Protein AF-A0A9Q1HYD7-F1 (afdb_monomer)

Radius of gyration: 38.01 Å; Cα contacts (8 Å, |Δi|>4): 851; chains: 1; bounding box: 99×114×148 Å

InterPro domains:
  IPR001365 Adenosine deaminase domain [PF00962] (403-692)
  IPR006330 Adenosine/adenine deaminase [PTHR11409] (290-706)
  IPR006331 Adenosine deaminase-related growth factor [TIGR01431] (238-708)
  IPR013659 Adenosine/AMP deaminase N-terminal [PF08451] (237-303)
  IPR032466 Metal-dependent hydrolase [SSF51556] (257-707)

Secondary structure (DSSP, 8-state):
------------------PPPPPPP-------PPPP------------------------------------------------------------------------------------------PPPPPPPPPP-----PPPPP-----PPPPP-------------------------------------------------------HHHHHHHHHHHHHHHHTTSSPPPPHHHHHHHHHHHHHHSTTTT----HHHHHHHHHHHHHHHHHHTSS--GGGS-HHHHHHHHTT-HHHHHHHHS--EEE-SBBTTSSS-HHHHHHTGGGSTTEEEEE-TTS-EEEEE-SSPPPPBTTB---EEHHHHHTT-S-HHHHHHHHHHHT----S-HHHH--SHHHHHHHHHHHHHHHHHHHTBHHHHHHHHHHHHHHHHHTTEEEEEEEE--PPPB-TT--B--HHHHHHHHHHHHHHHHHH-TT---EEEEEEEETT--HHHHHHHHHHHHHHHHH-TTTEEEEEEES-GGGS--GGGGHHHHHHHHHHT----B--EE--SS-SSSHHHHHHHHHHHTT-SEEEE-GGGGG-HHHHHHHHHHTPEEEE-HHHHHHTTS-SSGGG-THHHHHHTT-SEEE--BSHHHHT--SSHHHHHIIIIIITTTT--HHHHHHHHHHHHHTSSS-HHHHHHHHHHHHHHHHHHHHHH--

Organism: Conger conger (NCBI:txid82655)

Foldseek 3Di:
DDDDDDDDDDDDDDDDDDDDDDDDDDDDDDDDDDDDDDDDDDDDDDDDDDDDDDDDDDDDDDDDDDDDDDDDDDDDDDDDDDDDDDDDDDDDDDDDDDDDDDDDDDDDDDDDDDDDDDDDDDDDDDDDDDDDDDDDDDDDDDDDDDDDDDDDDDDDDDDDDDDDDDDDDDDDDDDDDDDYDDDDDDDDDDDDDDDDDDDDDDDDDDDDDDDPPPPVVVVVVVVVVVVVVPDDDDDVVVVVVVVLVLCCQFFLSVPDDDPLQVLLQVVLLVLLVCQVVDPDNLLLAQPLVSVVVLVVRPNLVLLLLAQLEEFEFAEPLQAFACCCCLVPQLPDPQKKKFAFPVRAIAIARAPDDDPADPRGHDIDRSVRVCVPDPDVVVVSVSLLVRLAPRDPDLCVQPVDLVRLQVSLVSNSNRSVRRCLAVVNVLVVLLSSCVLQVSSNYQEYEYEYQLPWRAYNHGDTDGSLVSLVSQVVSQVVSCVVPVLHPGYAYAHEDELADDQVVLLVVLVVQLVSCVVCVPHHLAYEYDGDLVPGDALVNNVVSLCVCVVVVHDGAYAYAACLDLDDPDSSRCSLVVCVVSPHLEYEQNQCVLVPVPSQVSCQVSLHEYEHAQSCSCSSPVDSRLLPRSCLVVSSSNGLYAYHHYSQSNSPHHHRSVRVCSCQSRSVPSSRTSSSSVSNSLSSLVSDSDDPVVSVVSVVSSVVSNVVSSVVSSD

pLDDT: mean 76.24, std 30.61, range [24.06, 98.94]

Solvent-accessible surface area (backbone atoms only — not comparable to full-atom values): 44226 Å² total; per-residue (Å²): 136,83,88,86,87,81,90,83,90,86,87,81,89,88,82,83,89,82,85,83,80,91,74,86,82,85,68,88,86,77,91,83,86,84,82,86,85,86,85,87,87,90,89,87,91,86,87,88,86,88,88,86,84,89,89,85,86,88,88,89,87,88,89,86,89,87,90,86,85,89,86,82,89,90,91,86,84,90,85,87,82,88,84,92,89,86,87,86,87,91,87,88,84,89,86,86,88,80,89,84,92,84,89,86,85,86,86,89,89,90,87,88,90,86,91,86,90,88,82,88,88,84,88,88,83,86,85,86,80,87,82,84,80,86,79,89,81,93,75,90,83,79,85,80,81,80,82,81,80,84,78,82,86,85,78,92,77,87,85,80,88,85,83,89,80,89,88,84,83,89,78,88,81,84,86,86,88,86,83,89,87,86,84,90,79,92,83,95,87,84,89,91,87,88,89,88,87,88,83,89,86,86,88,89,88,85,84,88,91,87,69,85,80,56,60,57,58,54,51,50,53,52,51,52,60,46,60,77,71,63,84,82,73,81,58,66,67,60,55,51,50,51,53,51,54,47,51,44,37,18,44,26,40,76,52,87,68,53,73,52,49,44,47,31,29,55,51,50,50,51,52,49,45,57,44,72,74,37,101,63,52,50,40,64,35,57,61,75,78,16,46,76,53,50,78,68,33,68,62,37,59,52,42,41,64,35,56,47,33,25,39,70,44,30,40,64,86,22,52,51,46,47,66,51,50,49,75,48,56,58,68,41,85,50,29,28,38,26,67,30,93,84,79,44,50,38,38,41,57,32,79,57,89,72,79,65,41,95,69,34,66,61,73,42,48,37,70,66,49,49,76,70,44,99,55,57,66,62,52,47,50,54,52,42,51,46,45,28,74,66,54,97,53,53,67,78,75,34,77,44,55,71,50,35,50,58,54,51,56,47,17,49,59,27,37,45,35,53,42,35,29,53,71,44,37,50,53,47,51,48,47,29,56,48,49,28,40,73,36,33,31,34,33,41,30,32,36,28,69,58,67,65,28,31,42,53,86,68,54,70,48,50,53,66,55,52,51,52,49,53,47,51,46,33,52,50,51,26,71,78,36,76,84,37,77,32,60,33,35,26,45,30,45,59,37,78,67,53,68,72,57,43,35,54,50,44,56,48,48,50,52,49,39,70,75,32,65,85,36,38,60,31,36,35,50,38,73,64,57,85,80,42,58,45,58,75,77,43,45,69,36,73,39,45,37,68,78,71,74,43,93,67,47,30,44,30,58,21,9,64,50,84,66,78,96,43,66,55,42,46,20,44,49,44,37,57,72,72,58,29,58,30,29,32,43,32,51,33,40,81,80,35,63,68,47,43,51,49,30,52,75,71,66,28,25,28,37,36,32,60,59,55,43,36,73,56,60,70,37,72,35,37,67,73,35,55,62,28,58,40,37,47,62,41,49,53,44,30,64,16,36,39,44,17,17,29,64,71,44,64,39,44,40,59,30,53,40,40,46,42,59,18,30,36,38,92,78,48,46,56,33,25,57,50,41,36,17,50,32,25,46,74,70,42,84,62,54,71,71,52,34,53,53,46,52,60,51,49,49,53,51,40,54,49,50,40,70,77,61,38,121

Nearest PDB structures (foldseek):
  3lgg-assembly1_B  TM=9.912E-01  e=1.801E-57  Homo sapiens
  6ii7-assembly1_A  TM=8.823E-01  e=5.613E-14  Plasmodium falciparum 3D7
  2pgr-assembly1_A  TM=8.561E-01  e=2.560E-13  Plasmodium vivax
  2amx-assembly1_A  TM=8.450E-01  e=6.178E-13  Plasmodium yoelii
  2amx-assembly1_B  TM=8.324E-01  e=4.827E-12  Plasmodium yoelii

Mean predicted aligned error: 16.37 Å

Structure (mmCIF, N/CA/C/O backbone):
data_AF-A0A9Q1HYD7-F1
#
_entry.id   AF-A0A9Q1HYD7-F1
#
loop_
_atom_site.group_PDB
_atom_site.id
_atom_site.type_symbol
_atom_site.label_atom_id
_atom_site.label_alt_id
_atom_site.label_comp_id
_atom_site.label_asym_id
_atom_site.label_entity_id
_atom_site.label_seq_id
_atom_site.pdbx_PDB_ins_code
_atom_site.Cartn_x
_atom_site.Cartn_y
_atom_site.Cartn_z
_atom_site.occupancy
_atom_site.B_iso_or_equiv
_atom_site.auth_seq_id
_atom_site.auth_comp_id
_atom_site.auth_asym_id
_atom_site.auth_atom_id
_atom_site.pdbx_PDB_model_num
ATOM 1 N N . MET A 1 1 ? 35.753 -50.052 14.350 1.00 34.66 1 MET A N 1
ATOM 2 C CA . MET A 1 1 ? 37.054 -50.629 13.948 1.00 34.66 1 MET A CA 1
ATOM 3 C C . MET A 1 1 ? 37.820 -49.552 13.206 1.00 34.66 1 MET A C 1
ATOM 5 O O . MET A 1 1 ? 37.209 -48.907 12.365 1.00 34.66 1 MET A O 1
ATOM 9 N N . SER A 1 2 ? 39.098 -49.351 13.521 1.00 29.34 2 SER A N 1
ATOM 10 C CA . SER A 1 2 ? 40.020 -48.557 12.691 1.00 29.34 2 SER A CA 1
ATOM 11 C C . SER A 1 2 ? 40.729 -49.477 11.686 1.00 29.34 2 SER A C 1
ATOM 13 O O . SER A 1 2 ? 40.675 -50.699 11.846 1.00 29.34 2 SER A O 1
ATOM 15 N N . PRO A 1 3 ? 41.400 -48.916 10.672 1.00 50.72 3 PRO A N 1
ATOM 16 C CA . PRO A 1 3 ? 42.868 -48.951 10.721 1.00 50.72 3 PRO A CA 1
ATOM 17 C C . PRO A 1 3 ? 43.518 -47.570 10.481 1.00 50.72 3 PRO A C 1
ATOM 19 O O . PRO A 1 3 ? 42.831 -46.553 10.452 1.00 50.72 3 PRO A O 1
ATOM 22 N N . GLN A 1 4 ? 44.853 -47.534 10.409 1.00 36.47 4 GLN A N 1
ATOM 23 C CA . GLN A 1 4 ? 45.701 -46.330 10.373 1.00 36.47 4 GLN A CA 1
ATOM 24 C C . GLN A 1 4 ? 46.579 -46.285 9.106 1.00 36.47 4 GLN A C 1
ATOM 26 O O . GLN A 1 4 ? 46.782 -47.316 8.467 1.00 36.47 4 GLN A O 1
ATOM 31 N N . GLY A 1 5 ? 47.190 -45.124 8.836 1.00 30.34 5 GLY A N 1
ATOM 32 C CA . GLY A 1 5 ? 48.289 -44.941 7.871 1.00 30.34 5 GLY A CA 1
ATOM 33 C C . GLY A 1 5 ? 47.921 -44.032 6.686 1.00 30.34 5 GLY A C 1
ATOM 34 O O . GLY A 1 5 ? 46.810 -44.124 6.180 1.00 30.34 5 GLY A O 1
ATOM 35 N N . SER A 1 6 ? 48.791 -43.136 6.207 1.00 30.91 6 SER A N 1
ATOM 36 C CA . SER A 1 6 ? 50.121 -42.721 6.702 1.00 30.91 6 SER A CA 1
ATOM 37 C C . SER A 1 6 ? 50.453 -41.287 6.245 1.00 30.91 6 SER A C 1
ATOM 39 O O . SER A 1 6 ? 49.716 -40.701 5.457 1.00 30.91 6 SER A O 1
ATOM 41 N N . GLU A 1 7 ? 51.542 -40.709 6.754 1.00 32.69 7 GLU A N 1
ATOM 42 C CA . GLU A 1 7 ? 51.925 -39.304 6.531 1.00 32.69 7 GLU A CA 1
ATOM 43 C C . GLU A 1 7 ? 52.449 -38.998 5.113 1.00 32.69 7 GLU A C 1
ATOM 45 O O . GLU A 1 7 ? 52.970 -39.870 4.418 1.00 32.69 7 GLU A O 1
ATOM 50 N N . GLY A 1 8 ? 52.385 -37.718 4.725 1.00 26.88 8 GLY A N 1
ATOM 51 C CA . GLY A 1 8 ? 53.035 -37.162 3.535 1.00 26.88 8 GLY A CA 1
ATOM 52 C C . GLY A 1 8 ? 53.098 -35.633 3.617 1.00 26.88 8 GLY A C 1
ATOM 53 O O . GLY A 1 8 ? 52.067 -34.970 3.558 1.00 26.88 8 GLY A O 1
ATOM 54 N N . SER A 1 9 ? 54.295 -35.069 3.804 1.00 28.19 9 SER A N 1
ATOM 55 C CA . SER A 1 9 ? 54.489 -33.623 4.009 1.00 28.19 9 SER A CA 1
ATOM 56 C C . SER A 1 9 ? 54.655 -32.860 2.690 1.00 28.19 9 SER A C 1
ATOM 58 O O . SER A 1 9 ? 55.331 -33.330 1.777 1.00 28.19 9 SER A O 1
ATOM 60 N N . GLY A 1 10 ? 54.076 -31.660 2.610 1.00 26.42 10 GLY A N 1
ATOM 61 C CA . GLY A 1 10 ? 54.142 -30.781 1.439 1.00 26.42 10 GLY A CA 1
ATOM 62 C C . GLY A 1 10 ? 53.425 -29.458 1.698 1.00 26.42 10 GLY A C 1
ATOM 63 O O . GLY A 1 10 ? 52.277 -29.282 1.303 1.00 26.42 10 GLY A O 1
ATOM 64 N N . GLY A 1 11 ? 54.069 -28.548 2.430 1.00 25.20 11 GLY A N 1
ATOM 65 C CA . GLY A 1 11 ? 53.449 -27.290 2.850 1.00 25.20 11 GLY A CA 1
ATOM 66 C C . GLY A 1 11 ? 53.620 -26.139 1.856 1.00 25.20 11 GLY A C 1
ATOM 67 O O . GLY A 1 11 ? 54.666 -25.998 1.229 1.00 25.20 11 GLY A O 1
ATOM 68 N N . SER A 1 12 ? 52.637 -25.238 1.827 1.00 25.55 12 SER A N 1
ATOM 69 C CA . SER A 1 12 ? 52.885 -23.812 1.597 1.00 25.55 12 SER A CA 1
ATOM 70 C C . SER A 1 12 ? 51.919 -22.978 2.434 1.00 25.55 12 SER A C 1
ATOM 72 O O . SER A 1 12 ? 50.735 -23.289 2.536 1.00 25.55 12 SER A O 1
ATOM 74 N N . LEU A 1 13 ? 52.437 -21.908 3.029 1.00 27.50 13 LEU A N 1
ATOM 75 C CA . LEU A 1 13 ? 51.640 -20.852 3.651 1.00 27.50 13 LEU A CA 1
ATOM 76 C C . LEU A 1 13 ? 51.136 -19.897 2.560 1.00 27.50 13 LEU A C 1
ATOM 78 O O . LEU A 1 13 ? 51.852 -19.687 1.581 1.00 27.50 13 LEU A O 1
ATOM 82 N N . LEU A 1 14 ? 49.965 -19.283 2.761 1.00 26.31 14 LEU A N 1
ATOM 83 C CA . LEU A 1 14 ? 49.777 -17.819 2.757 1.00 26.31 14 LEU A CA 1
ATOM 84 C C . LEU A 1 14 ? 48.295 -17.426 2.911 1.00 26.31 14 LEU A C 1
ATOM 86 O O . LEU A 1 14 ? 47.384 -18.052 2.378 1.00 26.31 14 LEU A O 1
ATOM 90 N N . SER A 1 15 ? 48.077 -16.331 3.628 1.00 27.03 15 SER A N 1
ATOM 91 C CA . SER A 1 15 ? 46.833 -15.551 3.692 1.00 27.03 15 SER A CA 1
ATOM 92 C C . SER A 1 15 ? 47.225 -14.064 3.562 1.00 27.03 15 SER A C 1
ATOM 94 O O . SER A 1 15 ? 48.418 -13.763 3.607 1.00 27.03 15 SER A O 1
ATOM 96 N N . PRO A 1 16 ? 46.282 -13.112 3.516 1.00 36.88 16 PRO A N 1
ATOM 97 C CA . PRO A 1 16 ? 45.317 -12.880 2.436 1.00 36.88 16 PRO A CA 1
ATOM 98 C C . PRO A 1 16 ? 45.473 -11.447 1.846 1.00 36.88 16 PRO A C 1
ATOM 100 O O . PRO A 1 16 ? 46.422 -10.749 2.195 1.00 36.88 16 PRO A O 1
ATOM 103 N N . SER A 1 17 ? 44.489 -10.977 1.053 1.00 31.16 17 SER A N 1
ATOM 104 C CA . SER A 1 17 ? 44.344 -9.580 0.543 1.00 31.16 17 SER A CA 1
ATOM 105 C C . SER A 1 17 ? 45.196 -9.248 -0.712 1.00 31.16 17 SER A C 1
ATOM 107 O O . SER A 1 17 ? 46.176 -9.954 -0.949 1.00 31.16 17 SER A O 1
ATOM 109 N N . PRO A 1 18 ? 44.866 -8.215 -1.540 1.00 31.89 18 PRO A N 1
ATOM 110 C CA . PRO A 1 18 ? 43.989 -7.062 -1.268 1.00 31.89 18 PRO A CA 1
ATOM 111 C C . PRO A 1 18 ? 42.846 -6.780 -2.278 1.00 31.89 18 PRO A C 1
ATOM 113 O O . PRO A 1 18 ? 42.592 -7.531 -3.214 1.00 31.89 18 PRO A O 1
ATOM 116 N N . LEU A 1 19 ? 42.149 -5.665 -2.021 1.00 33.12 19 LEU A N 1
ATOM 117 C CA . LEU A 1 19 ? 41.024 -5.088 -2.771 1.00 33.12 19 LEU A CA 1
ATOM 118 C C . LEU A 1 19 ? 41.386 -4.656 -4.214 1.00 33.12 19 LEU A C 1
ATOM 120 O O . LEU A 1 19 ? 42.497 -4.165 -4.431 1.00 33.12 19 LEU A O 1
ATOM 124 N N . PRO A 1 20 ? 40.439 -4.719 -5.173 1.00 34.09 20 PRO A N 1
ATOM 125 C CA . PRO A 1 20 ? 40.504 -3.979 -6.436 1.00 34.09 20 PRO A CA 1
ATOM 126 C C . PRO A 1 20 ? 40.057 -2.503 -6.269 1.00 34.09 20 PRO A C 1
ATOM 128 O O . PRO A 1 20 ? 39.385 -2.179 -5.287 1.00 34.09 20 PRO A O 1
ATOM 131 N N . PRO A 1 21 ? 40.415 -1.600 -7.207 1.00 31.48 21 PRO A N 1
ATOM 132 C CA . PRO A 1 21 ? 40.140 -0.162 -7.111 1.00 31.48 21 PRO A CA 1
ATOM 133 C C . PRO A 1 21 ? 38.717 0.244 -7.542 1.00 31.48 21 PRO A C 1
ATOM 135 O O . PRO A 1 21 ? 37.955 -0.552 -8.089 1.00 31.48 21 PRO A O 1
ATOM 138 N N . GLU A 1 22 ? 38.390 1.519 -7.315 1.00 34.25 22 GLU A N 1
ATOM 139 C CA . GLU A 1 22 ? 37.103 2.153 -7.630 1.00 34.25 22 GLU A CA 1
ATOM 140 C C . GLU A 1 22 ? 36.725 2.043 -9.121 1.00 34.25 22 GLU A C 1
ATOM 142 O O . GLU A 1 22 ? 37.496 2.406 -10.012 1.00 34.25 22 GLU A O 1
ATOM 147 N N . GLY A 1 23 ? 35.506 1.563 -9.390 1.00 31.25 23 GLY A N 1
ATOM 148 C CA . GLY A 1 23 ? 34.880 1.582 -10.716 1.00 31.25 23 GLY A CA 1
ATOM 149 C C . GLY A 1 23 ? 34.001 2.827 -10.923 1.00 31.25 23 GLY A C 1
ATOM 150 O O . GLY A 1 23 ? 33.564 3.436 -9.946 1.00 31.25 23 GLY A O 1
ATOM 151 N N . PRO A 1 24 ? 33.707 3.223 -12.175 1.00 32.59 24 PRO A N 1
ATOM 152 C CA . PRO A 1 24 ? 32.976 4.456 -12.459 1.00 32.59 24 PRO A CA 1
ATOM 153 C C . PRO A 1 24 ? 31.521 4.405 -11.966 1.00 32.59 24 PRO A C 1
ATOM 155 O O . PRO A 1 24 ? 30.756 3.506 -12.323 1.00 32.59 24 PRO A O 1
ATOM 158 N N . HIS A 1 25 ? 31.119 5.416 -11.192 1.00 33.78 25 HIS A N 1
ATOM 159 C CA . HIS A 1 25 ? 29.739 5.579 -10.736 1.00 33.78 25 HIS A CA 1
ATOM 160 C C . HIS A 1 25 ? 28.774 5.771 -11.915 1.00 33.78 25 HIS A C 1
ATOM 162 O O . HIS A 1 25 ? 28.921 6.691 -12.720 1.00 33.78 25 HIS A O 1
ATOM 168 N N . CYS A 1 26 ? 27.738 4.934 -11.979 1.00 30.58 26 CYS A N 1
ATOM 169 C CA . CYS A 1 26 ? 26.643 5.083 -12.933 1.00 30.58 26 CYS A CA 1
ATOM 170 C C . CYS A 1 26 ? 25.597 6.061 -12.374 1.00 30.58 26 CYS A C 1
ATOM 172 O O . CYS A 1 26 ? 24.733 5.668 -11.595 1.00 30.58 26 CYS A O 1
ATOM 174 N N . GLY A 1 27 ? 25.695 7.338 -12.754 1.00 32.12 27 GLY A N 1
ATOM 175 C CA . GLY A 1 27 ? 24.643 8.328 -12.501 1.00 32.12 27 GLY A CA 1
ATOM 176 C C . GLY A 1 27 ? 23.420 8.146 -13.420 1.00 32.12 27 GLY A C 1
ATOM 177 O O . GLY A 1 27 ? 23.491 7.382 -14.388 1.00 32.12 27 GLY A O 1
ATOM 178 N N . PRO A 1 28 ? 22.302 8.850 -13.154 1.00 31.09 28 PRO A N 1
ATOM 179 C CA . PRO A 1 28 ? 21.158 8.882 -14.065 1.00 31.09 28 PRO A CA 1
ATOM 180 C C . PRO A 1 28 ? 21.584 9.437 -15.433 1.00 31.09 28 PRO A C 1
ATOM 182 O O . PRO A 1 28 ? 22.339 10.406 -15.518 1.00 31.09 28 PRO A O 1
ATOM 185 N N . ALA A 1 29 ? 21.147 8.778 -16.507 1.00 32.59 29 ALA A N 1
ATOM 186 C CA . ALA A 1 29 ? 21.718 8.971 -17.836 1.00 32.59 29 ALA A CA 1
ATOM 187 C C . ALA A 1 29 ? 21.137 10.192 -18.564 1.00 32.59 29 ALA A C 1
ATOM 189 O O . ALA A 1 29 ? 19.997 10.163 -19.026 1.00 32.59 29 ALA A O 1
ATOM 190 N N . ASP A 1 30 ? 21.960 11.228 -18.723 1.00 26.23 30 ASP A N 1
ATOM 191 C CA . ASP A 1 30 ? 21.657 12.372 -19.582 1.00 26.23 30 ASP A CA 1
ATOM 192 C C . ASP A 1 30 ? 21.952 12.068 -21.068 1.00 26.23 30 ASP A C 1
ATOM 194 O O . ASP A 1 30 ? 22.721 11.162 -21.411 1.00 26.23 30 ASP A O 1
ATOM 198 N N . SER A 1 31 ? 21.297 12.790 -21.976 1.00 29.66 31 SER A N 1
ATOM 199 C CA . SER A 1 31 ? 21.192 12.389 -23.388 1.00 29.66 31 SER A CA 1
ATOM 200 C C . SER A 1 31 ? 22.468 12.616 -24.217 1.00 29.66 31 SER A C 1
ATOM 202 O O . SER A 1 31 ? 23.124 13.652 -24.117 1.00 29.66 31 SER A O 1
ATOM 204 N N . CYS A 1 32 ? 22.787 11.685 -25.129 1.00 27.02 32 CYS A N 1
ATOM 205 C CA . CYS A 1 32 ? 23.858 11.876 -26.114 1.00 27.02 32 CYS A CA 1
ATOM 206 C C . CYS A 1 32 ? 23.534 11.214 -27.468 1.00 27.02 32 CYS A C 1
ATOM 208 O O . CYS A 1 32 ? 23.006 10.104 -27.525 1.00 27.02 32 CYS A O 1
ATOM 210 N N . LYS A 1 33 ? 23.817 11.916 -28.575 1.00 25.94 33 LYS A N 1
ATOM 211 C CA . LYS A 1 33 ? 23.398 11.540 -29.941 1.00 25.94 33 LYS A CA 1
ATOM 212 C C . LYS A 1 33 ? 24.466 10.700 -30.655 1.00 25.94 33 LYS A C 1
ATOM 214 O O . LYS A 1 33 ? 25.632 11.083 -30.673 1.00 25.94 33 LYS A O 1
ATOM 219 N N . ALA A 1 34 ? 24.058 9.608 -31.305 1.00 29.33 34 ALA A N 1
ATOM 220 C CA . ALA A 1 34 ? 24.922 8.823 -32.193 1.00 29.33 34 ALA A CA 1
ATOM 221 C C . ALA A 1 34 ? 25.036 9.455 -33.600 1.00 29.33 34 ALA A C 1
ATOM 223 O O . ALA A 1 34 ? 24.133 10.165 -34.043 1.00 29.33 34 ALA A O 1
ATOM 224 N N . GLY A 1 35 ? 26.159 9.214 -34.286 1.00 27.52 35 GLY A N 1
ATOM 225 C CA . GLY A 1 35 ? 26.503 9.839 -35.572 1.00 27.52 35 GLY A CA 1
ATOM 226 C C . GLY A 1 35 ? 26.003 9.110 -36.829 1.00 27.52 35 GLY A C 1
ATOM 227 O O . GLY A 1 35 ? 25.578 7.958 -36.782 1.00 27.52 35 GLY A O 1
ATOM 228 N N . SER A 1 36 ? 26.085 9.802 -37.969 1.00 25.88 36 SER A N 1
ATOM 229 C CA . SER A 1 36 ? 25.584 9.357 -39.279 1.00 25.88 36 SER A CA 1
ATOM 230 C C . SER A 1 36 ? 26.455 8.291 -39.974 1.00 25.88 36 SER A C 1
ATOM 232 O O . SER A 1 36 ? 27.683 8.373 -39.896 1.00 25.88 36 SER A O 1
ATOM 234 N N . PRO A 1 37 ? 25.858 7.372 -40.760 1.00 36.91 37 PRO A N 1
ATOM 235 C CA . PRO A 1 37 ? 26.560 6.545 -41.745 1.00 36.91 37 PRO A CA 1
ATOM 236 C C . PRO A 1 37 ? 26.697 7.230 -43.129 1.00 36.91 37 PRO A C 1
ATOM 238 O O . PRO A 1 37 ? 26.281 8.372 -43.332 1.00 36.91 37 PRO A O 1
ATOM 241 N N . VAL A 1 38 ? 27.328 6.528 -44.078 1.00 29.78 38 VAL A N 1
ATOM 242 C CA . VAL A 1 38 ? 27.863 7.047 -45.358 1.00 29.78 38 VAL A CA 1
ATOM 243 C C . VAL A 1 38 ? 26.891 6.884 -46.549 1.00 29.78 38 VAL A C 1
ATOM 245 O O . VAL A 1 38 ? 26.047 5.992 -46.562 1.00 29.78 38 VAL A O 1
ATOM 248 N N . LYS A 1 39 ? 27.031 7.748 -47.569 1.00 28.34 39 LYS A N 1
ATOM 249 C CA . LYS A 1 39 ? 26.287 7.745 -48.850 1.00 28.34 39 LYS A CA 1
ATOM 250 C C . LYS A 1 39 ? 26.698 6.624 -49.827 1.00 28.34 39 LYS A C 1
ATOM 252 O O . LYS A 1 39 ? 27.881 6.300 -49.904 1.00 28.34 39 LYS A O 1
ATOM 257 N N . PRO A 1 40 ? 25.779 6.221 -50.724 1.00 32.25 40 PRO A N 1
ATOM 258 C CA . PRO A 1 40 ? 26.089 5.986 -52.147 1.00 32.25 40 PRO A CA 1
ATOM 259 C C . PRO A 1 40 ? 25.582 7.119 -53.074 1.00 32.25 40 PRO A C 1
ATOM 261 O O . PRO A 1 40 ? 24.953 8.074 -52.616 1.00 32.25 40 PRO A O 1
ATOM 264 N N . ALA A 1 41 ? 25.866 7.023 -54.379 1.00 30.31 41 ALA A N 1
ATOM 265 C CA . ALA A 1 41 ? 25.470 7.984 -55.424 1.00 30.31 41 ALA A CA 1
ATOM 266 C C . ALA A 1 41 ? 24.509 7.349 -56.473 1.00 30.31 41 ALA A C 1
ATOM 268 O O . ALA A 1 41 ? 24.425 6.120 -56.509 1.00 30.31 41 ALA A O 1
ATOM 269 N N . PRO A 1 42 ? 23.771 8.139 -57.289 1.00 42.56 42 PRO A N 1
ATOM 270 C CA . PRO A 1 42 ? 22.573 7.668 -58.006 1.00 42.56 42 PRO A CA 1
ATOM 271 C C . PRO A 1 42 ? 22.738 7.452 -59.527 1.00 42.56 42 PRO A C 1
ATOM 273 O O . PRO A 1 42 ? 23.639 8.021 -60.142 1.00 42.56 42 PRO A O 1
ATOM 276 N N . LEU A 1 43 ? 21.782 6.724 -60.126 1.00 28.28 43 LEU A N 1
ATOM 277 C CA . LEU A 1 43 ? 21.426 6.731 -61.557 1.00 28.28 43 LEU A CA 1
ATOM 278 C C . LEU A 1 43 ? 19.893 6.569 -61.728 1.00 28.28 43 LEU A C 1
ATOM 280 O O . LEU A 1 43 ? 19.241 5.984 -60.869 1.00 28.28 43 LEU A O 1
ATOM 284 N N . GLU A 1 44 ? 19.371 7.114 -62.830 1.00 30.11 44 GLU A N 1
ATOM 285 C CA . GLU A 1 44 ? 17.971 7.394 -63.257 1.00 30.11 44 GLU A CA 1
ATOM 286 C C . GLU A 1 44 ? 17.996 7.516 -64.818 1.00 30.11 44 GLU A C 1
ATOM 288 O O . GLU A 1 44 ? 19.122 7.550 -65.340 1.00 30.11 44 GLU A O 1
ATOM 293 N N . PRO A 1 45 ? 16.895 7.683 -65.603 1.00 55.75 45 PRO A N 1
ATOM 294 C CA . PRO A 1 45 ? 15.442 7.620 -65.325 1.00 55.75 45 PRO A CA 1
ATOM 295 C C . PRO A 1 45 ? 14.606 6.793 -66.360 1.00 55.75 45 PRO A C 1
ATOM 297 O O . PRO A 1 45 ? 15.162 6.184 -67.271 1.00 55.75 45 PRO A O 1
ATOM 300 N N . ASP A 1 46 ? 13.269 6.821 -66.192 1.00 28.84 46 ASP A N 1
ATOM 301 C CA . ASP A 1 46 ? 12.132 6.849 -67.171 1.00 28.84 46 ASP A CA 1
ATOM 302 C C . ASP A 1 46 ? 10.953 6.050 -66.559 1.00 28.84 46 ASP A C 1
ATOM 304 O O . ASP A 1 46 ? 11.155 4.939 -66.078 1.00 28.84 46 ASP A O 1
ATOM 308 N N . GLY A 1 47 ? 9.721 6.544 -66.373 1.00 28.70 47 GLY A N 1
ATOM 309 C CA . GLY A 1 47 ? 8.738 7.132 -67.308 1.00 28.70 47 GLY A CA 1
ATOM 310 C C . GLY A 1 47 ? 7.447 6.279 -67.156 1.00 28.70 47 GLY A C 1
ATOM 311 O O . GLY A 1 47 ? 7.554 5.063 -67.053 1.00 28.70 47 GLY A O 1
ATOM 312 N N . ASP A 1 48 ? 6.206 6.762 -67.018 1.00 31.12 48 ASP A N 1
ATOM 313 C CA . ASP A 1 48 ? 5.599 8.061 -67.342 1.00 31.12 48 ASP A CA 1
ATOM 314 C C . ASP A 1 48 ? 4.445 8.452 -66.363 1.00 31.12 48 ASP A C 1
ATOM 316 O O . ASP A 1 48 ? 4.114 7.714 -65.431 1.00 31.12 48 ASP A O 1
ATOM 320 N N . ARG A 1 49 ? 3.815 9.619 -66.577 1.00 28.52 49 ARG A N 1
ATOM 321 C CA . ARG A 1 49 ? 2.616 10.172 -65.870 1.00 28.52 49 ARG A CA 1
ATOM 322 C C . ARG A 1 49 ? 1.492 10.490 -66.900 1.00 28.52 49 ARG A C 1
ATOM 324 O O . ARG A 1 49 ? 1.743 10.225 -68.073 1.00 28.52 49 ARG A O 1
ATOM 331 N N . PRO A 1 50 ? 0.299 11.069 -66.583 1.00 46.59 50 PRO A N 1
ATOM 332 C CA . PRO A 1 50 ? -0.277 11.602 -65.325 1.00 46.59 50 PRO A CA 1
ATOM 333 C C . PRO A 1 50 ? -1.574 10.815 -64.914 1.00 46.59 50 PRO A C 1
ATOM 335 O O . PRO A 1 50 ? -1.736 9.690 -65.369 1.00 46.59 50 PRO A O 1
ATOM 338 N N . ASP A 1 51 ? -2.489 11.181 -63.998 1.00 28.34 51 ASP A N 1
ATOM 339 C CA . ASP A 1 51 ? -3.078 12.481 -63.611 1.00 28.34 51 ASP A CA 1
ATOM 340 C C . ASP A 1 51 ? -3.453 12.608 -62.108 1.00 28.34 51 ASP A C 1
ATOM 342 O O . ASP A 1 51 ? -3.123 11.770 -61.271 1.00 28.34 51 ASP A O 1
ATOM 346 N N . SER A 1 52 ? -4.040 13.748 -61.730 1.00 29.16 52 SER A N 1
ATOM 347 C CA . SER A 1 52 ? -4.272 14.270 -60.361 1.00 29.16 52 SER A CA 1
ATOM 348 C C . SER A 1 52 ? -5.546 15.174 -60.382 1.00 29.16 52 SER A C 1
ATOM 350 O O . SER A 1 52 ? -6.049 15.358 -61.491 1.00 29.16 52 SER A O 1
ATOM 352 N N . PRO A 1 53 ? -6.103 15.774 -59.283 1.00 45.59 53 PRO A N 1
ATOM 353 C CA . PRO A 1 53 ? -5.379 16.202 -58.070 1.00 45.59 53 PRO A CA 1
ATOM 354 C C . PRO A 1 53 ? -6.115 16.301 -56.694 1.00 45.59 53 PRO A C 1
ATOM 356 O O . PRO A 1 53 ? -7.330 16.438 -56.623 1.00 45.59 53 PRO A O 1
ATOM 359 N N . LYS A 1 54 ? -5.292 16.468 -55.633 1.00 30.53 54 LYS A N 1
ATOM 360 C CA . LYS A 1 54 ? -5.524 17.287 -54.403 1.00 30.53 54 LYS A CA 1
ATOM 361 C C . LYS A 1 54 ? -6.613 16.835 -53.385 1.00 30.53 54 LYS A C 1
ATOM 363 O O . LYS A 1 54 ? -7.630 16.277 -53.757 1.00 30.53 54 LYS A O 1
ATOM 368 N N . GLU A 1 55 ? -6.483 17.064 -52.067 1.00 29.30 55 GLU A N 1
ATOM 369 C CA . GLU A 1 55 ? -5.368 17.616 -51.265 1.00 29.30 55 GLU A CA 1
ATOM 370 C C . GLU A 1 55 ? -5.417 17.113 -49.800 1.00 29.30 55 GLU A C 1
ATOM 372 O O . GLU A 1 55 ? -6.461 17.195 -49.159 1.00 29.30 55 GLU A O 1
ATOM 377 N N . ILE A 1 56 ? -4.282 16.649 -49.260 1.00 26.19 56 ILE A N 1
ATOM 378 C CA . ILE A 1 56 ? -3.988 16.466 -47.821 1.00 26.19 56 ILE A CA 1
ATOM 379 C C . ILE A 1 56 ? -2.513 16.857 -47.633 1.00 26.19 56 ILE A C 1
ATOM 381 O O . ILE A 1 56 ? -1.699 16.557 -48.508 1.00 26.19 56 ILE A O 1
ATOM 385 N N . LEU A 1 57 ? -2.164 17.521 -46.525 1.00 26.73 57 LEU A N 1
ATOM 386 C CA . LEU A 1 57 ? -0.780 17.853 -46.166 1.00 26.73 57 LEU A CA 1
ATOM 387 C C . LEU A 1 57 ? -0.540 17.689 -44.661 1.00 26.73 57 LEU A C 1
ATOM 389 O O . LEU A 1 57 ? -1.255 18.277 -43.851 1.00 26.73 57 LEU A O 1
ATOM 393 N N . ASP A 1 58 ? 0.501 16.932 -44.322 1.00 27.27 58 ASP A N 1
ATOM 394 C CA . ASP A 1 58 ? 1.066 16.838 -42.976 1.00 27.27 58 ASP A CA 1
ATOM 395 C C . ASP A 1 58 ? 1.955 18.051 -42.640 1.00 27.27 58 ASP A C 1
ATOM 397 O O . ASP A 1 58 ? 2.429 18.774 -43.521 1.00 27.27 58 ASP A O 1
ATOM 401 N N . LEU A 1 59 ? 2.230 18.238 -41.346 1.00 24.42 59 LEU A N 1
ATOM 402 C CA . LEU A 1 59 ? 3.209 19.195 -40.827 1.00 24.42 59 LEU A CA 1
ATOM 403 C C . LEU A 1 59 ? 4.218 18.467 -39.934 1.00 24.42 59 LEU A C 1
ATOM 405 O O . LEU A 1 59 ? 3.905 18.124 -38.797 1.00 24.42 59 LEU A O 1
ATOM 409 N N . ASP A 1 60 ? 5.437 18.280 -40.439 1.00 25.16 60 ASP A N 1
ATOM 410 C CA . ASP A 1 60 ? 6.549 17.686 -39.691 1.00 25.16 60 ASP A CA 1
ATOM 411 C C . ASP A 1 60 ? 7.843 18.485 -39.918 1.00 25.16 60 ASP A C 1
ATOM 413 O O . ASP A 1 60 ? 8.592 18.257 -40.871 1.00 25.16 60 ASP A O 1
ATOM 417 N N . SER A 1 61 ? 8.088 19.492 -39.069 1.00 26.11 61 SER A N 1
ATOM 418 C CA . SER A 1 61 ? 9.372 20.201 -39.032 1.00 26.11 61 SER A CA 1
ATOM 419 C C . SER A 1 61 ? 9.564 21.058 -37.774 1.00 26.11 61 SER A C 1
ATOM 421 O O . SER A 1 61 ? 8.798 21.990 -37.546 1.00 26.11 61 SER A O 1
ATOM 423 N N . HIS A 1 62 ? 10.661 20.836 -37.040 1.00 27.06 62 HIS A N 1
ATOM 424 C CA . HIS A 1 62 ? 11.780 21.796 -36.923 1.00 27.06 62 HIS A CA 1
ATOM 425 C C . HIS A 1 62 ? 12.796 21.376 -35.846 1.00 27.06 62 HIS A C 1
ATOM 427 O O . HIS A 1 62 ? 12.445 21.183 -34.686 1.00 27.06 62 HIS A O 1
ATOM 433 N N . ASN A 1 63 ? 14.089 21.321 -36.201 1.00 25.31 63 ASN A N 1
ATOM 434 C CA . ASN A 1 63 ? 15.179 21.212 -35.221 1.00 25.31 63 ASN A CA 1
ATOM 435 C C . ASN A 1 63 ? 16.528 21.723 -35.781 1.00 25.31 63 ASN A C 1
ATOM 437 O O . ASN A 1 63 ? 17.438 20.937 -36.044 1.00 25.31 63 ASN A O 1
ATOM 441 N N . ALA A 1 64 ? 16.652 23.037 -36.024 1.00 25.06 64 ALA A N 1
ATOM 442 C CA . ALA A 1 64 ? 17.913 23.660 -36.455 1.00 25.06 64 ALA A CA 1
ATOM 443 C C . ALA A 1 64 ? 17.960 25.187 -36.216 1.00 25.06 64 ALA A C 1
ATOM 445 O O . ALA A 1 64 ? 17.470 25.954 -37.041 1.00 25.06 64 ALA A O 1
ATOM 446 N N . ALA A 1 65 ? 18.609 25.647 -35.137 1.00 25.81 65 ALA A N 1
ATOM 447 C CA . ALA A 1 65 ? 18.958 27.065 -34.959 1.00 25.81 65 ALA A CA 1
ATOM 448 C C . ALA A 1 65 ? 20.144 27.272 -33.990 1.00 25.81 65 ALA A C 1
ATOM 450 O O . ALA A 1 65 ? 19.949 27.398 -32.785 1.00 25.81 65 ALA A O 1
ATOM 451 N N . ALA A 1 66 ? 21.381 27.341 -34.503 1.00 26.47 66 ALA A N 1
ATOM 452 C CA . ALA A 1 66 ? 22.537 27.819 -33.730 1.00 26.47 66 ALA A CA 1
ATOM 453 C C . ALA A 1 66 ? 23.722 28.260 -34.617 1.00 26.47 66 ALA A C 1
ATOM 455 O O . ALA A 1 66 ? 24.372 27.403 -35.217 1.00 26.47 66 ALA A O 1
ATOM 456 N N . ARG A 1 67 ? 24.042 29.572 -34.630 1.00 26.75 67 ARG A N 1
ATOM 457 C CA . ARG A 1 67 ? 25.400 30.193 -34.548 1.00 26.75 67 ARG A CA 1
ATOM 458 C C . ARG A 1 67 ? 25.496 31.587 -35.201 1.00 26.75 67 ARG A C 1
ATOM 460 O O . ARG A 1 67 ? 25.072 31.762 -36.339 1.00 26.75 67 ARG A O 1
ATOM 467 N N . ARG A 1 68 ? 26.234 32.473 -34.502 1.00 27.19 68 ARG A N 1
ATOM 468 C CA . ARG A 1 68 ? 26.706 33.866 -34.767 1.00 27.19 68 ARG A CA 1
ATOM 469 C C . ARG A 1 68 ? 26.100 34.835 -33.736 1.00 27.19 68 ARG A C 1
ATOM 471 O O . ARG A 1 68 ? 24.921 34.707 -33.443 1.00 27.19 68 ARG A O 1
ATOM 478 N N . SER A 1 69 ? 26.831 35.792 -33.156 1.00 26.47 69 SER A N 1
ATOM 479 C CA . SER A 1 69 ? 28.231 36.252 -33.344 1.00 26.47 69 SER A CA 1
ATOM 480 C C . SER A 1 69 ? 29.101 36.068 -32.073 1.00 26.47 69 SER A C 1
ATOM 482 O O . SER A 1 69 ? 28.669 35.400 -31.138 1.00 26.47 69 SER A O 1
ATOM 484 N N . ALA A 1 70 ? 30.346 36.580 -32.042 1.00 26.88 70 ALA A N 1
ATOM 485 C CA . ALA A 1 70 ? 31.304 36.351 -30.944 1.00 26.88 70 ALA A CA 1
ATOM 486 C C . ALA A 1 70 ? 32.306 37.507 -30.712 1.00 26.88 70 ALA A C 1
ATOM 488 O O . ALA A 1 70 ? 32.759 38.108 -31.684 1.00 26.88 70 ALA A O 1
ATOM 489 N N . SER A 1 71 ? 32.699 37.730 -29.443 1.00 27.58 71 SER A N 1
ATOM 490 C CA . SER A 1 71 ? 33.920 38.431 -28.963 1.00 27.58 71 SER A CA 1
ATOM 491 C C . SER A 1 71 ? 33.919 38.507 -27.415 1.00 27.58 71 SER A C 1
ATOM 493 O O . SER A 1 71 ? 32.871 38.829 -26.866 1.00 27.58 71 SER A O 1
ATOM 495 N N . GLY A 1 72 ? 34.997 38.287 -26.644 1.00 24.77 72 GLY A N 1
ATOM 496 C CA . GLY A 1 72 ? 36.303 37.680 -26.958 1.00 24.77 72 GLY A CA 1
ATOM 497 C C . GLY A 1 72 ? 37.373 37.873 -25.850 1.00 24.77 72 GLY A C 1
ATOM 498 O O . GLY A 1 72 ? 37.553 38.993 -25.390 1.00 24.77 72 GLY A O 1
ATOM 499 N N . PHE A 1 73 ? 38.136 36.810 -25.530 1.00 26.94 73 PHE A N 1
ATOM 500 C CA . PHE A 1 73 ? 39.443 36.804 -24.811 1.00 26.94 73 PHE A CA 1
ATOM 501 C C . PHE A 1 73 ? 39.457 37.266 -23.303 1.00 26.94 73 PHE A C 1
ATOM 503 O O . PHE A 1 73 ? 38.398 37.592 -22.777 1.00 26.94 73 PHE A O 1
ATOM 510 N N . PRO A 1 74 ? 40.563 37.107 -22.520 1.00 40.44 74 PRO A N 1
ATOM 511 C CA . PRO A 1 74 ? 40.865 35.824 -21.834 1.00 40.44 74 PRO A CA 1
ATOM 512 C C . PRO A 1 74 ? 41.440 35.928 -20.384 1.00 40.44 74 PRO A C 1
ATOM 514 O O . PRO A 1 74 ? 42.050 36.937 -20.053 1.00 40.44 74 PRO A O 1
ATOM 517 N N . TYR A 1 75 ? 41.391 34.859 -19.561 1.00 24.06 75 TYR A N 1
ATOM 518 C CA . TYR A 1 75 ? 42.456 34.510 -18.576 1.00 24.06 75 TYR A CA 1
ATOM 519 C C . TYR A 1 75 ? 42.294 33.096 -17.953 1.00 24.06 75 TYR A C 1
ATOM 521 O O . TYR A 1 75 ? 41.250 32.471 -18.119 1.00 24.06 75 TYR A O 1
ATOM 529 N N . ASP A 1 76 ? 43.337 32.607 -17.260 1.00 27.45 76 ASP A N 1
ATOM 530 C CA . ASP A 1 76 ? 43.533 31.246 -16.694 1.00 27.45 76 ASP A CA 1
ATOM 531 C C . ASP A 1 76 ? 44.591 31.307 -15.538 1.00 27.45 76 ASP A C 1
ATOM 533 O O . ASP A 1 76 ? 45.307 32.309 -15.466 1.00 27.45 76 ASP A O 1
ATOM 537 N N . PRO A 1 77 ? 44.844 30.278 -14.695 1.00 47.81 77 PRO A N 1
ATOM 538 C CA . PRO A 1 77 ? 44.023 29.684 -13.623 1.00 47.81 77 PRO A CA 1
ATOM 539 C C . PRO A 1 77 ? 44.628 29.843 -12.190 1.00 47.81 77 PRO A C 1
ATOM 541 O O . PRO A 1 77 ? 45.725 30.372 -12.021 1.00 47.81 77 PRO A O 1
ATOM 544 N N . ARG A 1 78 ? 43.994 29.190 -11.183 1.00 26.34 78 ARG A N 1
ATOM 545 C CA . ARG A 1 78 ? 44.424 28.997 -9.757 1.00 26.34 78 ARG A CA 1
ATOM 546 C C . ARG A 1 78 ? 44.207 30.261 -8.884 1.00 26.34 78 ARG A C 1
ATOM 548 O O . ARG A 1 78 ? 44.401 31.361 -9.372 1.00 26.34 78 ARG A O 1
ATOM 555 N N . THR A 1 79 ? 43.793 30.221 -7.609 1.00 28.39 79 THR A N 1
ATOM 556 C CA . THR A 1 79 ? 43.906 29.227 -6.510 1.00 28.39 79 THR A CA 1
ATOM 557 C C . THR A 1 79 ? 42.678 29.241 -5.556 1.00 28.39 79 THR A C 1
ATOM 559 O O . THR A 1 79 ? 41.818 30.108 -5.657 1.00 28.39 79 THR A O 1
ATOM 562 N N . ALA A 1 80 ? 42.621 28.313 -4.585 1.00 29.30 80 ALA A N 1
ATOM 563 C CA . ALA A 1 80 ? 41.822 28.429 -3.343 1.00 29.30 80 ALA A CA 1
ATOM 564 C C . ALA A 1 80 ? 42.716 28.992 -2.197 1.00 29.30 80 ALA A C 1
ATOM 566 O O . ALA A 1 80 ? 43.940 28.869 -2.337 1.00 29.30 80 ALA A O 1
ATOM 567 N N . PRO A 1 81 ? 42.196 29.604 -1.096 1.00 39.22 81 PRO A N 1
ATOM 568 C CA . PRO A 1 81 ? 41.399 28.892 -0.072 1.00 39.22 81 PRO A CA 1
ATOM 569 C C . PRO A 1 81 ? 40.298 29.716 0.672 1.00 39.22 81 PRO A C 1
ATOM 571 O O . PRO A 1 81 ? 40.071 30.892 0.412 1.00 39.22 81 PRO A O 1
ATOM 574 N N . HIS A 1 82 ? 39.635 29.068 1.644 1.00 30.55 82 HIS A N 1
ATOM 575 C CA . HIS A 1 82 ? 38.859 29.650 2.770 1.00 30.55 82 HIS A CA 1
ATOM 576 C C . HIS A 1 82 ? 39.761 30.477 3.748 1.00 30.55 82 HIS A C 1
ATOM 578 O O . HIS A 1 82 ? 40.979 30.359 3.589 1.00 30.55 82 HIS A O 1
ATOM 584 N N . PRO A 1 83 ? 39.270 31.237 4.783 1.00 44.34 83 PRO A N 1
ATOM 585 C CA . PRO A 1 83 ? 37.966 31.110 5.479 1.00 44.34 83 PRO A CA 1
ATOM 586 C C . PRO A 1 83 ? 37.246 32.382 6.053 1.00 44.34 83 PRO A C 1
ATOM 588 O O . PRO A 1 83 ? 37.804 33.465 6.135 1.00 44.34 83 PRO A O 1
ATOM 591 N N . HIS A 1 84 ? 36.023 32.149 6.573 1.00 29.28 84 HIS A N 1
ATOM 592 C CA . HIS A 1 84 ? 35.297 32.794 7.704 1.00 29.28 84 HIS A CA 1
ATOM 593 C C . HIS A 1 84 ? 34.939 34.312 7.808 1.00 29.28 84 HIS A C 1
ATOM 595 O O . HIS A 1 84 ? 35.739 35.209 7.592 1.00 29.28 84 HIS A O 1
ATOM 601 N N . MET A 1 85 ? 33.747 34.509 8.414 1.00 26.62 85 MET A N 1
ATOM 602 C CA . MET A 1 85 ? 33.206 35.646 9.205 1.00 26.62 85 MET A CA 1
ATOM 603 C C . MET A 1 85 ? 32.373 36.793 8.565 1.00 26.62 85 MET A C 1
ATOM 605 O O . MET A 1 85 ? 32.530 37.186 7.418 1.00 26.62 85 MET A O 1
ATOM 609 N N . MET A 1 86 ? 31.410 37.252 9.385 1.00 34.47 86 MET A N 1
ATOM 610 C CA . MET A 1 86 ? 30.316 38.246 9.215 1.00 34.47 86 MET A CA 1
ATOM 611 C C . MET A 1 86 ? 30.822 39.705 9.426 1.00 34.47 86 MET A C 1
ATOM 613 O O . MET A 1 86 ? 31.875 39.810 10.058 1.00 34.47 86 MET A O 1
ATOM 617 N N . PRO A 1 87 ? 30.129 40.824 9.032 1.00 39.06 87 PRO A N 1
ATOM 618 C CA . PRO A 1 87 ? 28.697 41.103 9.322 1.00 39.06 87 PRO A CA 1
ATOM 619 C C . PRO A 1 87 ? 27.877 42.059 8.382 1.00 39.06 87 PRO A C 1
ATOM 621 O O . PRO A 1 87 ? 28.319 42.484 7.322 1.00 39.06 87 PRO A O 1
ATOM 624 N N . ARG A 1 88 ? 26.643 42.381 8.832 1.00 29.83 88 ARG A N 1
ATOM 625 C CA . ARG A 1 88 ? 25.645 43.409 8.385 1.00 29.83 88 ARG A CA 1
ATOM 626 C C . ARG A 1 88 ? 26.064 44.884 8.682 1.00 29.83 88 ARG A C 1
ATOM 628 O O . ARG A 1 88 ? 27.029 45.040 9.428 1.00 29.83 88 ARG A O 1
ATOM 635 N N . PRO A 1 89 ? 25.282 45.955 8.327 1.00 49.62 89 PRO A N 1
ATOM 636 C CA . PRO A 1 89 ? 24.063 46.061 7.491 1.00 49.62 89 PRO A CA 1
ATOM 637 C C . PRO A 1 89 ? 24.307 46.886 6.186 1.00 49.62 89 PRO A C 1
ATOM 639 O O . PRO A 1 89 ? 24.889 46.241 5.317 1.00 49.62 89 PRO A O 1
ATOM 642 N N . PRO A 1 90 ? 23.979 48.199 5.943 1.00 47.78 90 PRO A N 1
ATOM 643 C CA . PRO A 1 90 ? 23.261 49.269 6.685 1.00 47.78 90 PRO A CA 1
ATOM 644 C C . PRO A 1 90 ? 21.819 49.560 6.136 1.00 47.78 90 PRO A C 1
ATOM 646 O O . PRO A 1 90 ? 21.068 48.616 5.919 1.00 47.78 90 PRO A O 1
ATOM 649 N N . TYR A 1 91 ? 21.413 50.837 5.967 1.00 29.83 91 TYR A N 1
ATOM 650 C CA . TYR A 1 91 ? 20.119 51.366 5.451 1.00 29.83 91 TYR A CA 1
ATOM 651 C C . TYR A 1 91 ? 20.325 52.734 4.743 1.00 29.83 91 TYR A C 1
ATOM 653 O O . TYR A 1 91 ? 21.261 53.448 5.102 1.00 29.83 91 TYR A O 1
ATOM 661 N N . SER A 1 92 ? 19.405 53.164 3.860 1.00 25.16 92 SER A N 1
ATOM 662 C CA . SER A 1 92 ? 19.104 54.590 3.556 1.00 25.16 92 SER A CA 1
ATOM 663 C C . SER A 1 92 ? 17.705 54.761 2.905 1.00 25.16 92 SER A C 1
ATOM 665 O O . SER A 1 92 ? 17.069 53.763 2.565 1.00 25.16 92 SER A O 1
ATOM 667 N N . THR A 1 93 ? 17.167 55.992 2.805 1.00 27.09 93 THR A N 1
ATOM 668 C CA . THR A 1 93 ? 15.713 56.245 2.603 1.00 27.09 93 THR A CA 1
ATOM 669 C C . THR A 1 93 ? 15.340 57.520 1.810 1.00 27.09 93 THR A C 1
ATOM 671 O O . THR A 1 93 ? 15.792 58.599 2.187 1.00 27.09 93 THR A O 1
ATOM 674 N N . HIS A 1 94 ? 14.368 57.406 0.877 1.00 30.00 94 HIS A N 1
ATOM 675 C CA . HIS A 1 94 ? 13.525 58.489 0.279 1.00 30.00 94 HIS A CA 1
ATOM 676 C C . HIS A 1 94 ? 14.261 59.587 -0.559 1.00 30.00 94 HIS A C 1
ATOM 678 O O . HIS A 1 94 ? 15.486 59.509 -0.631 1.00 30.00 94 HIS A O 1
ATOM 684 N N . PRO A 1 95 ? 13.604 60.604 -1.207 1.00 47.12 95 PRO A N 1
ATOM 685 C CA . PRO A 1 95 ? 12.154 60.924 -1.350 1.00 47.12 95 PRO A CA 1
ATOM 686 C C . PRO A 1 95 ? 11.588 61.352 -2.759 1.00 47.12 95 PRO A C 1
ATOM 688 O O . PRO A 1 95 ? 12.283 61.942 -3.571 1.00 47.12 95 PRO A O 1
ATOM 691 N N . TYR A 1 96 ? 10.253 61.204 -2.920 1.00 28.00 96 TYR A N 1
ATOM 692 C CA . TYR A 1 96 ? 9.243 62.076 -3.606 1.00 28.00 96 TYR A CA 1
ATOM 693 C C . TYR A 1 96 ? 9.121 62.371 -5.141 1.00 28.00 96 TYR A C 1
ATOM 695 O O . TYR A 1 96 ? 10.088 62.562 -5.863 1.00 28.00 96 TYR A O 1
ATOM 703 N N . HIS A 1 97 ? 7.837 62.579 -5.529 1.00 29.11 97 HIS A N 1
ATOM 704 C CA . HIS A 1 97 ? 7.215 63.190 -6.741 1.00 29.11 97 HIS A CA 1
ATOM 705 C C . HIS A 1 97 ? 7.319 62.479 -8.123 1.00 29.11 97 HIS A C 1
ATOM 707 O O . HIS A 1 97 ? 8.364 61.967 -8.487 1.00 29.11 97 HIS A O 1
ATOM 713 N N . GLY A 1 98 ? 6.267 62.456 -8.972 1.00 26.72 98 GLY A N 1
ATOM 714 C CA . GLY A 1 98 ? 4.855 62.836 -8.742 1.00 26.72 98 GLY A CA 1
ATOM 715 C C . GLY A 1 98 ? 3.931 62.832 -9.991 1.00 26.72 98 GLY A C 1
ATOM 716 O O . GLY A 1 98 ? 4.368 63.210 -11.066 1.00 26.72 98 GLY A O 1
ATOM 717 N N . ALA A 1 99 ? 2.651 62.463 -9.784 1.00 26.05 99 ALA A N 1
ATOM 718 C CA . ALA A 1 99 ? 1.423 62.711 -10.584 1.00 26.05 99 ALA A CA 1
ATOM 719 C C . ALA A 1 99 ? 1.351 62.401 -12.108 1.00 26.05 99 ALA A C 1
ATOM 721 O O . ALA A 1 99 ? 2.084 62.981 -12.896 1.00 26.05 99 ALA A O 1
ATOM 722 N N . HIS A 1 100 ? 0.306 61.662 -12.542 1.00 28.33 100 HIS A N 1
ATOM 723 C CA . HIS A 1 100 ? -0.836 62.241 -13.297 1.00 28.33 100 HIS A CA 1
ATOM 724 C C . HIS A 1 100 ? -1.988 61.245 -13.617 1.00 28.33 100 HIS A C 1
ATOM 726 O O . HIS A 1 100 ? -1.747 60.098 -13.966 1.00 28.33 100 HIS A O 1
ATOM 732 N N . TYR A 1 101 ? -3.226 61.767 -13.584 1.00 28.17 101 TYR A N 1
ATOM 733 C CA . TYR A 1 101 ? -4.503 61.247 -14.133 1.00 28.17 101 TYR A CA 1
ATOM 734 C C . TYR A 1 101 ? -5.138 59.921 -13.639 1.00 28.17 101 TYR A C 1
ATOM 736 O O . TYR A 1 101 ? -4.498 58.976 -13.197 1.00 28.17 101 TYR A O 1
ATOM 744 N N . ALA A 1 102 ? -6.476 59.917 -13.722 1.00 26.56 102 ALA A N 1
ATOM 745 C CA . ALA A 1 102 ? -7.464 58.868 -13.421 1.00 26.56 102 ALA A CA 1
ATOM 746 C C . ALA A 1 102 ? -8.800 59.284 -14.114 1.00 26.56 102 ALA A C 1
ATOM 748 O O . ALA A 1 102 ? -8.810 60.361 -14.722 1.00 26.56 102 ALA A O 1
ATOM 749 N N . PRO A 1 103 ? -9.957 58.592 -13.973 1.00 38.81 103 PRO A N 1
ATOM 750 C CA . PRO A 1 103 ? -10.223 57.206 -13.548 1.00 38.81 103 PRO A CA 1
ATOM 751 C C . PRO A 1 103 ? -11.123 56.416 -14.545 1.00 38.81 103 PRO A C 1
ATOM 753 O O . PRO A 1 103 ? -11.825 57.016 -15.357 1.00 38.81 103 PRO A O 1
ATOM 756 N N . GLN A 1 104 ? -11.252 55.087 -14.392 1.00 27.98 104 GLN A N 1
ATOM 757 C CA . GLN A 1 104 ? -12.498 54.358 -14.724 1.00 27.98 104 GLN A CA 1
ATOM 758 C C . GLN A 1 104 ? -12.598 52.987 -14.014 1.00 27.98 104 GLN A C 1
ATOM 760 O O . GLN A 1 104 ? -11.641 52.545 -13.381 1.00 27.98 104 GLN A O 1
ATOM 765 N N . ARG A 1 105 ? -13.796 52.376 -14.017 1.00 27.94 105 ARG A N 1
ATOM 766 C CA . ARG A 1 105 ? -14.204 51.239 -13.156 1.00 27.94 105 ARG A CA 1
ATOM 767 C C . ARG A 1 105 ? -14.080 49.862 -13.833 1.00 27.94 105 ARG A C 1
ATOM 769 O O . ARG A 1 105 ? -14.205 49.781 -15.051 1.00 27.94 105 ARG A O 1
ATOM 776 N N . PRO A 1 106 ? -14.056 48.781 -13.030 1.00 28.62 106 PRO A N 1
ATOM 777 C CA . PRO A 1 106 ? -14.949 47.628 -13.259 1.00 28.62 106 PRO A CA 1
ATOM 778 C C . PRO A 1 106 ? -16.106 47.530 -12.237 1.00 28.62 106 PRO A C 1
ATOM 780 O O . PRO A 1 106 ? -16.102 48.210 -11.211 1.00 28.62 106 PRO A O 1
ATOM 783 N N . HIS A 1 107 ? -17.110 46.689 -12.517 1.00 27.78 107 HIS A N 1
ATOM 784 C CA . HIS A 1 107 ? -18.281 46.450 -11.649 1.00 27.78 107 HIS A CA 1
ATOM 785 C C . HIS A 1 107 ? -18.148 45.162 -10.795 1.00 27.78 107 HIS A C 1
ATOM 787 O O . HIS A 1 107 ? -17.447 44.243 -11.216 1.00 27.78 107 HIS A O 1
ATOM 793 N N . PRO A 1 108 ? -18.818 45.063 -9.625 1.00 31.39 108 PRO A N 1
ATOM 794 C CA . PRO A 1 108 ? -18.715 43.911 -8.720 1.00 31.39 108 PRO A CA 1
ATOM 795 C C . PRO A 1 108 ? -19.909 42.939 -8.798 1.00 31.39 108 PRO A C 1
ATOM 797 O O . PRO A 1 108 ? -21.050 43.377 -8.909 1.00 31.39 108 PRO A O 1
ATOM 800 N N . HIS A 1 109 ? -19.661 41.636 -8.608 1.00 27.06 109 HIS A N 1
ATOM 801 C CA . HIS A 1 109 ? -20.687 40.625 -8.293 1.00 27.06 109 HIS A CA 1
ATOM 802 C C . HIS A 1 109 ? -20.089 39.432 -7.514 1.00 27.06 109 HIS A C 1
ATOM 804 O O . HIS A 1 109 ? -19.714 38.448 -8.143 1.00 27.06 109 HIS A O 1
ATOM 810 N N . LEU A 1 110 ? -20.022 39.491 -6.168 1.00 26.64 110 LEU A N 1
ATOM 811 C CA . LEU A 1 110 ? -20.022 38.280 -5.309 1.00 26.64 110 LEU A CA 1
ATOM 812 C C . LEU A 1 110 ? -20.263 38.525 -3.790 1.00 26.64 110 LEU A C 1
ATOM 814 O O . LEU A 1 110 ? -19.535 37.985 -2.964 1.00 26.64 110 LEU A O 1
ATOM 818 N N . MET A 1 111 ? -21.267 39.316 -3.383 1.00 26.27 111 MET A N 1
ATOM 819 C CA . MET A 1 111 ? -21.678 39.415 -1.960 1.00 26.27 111 MET A CA 1
ATOM 820 C C . MET A 1 111 ? -23.181 39.712 -1.802 1.00 26.27 111 MET A C 1
ATOM 822 O O . MET A 1 111 ? -23.564 40.849 -1.548 1.00 26.27 111 MET A O 1
ATOM 826 N N . GLU A 1 112 ? -24.043 38.694 -1.921 1.00 26.69 112 GLU A N 1
ATOM 827 C CA . GLU A 1 112 ? -25.476 38.821 -1.591 1.00 26.69 112 GLU A CA 1
ATOM 828 C C . GLU A 1 112 ? -26.103 37.471 -1.179 1.00 26.69 112 GLU A C 1
ATOM 830 O O . GLU A 1 112 ? -26.745 36.799 -1.979 1.00 26.69 112 GLU A O 1
ATOM 835 N N . ALA A 1 113 ? -25.884 37.038 0.074 1.00 25.88 113 ALA A N 1
ATOM 836 C CA . ALA A 1 113 ? -26.507 35.812 0.612 1.00 25.88 113 ALA A CA 1
ATOM 837 C C . ALA A 1 113 ? -26.670 35.742 2.154 1.00 25.88 113 ALA A C 1
ATOM 839 O O . ALA A 1 113 ? -26.970 34.673 2.679 1.00 25.88 113 ALA A O 1
ATOM 840 N N . LEU A 1 114 ? -26.493 36.836 2.914 1.00 25.64 114 LEU A N 1
ATOM 841 C CA . LEU A 1 114 ? -26.702 36.841 4.377 1.00 25.64 114 LEU A CA 1
ATOM 842 C C . LEU A 1 114 ? -27.211 38.195 4.910 1.00 25.64 114 LEU A C 1
ATOM 844 O O . LEU A 1 114 ? -26.392 39.052 5.232 1.00 25.64 114 LEU A O 1
ATOM 848 N N . GLN A 1 115 ? -28.541 38.349 5.057 1.00 26.23 115 GLN A N 1
ATOM 849 C CA . GLN A 1 115 ? -29.251 39.011 6.187 1.00 26.23 115 GLN A CA 1
ATOM 850 C C . GLN A 1 115 ? -30.711 39.413 5.847 1.00 26.23 115 GLN A C 1
ATOM 852 O O . GLN A 1 115 ? -30.942 40.517 5.359 1.00 26.23 115 GLN A O 1
ATOM 857 N N . ARG A 1 116 ? -31.713 38.603 6.243 1.00 28.08 116 ARG A N 1
ATOM 858 C CA . ARG A 1 116 ? -32.742 38.934 7.275 1.00 28.08 116 ARG A CA 1
ATOM 859 C C . ARG A 1 116 ? -33.890 37.885 7.351 1.00 28.08 116 ARG A C 1
ATOM 861 O O . ARG A 1 116 ? -34.040 37.112 6.412 1.00 28.08 116 ARG A O 1
ATOM 868 N N . PRO A 1 117 ? -34.657 37.809 8.466 1.00 33.78 117 PRO A N 1
ATOM 869 C CA . PRO A 1 117 ? -35.634 36.734 8.758 1.00 33.78 117 PRO A CA 1
ATOM 870 C C . PRO A 1 117 ? -37.062 37.298 9.055 1.00 33.78 117 PRO A C 1
ATOM 872 O O . PRO A 1 117 ? -37.275 38.484 8.804 1.00 33.78 117 PRO A O 1
ATOM 875 N N . PRO A 1 118 ? -37.990 36.601 9.762 1.00 50.50 118 PRO A N 1
ATOM 876 C CA . PRO A 1 118 ? -38.499 35.207 9.680 1.00 50.50 118 PRO A CA 1
ATOM 877 C C . PRO A 1 118 ? -40.056 35.132 9.615 1.00 50.50 118 PRO A C 1
ATOM 879 O O . PRO A 1 118 ? -40.711 36.125 9.895 1.00 50.50 118 PRO A O 1
ATOM 882 N N . HIS A 1 119 ? -40.673 33.944 9.441 1.00 28.77 119 HIS A N 1
ATOM 883 C CA . HIS A 1 119 ? -42.034 33.666 9.975 1.00 28.77 119 HIS A CA 1
ATOM 884 C C . HIS A 1 119 ? -42.375 32.158 10.157 1.00 28.77 119 HIS A C 1
ATOM 886 O O . HIS A 1 119 ? -42.608 31.478 9.169 1.00 28.77 119 HIS A O 1
ATOM 892 N N . LEU A 1 120 ? -42.538 31.728 11.429 1.00 31.69 120 LEU A N 1
ATOM 893 C CA . LEU A 1 120 ? -43.509 30.728 11.967 1.00 31.69 120 LEU A CA 1
ATOM 894 C C . LEU A 1 120 ? -43.498 29.250 11.452 1.00 31.69 120 LEU A C 1
ATOM 896 O O . LEU A 1 120 ? -42.965 28.960 10.390 1.00 31.69 120 LEU A O 1
ATOM 900 N N . PRO A 1 121 ? -44.176 28.296 12.139 1.00 45.09 121 PRO A N 1
ATOM 901 C CA . PRO A 1 121 ? -44.080 27.955 13.577 1.00 45.09 121 PRO A CA 1
ATOM 902 C C . PRO A 1 121 ? -44.002 26.420 13.845 1.00 45.09 121 PRO A C 1
ATOM 904 O O . PRO A 1 121 ? -44.362 25.649 12.969 1.00 45.09 121 PRO A O 1
ATOM 907 N N . PHE A 1 122 ? -43.641 25.967 15.066 1.00 27.94 122 PHE A N 1
ATOM 908 C CA . PHE A 1 122 ? -44.108 24.694 15.695 1.00 27.94 122 PHE A CA 1
ATOM 909 C C . PHE A 1 122 ? -43.711 24.611 17.213 1.00 27.94 122 PHE A C 1
ATOM 911 O O . PHE A 1 122 ? -43.200 25.617 17.712 1.00 27.94 122 PHE A O 1
ATOM 918 N N . PRO A 1 123 ? -44.079 23.576 18.019 1.00 35.56 123 PRO A N 1
ATOM 919 C CA . PRO A 1 123 ? -44.629 23.780 19.376 1.00 35.56 123 PRO A CA 1
ATOM 920 C C . PRO A 1 123 ? -43.622 23.718 20.558 1.00 35.56 123 PRO A C 1
ATOM 922 O O . PRO A 1 123 ? -42.490 23.269 20.386 1.00 35.56 123 PRO A O 1
ATOM 925 N N . PRO A 1 124 ? -44.027 24.141 21.780 1.00 38.00 124 PRO A N 1
ATOM 926 C CA . PRO A 1 124 ? -43.139 24.266 22.945 1.00 38.00 124 PRO A CA 1
ATOM 927 C C . PRO A 1 124 ? -43.097 23.034 23.874 1.00 38.00 124 PRO A C 1
ATOM 929 O O . PRO A 1 124 ? -44.103 22.353 24.063 1.00 38.00 124 PRO A O 1
ATOM 932 N N . GLY A 1 125 ? -41.964 22.825 24.564 1.00 29.92 125 GLY A N 1
ATOM 933 C CA . GLY A 1 125 ? -41.838 21.804 25.615 1.00 29.92 125 GLY A CA 1
ATOM 934 C C . GLY A 1 125 ? -40.556 21.875 26.465 1.00 29.92 125 GLY A C 1
ATOM 935 O O . GLY A 1 125 ? -39.524 21.361 26.057 1.00 29.92 125 GLY A O 1
ATOM 936 N N . GLN A 1 126 ? -40.683 22.405 27.691 1.00 32.78 126 GLN A N 1
ATOM 937 C CA . GLN A 1 126 ? -39.758 22.242 28.839 1.00 32.78 126 GLN A CA 1
ATOM 938 C C . GLN A 1 126 ? -38.347 22.913 28.761 1.00 32.78 126 GLN A C 1
ATOM 940 O O . GLN A 1 126 ? -37.990 23.478 27.727 1.00 32.78 126 GLN A O 1
ATOM 945 N N . PRO A 1 127 ? -37.638 23.096 29.909 1.00 37.09 127 PRO A N 1
ATOM 946 C CA . PRO A 1 127 ? -36.943 24.366 30.177 1.00 37.09 127 PRO A CA 1
ATOM 947 C C . PRO A 1 127 ? -35.416 24.395 29.967 1.00 37.09 127 PRO A C 1
ATOM 949 O O . PRO A 1 127 ? -34.719 23.385 29.990 1.00 37.09 127 PRO A O 1
ATOM 952 N N . ARG A 1 128 ? -34.890 25.624 29.861 1.00 29.12 128 ARG A N 1
ATOM 953 C CA . ARG A 1 128 ? -33.454 25.953 29.825 1.00 29.12 128 ARG A CA 1
ATOM 954 C C . ARG A 1 128 ? -32.759 25.717 31.174 1.00 29.12 128 ARG A C 1
ATOM 956 O O . ARG A 1 128 ? -33.214 26.238 32.189 1.00 29.12 128 ARG A O 1
ATOM 963 N N . MET A 1 129 ? -31.569 25.114 31.144 1.00 29.52 129 MET A N 1
ATOM 964 C CA . MET A 1 129 ? -30.484 25.476 32.071 1.00 29.52 129 MET A CA 1
ATOM 965 C C . MET A 1 129 ? -29.663 26.643 31.495 1.00 29.52 129 MET A C 1
ATOM 967 O O . MET A 1 129 ? -29.653 26.866 30.283 1.00 29.52 129 MET A O 1
ATOM 971 N N . ALA A 1 130 ? -28.993 27.403 32.362 1.00 29.14 130 ALA A N 1
ATOM 972 C CA . ALA A 1 130 ? -28.165 28.539 31.964 1.00 29.14 130 ALA A CA 1
ATOM 973 C C . ALA A 1 130 ? -26.739 28.098 31.592 1.00 29.14 130 ALA A C 1
ATOM 975 O O . ALA A 1 130 ? -26.074 27.419 32.371 1.00 29.14 130 ALA A O 1
ATOM 976 N N . LEU A 1 131 ? -26.253 28.541 30.429 1.00 29.72 131 LEU A N 1
ATOM 977 C CA . LEU A 1 131 ? -24.837 28.464 30.067 1.00 29.72 131 LEU A CA 1
ATOM 978 C C . LEU A 1 131 ? -24.119 29.721 30.572 1.00 29.72 131 LEU A C 1
ATOM 980 O O . LEU A 1 131 ? -24.526 30.839 30.253 1.00 29.72 131 LEU A O 1
ATOM 984 N N . TYR A 1 132 ? -23.051 29.534 31.347 1.00 29.25 132 TYR A N 1
ATOM 985 C CA . TYR A 1 132 ? -22.154 30.619 31.747 1.00 29.25 132 TYR A CA 1
ATOM 986 C C . TYR A 1 132 ? -21.308 31.081 30.553 1.00 29.25 132 TYR A C 1
ATOM 988 O O . TYR A 1 132 ? -20.785 30.262 29.799 1.00 29.25 132 TYR A O 1
ATOM 996 N N . GLY A 1 133 ? -21.147 32.396 30.395 1.00 26.97 133 GLY A N 1
ATOM 997 C CA . GLY A 1 133 ? -20.237 32.974 29.406 1.00 26.97 133 GLY A CA 1
ATOM 998 C C . GLY A 1 133 ? -18.793 33.013 29.912 1.00 26.97 133 GLY A C 1
ATOM 999 O O . GLY A 1 133 ? -18.550 33.383 31.061 1.00 26.97 133 GLY A O 1
ATOM 1000 N N . HIS A 1 134 ? -17.832 32.680 29.048 1.00 31.83 134 HIS A N 1
ATOM 1001 C CA . HIS A 1 134 ? -16.410 32.891 29.327 1.00 31.83 134 HIS A CA 1
ATOM 1002 C C . HIS A 1 134 ? -16.048 34.388 29.256 1.00 31.83 134 HIS A C 1
ATOM 1004 O O . HIS A 1 134 ? -16.361 35.030 28.251 1.00 31.83 134 HIS A O 1
ATOM 1010 N N . PRO A 1 135 ? -15.338 34.948 30.252 1.00 40.47 135 PRO A N 1
ATOM 1011 C CA . PRO A 1 135 ? -14.668 36.234 30.108 1.00 40.47 135 PRO A CA 1
ATOM 1012 C C . PRO A 1 135 ? -13.361 36.084 29.313 1.00 40.47 135 PRO A C 1
ATOM 1014 O O . PRO A 1 135 ? -12.657 35.079 29.426 1.00 40.47 135 PRO A O 1
ATOM 1017 N N . GLN A 1 136 ? -13.005 37.109 28.538 1.00 30.53 136 GLN A N 1
ATOM 1018 C CA . GLN A 1 136 ? -11.668 37.237 27.952 1.00 30.53 136 GLN A CA 1
ATOM 1019 C C . GLN A 1 136 ? -10.634 37.544 29.046 1.00 30.53 136 GLN A C 1
ATOM 1021 O O . GLN A 1 136 ? -10.927 38.284 29.984 1.00 30.53 136 GLN A O 1
ATOM 1026 N N . ALA A 1 137 ? -9.407 37.042 28.889 1.00 29.45 137 ALA A N 1
ATOM 1027 C CA . ALA A 1 137 ? -8.283 37.365 29.765 1.00 29.45 137 ALA A CA 1
ATOM 1028 C C . ALA A 1 137 ? -7.073 37.833 28.942 1.00 29.45 137 ALA A C 1
ATOM 1030 O O . ALA A 1 137 ? -6.330 37.031 28.380 1.00 29.45 137 ALA A O 1
ATOM 1031 N N . SER A 1 138 ? -6.863 39.147 28.884 1.00 30.70 138 SER A N 1
ATOM 1032 C CA . SER A 1 138 ? -5.605 39.740 28.427 1.00 30.70 138 SER A CA 1
ATOM 1033 C C . SER A 1 138 ? -4.562 39.648 29.545 1.00 30.70 138 SER A C 1
ATOM 1035 O O . SER A 1 138 ? -4.733 40.279 30.588 1.00 30.70 138 SER A O 1
ATOM 1037 N N . GLY A 1 139 ? -3.475 38.906 29.334 1.00 27.80 139 GLY A N 1
ATOM 1038 C CA . GLY A 1 139 ? -2.384 38.796 30.306 1.00 27.80 139 GLY A CA 1
ATOM 1039 C C . GLY A 1 139 ? -1.050 38.468 29.642 1.00 27.80 139 GLY A C 1
ATOM 1040 O O . GLY A 1 139 ? -0.965 37.547 28.834 1.00 27.80 139 GLY A O 1
ATOM 1041 N N . HIS A 1 140 ? -0.001 39.223 29.974 1.00 31.27 140 HIS A N 1
ATOM 1042 C CA . HIS A 1 140 ? 1.366 38.868 29.599 1.00 31.27 140 HIS 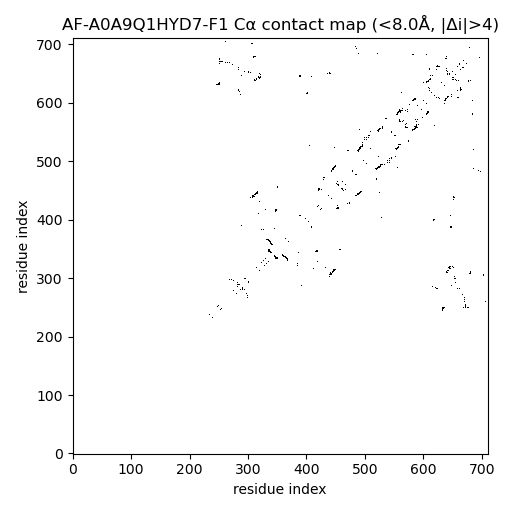A CA 1
ATOM 1043 C C . HIS A 1 140 ? 1.820 37.641 30.394 1.00 31.27 140 HIS A C 1
ATOM 1045 O O . HIS A 1 140 ? 1.776 37.658 31.624 1.00 31.27 140 HIS A O 1
ATOM 1051 N N . PHE A 1 141 ? 2.322 36.614 29.707 1.00 26.33 141 PHE A N 1
ATOM 1052 C CA . PHE A 1 141 ? 3.037 35.519 30.358 1.00 26.33 141 PHE A CA 1
ATOM 1053 C C . PHE A 1 141 ? 4.540 35.797 30.355 1.00 26.33 141 PHE A C 1
ATOM 1055 O O . PHE A 1 141 ? 5.185 35.828 29.309 1.00 26.33 141 PHE A O 1
ATOM 1062 N N . GLN A 1 142 ? 5.093 36.009 31.547 1.00 30.31 142 GLN A N 1
ATOM 1063 C CA . GLN A 1 142 ? 6.528 36.139 31.771 1.00 30.31 142 GLN A CA 1
ATOM 1064 C C . GLN A 1 142 ? 7.125 34.729 31.906 1.00 30.31 142 GLN A C 1
ATOM 1066 O O . GLN A 1 142 ? 6.619 33.912 32.673 1.00 30.31 142 GLN A O 1
ATOM 1071 N N . GLY A 1 143 ? 8.155 34.414 31.118 1.00 25.91 143 GLY A N 1
ATOM 1072 C CA . GLY A 1 143 ? 8.643 33.039 30.976 1.00 25.91 143 GLY A CA 1
ATOM 1073 C C . GLY A 1 143 ? 9.259 32.464 32.256 1.00 25.91 143 GLY A C 1
ATOM 1074 O O . GLY A 1 143 ? 10.181 33.051 32.821 1.00 25.91 143 GLY A O 1
ATOM 1075 N N . MET A 1 144 ? 8.805 31.278 32.673 1.00 26.22 144 MET A N 1
ATOM 1076 C CA . MET A 1 144 ? 9.519 30.469 33.664 1.00 26.22 144 MET A CA 1
ATOM 1077 C C . MET A 1 144 ? 10.694 29.747 33.001 1.00 26.22 144 MET A C 1
ATOM 1079 O O . MET A 1 144 ? 10.508 28.973 32.063 1.00 26.22 144 MET A O 1
ATOM 1083 N N . GLN A 1 145 ? 11.902 29.950 33.523 1.00 25.73 145 GLN A N 1
ATOM 1084 C CA . GLN A 1 145 ? 13.044 29.098 33.199 1.00 25.73 145 GLN A CA 1
ATOM 1085 C C . GLN A 1 145 ? 12.866 27.732 33.872 1.00 25.73 145 GLN A C 1
ATOM 1087 O O . GLN A 1 145 ? 12.797 27.649 35.099 1.00 25.73 145 GLN A O 1
ATOM 1092 N N . VAL A 1 146 ? 12.841 26.652 33.089 1.00 28.06 146 VAL A N 1
ATOM 1093 C CA . VAL A 1 146 ? 12.947 25.292 33.636 1.00 28.06 146 VAL A CA 1
ATOM 1094 C C . VAL A 1 146 ? 14.406 25.032 34.003 1.00 28.06 146 VAL A C 1
ATOM 1096 O O . VAL A 1 146 ? 15.300 25.120 33.162 1.00 28.06 146 VAL A O 1
ATOM 1099 N N . GLN A 1 147 ? 14.654 24.720 35.274 1.00 25.97 147 GLN A N 1
ATOM 1100 C CA . GLN A 1 147 ? 15.996 24.462 35.790 1.00 25.97 147 GLN A CA 1
ATOM 1101 C C . GLN A 1 147 ? 16.533 23.126 35.250 1.00 25.97 147 GLN A C 1
ATOM 1103 O O . GLN A 1 147 ? 16.090 22.054 35.665 1.00 25.97 147 GLN A O 1
ATOM 1108 N N . GLN A 1 148 ? 17.517 23.177 34.349 1.00 25.81 148 GLN A N 1
ATOM 1109 C CA . GLN A 1 148 ? 18.268 21.985 33.953 1.00 25.81 148 GLN A CA 1
ATOM 1110 C C . GLN A 1 148 ? 19.066 21.457 35.154 1.00 25.81 148 GLN A C 1
ATOM 1112 O O . GLN A 1 148 ? 19.976 22.122 35.652 1.00 25.81 148 GLN A O 1
ATOM 1117 N N . ARG A 1 149 ? 18.756 20.238 35.610 1.00 26.33 149 ARG A N 1
ATOM 1118 C CA . ARG A 1 149 ? 19.650 19.487 36.501 1.00 26.33 149 ARG A CA 1
ATOM 1119 C C . ARG A 1 149 ? 20.756 18.853 35.667 1.00 26.33 149 ARG A C 1
ATOM 1121 O O . ARG A 1 149 ? 20.493 17.941 34.891 1.00 26.33 149 ARG A O 1
ATOM 1128 N N . ALA A 1 150 ? 21.985 19.316 35.863 1.00 25.61 150 ALA A N 1
ATOM 1129 C CA . ALA A 1 150 ? 23.158 18.638 35.332 1.00 25.61 150 ALA A CA 1
ATOM 1130 C C . ALA A 1 150 ? 23.333 17.268 36.010 1.00 25.61 150 ALA A C 1
ATOM 1132 O O . ALA A 1 150 ? 23.290 17.167 37.238 1.00 25.61 150 ALA A O 1
ATOM 1133 N N . LEU A 1 151 ? 23.579 16.236 35.205 1.00 27.12 151 LEU A N 1
ATOM 1134 C CA . LEU A 1 151 ? 24.187 14.982 35.642 1.00 27.12 151 LEU A CA 1
ATOM 1135 C C . LEU A 1 151 ? 25.618 14.952 35.099 1.00 27.12 151 LEU A C 1
ATOM 1137 O O . LEU A 1 151 ? 25.846 15.238 33.924 1.00 27.12 151 LEU A O 1
ATOM 1141 N N . ALA A 1 152 ? 26.578 14.664 35.975 1.00 26.77 152 ALA A N 1
ATOM 1142 C CA . ALA A 1 152 ? 27.983 14.504 35.610 1.00 26.77 152 ALA A CA 1
ATOM 1143 C C . ALA A 1 152 ? 28.217 13.116 34.970 1.00 26.77 152 ALA A C 1
ATOM 1145 O O . ALA A 1 152 ? 27.444 12.195 35.242 1.00 26.77 152 ALA A O 1
ATOM 1146 N N . PRO A 1 153 ? 29.247 12.946 34.121 1.00 31.20 153 PRO A N 1
ATOM 1147 C CA . PRO A 1 153 ? 29.467 11.696 33.398 1.00 31.20 153 PRO A CA 1
ATOM 1148 C C . PRO A 1 153 ? 30.031 10.593 34.303 1.00 31.20 153 PRO A C 1
ATOM 1150 O O . PRO A 1 153 ? 30.958 10.832 35.078 1.00 31.20 153 PRO A O 1
ATOM 1153 N N . GLU A 1 154 ? 29.532 9.365 34.148 1.00 27.17 154 GLU A N 1
ATOM 1154 C CA . GLU A 1 154 ? 30.189 8.178 34.703 1.00 27.17 154 GLU A CA 1
ATOM 1155 C C . GLU A 1 154 ? 31.328 7.703 33.789 1.00 27.17 154 GLU A C 1
ATOM 1157 O O . GLU A 1 154 ? 31.246 7.767 32.560 1.00 27.17 154 GLU A O 1
ATOM 1162 N N . HIS A 1 155 ? 32.416 7.234 34.401 1.00 26.84 155 HIS A N 1
ATOM 1163 C CA . HIS A 1 155 ? 33.596 6.749 33.690 1.00 26.84 155 HIS A CA 1
ATOM 1164 C C . HIS A 1 155 ? 33.491 5.261 33.331 1.00 26.84 155 HIS A C 1
ATOM 1166 O O . HIS A 1 155 ? 33.005 4.444 34.109 1.00 26.84 155 HIS A O 1
ATOM 1172 N N . TYR A 1 156 ? 34.067 4.907 32.179 1.00 25.70 156 TYR A N 1
ATOM 1173 C CA . TYR A 1 156 ? 34.397 3.530 31.808 1.00 25.70 156 TYR A CA 1
ATOM 1174 C C . TYR A 1 156 ? 35.171 2.804 32.917 1.00 25.70 156 TYR A C 1
ATOM 1176 O O . TYR A 1 156 ? 36.213 3.295 33.349 1.00 25.70 156 TYR A O 1
ATOM 1184 N N . LEU A 1 157 ? 34.763 1.573 33.241 1.00 25.98 157 LEU A N 1
ATOM 1185 C CA . LEU A 1 157 ? 35.652 0.545 33.791 1.00 25.98 157 LEU A CA 1
ATOM 1186 C C . LEU A 1 157 ? 35.138 -0.863 33.440 1.00 25.98 157 LEU A C 1
ATOM 1188 O O . LEU A 1 157 ? 34.133 -1.324 33.973 1.00 25.98 157 LEU A O 1
ATOM 1192 N N . HIS A 1 158 ? 35.860 -1.569 32.564 1.00 27.73 158 HIS A N 1
ATOM 1193 C CA . HIS A 1 158 ? 35.777 -3.032 32.491 1.00 27.73 158 HIS A CA 1
ATOM 1194 C C . HIS A 1 158 ? 36.475 -3.646 33.715 1.00 27.73 158 HIS A C 1
ATOM 1196 O O . HIS A 1 158 ? 37.454 -3.091 34.220 1.00 27.73 158 HIS A O 1
ATOM 1202 N N . PRO A 1 159 ? 36.043 -4.841 34.137 1.00 32.38 159 PRO A N 1
ATOM 1203 C CA . PRO A 1 159 ? 36.949 -5.976 33.953 1.00 32.38 159 PRO A CA 1
ATOM 1204 C C . PRO A 1 159 ? 36.255 -7.189 33.314 1.00 32.38 159 PRO A C 1
ATOM 1206 O O . PRO A 1 159 ? 35.044 -7.369 33.419 1.00 32.38 159 PRO A O 1
ATOM 1209 N N . GLY A 1 160 ? 37.041 -8.029 3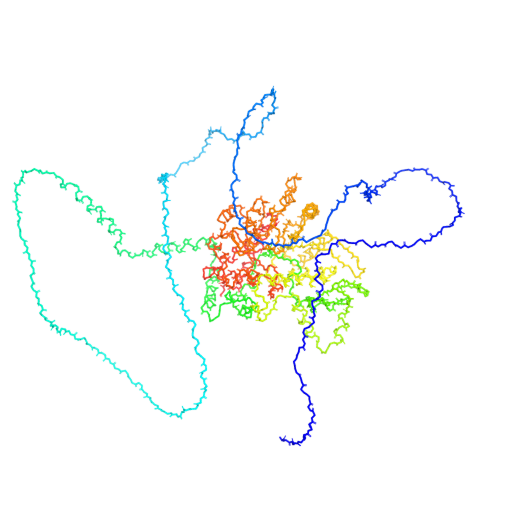2.640 1.00 26.81 160 GLY A N 1
ATOM 1210 C CA . GLY A 1 160 ? 36.587 -9.301 32.073 1.00 26.81 160 GLY A CA 1
ATOM 1211 C C . GLY A 1 160 ? 37.183 -10.517 32.788 1.00 26.81 160 GLY A C 1
ATOM 1212 O O . GLY A 1 160 ? 37.943 -10.376 33.739 1.00 26.81 160 GLY A O 1
ATOM 1213 N N . GLN A 1 161 ? 36.880 -11.698 32.240 1.00 29.27 161 GLN A N 1
ATOM 1214 C CA . GLN A 1 161 ? 37.462 -13.009 32.565 1.00 29.27 161 GLN A CA 1
ATOM 1215 C C . GLN A 1 161 ? 37.233 -13.552 33.992 1.00 29.27 161 GLN A C 1
ATOM 1217 O O . GLN A 1 161 ? 37.916 -13.206 34.950 1.00 29.27 161 GLN A O 1
ATOM 1222 N N . GLN A 1 162 ? 36.380 -14.577 34.080 1.00 27.05 162 GLN A N 1
ATOM 1223 C CA . GLN A 1 162 ? 36.621 -15.713 34.972 1.00 27.05 162 GLN A CA 1
ATOM 1224 C C . GLN A 1 162 ? 36.894 -16.951 34.114 1.00 27.05 162 GLN A C 1
ATOM 1226 O O . GLN A 1 162 ? 36.090 -17.299 33.250 1.00 27.05 162 GLN A O 1
ATOM 1231 N N . ALA A 1 163 ? 38.022 -17.618 34.356 1.00 27.95 163 ALA A N 1
ATOM 1232 C CA . ALA A 1 163 ? 38.277 -18.965 33.856 1.00 27.95 163 ALA A CA 1
ATOM 1233 C C . ALA A 1 163 ? 37.785 -19.991 34.891 1.00 27.95 163 ALA A C 1
ATOM 1235 O O . ALA A 1 163 ? 37.916 -19.776 36.096 1.00 27.95 163 ALA A O 1
ATOM 1236 N N . MET A 1 164 ? 37.220 -21.108 34.434 1.00 26.50 164 MET A N 1
ATOM 1237 C CA . MET A 1 164 ? 36.781 -22.189 35.322 1.00 26.50 164 MET A CA 1
ATOM 1238 C C . MET A 1 164 ? 37.973 -22.990 35.860 1.00 26.50 164 MET A C 1
ATOM 1240 O O . MET A 1 164 ? 38.890 -23.276 35.093 1.00 26.50 164 MET A O 1
ATOM 1244 N N . CYS A 1 165 ? 37.871 -23.508 37.091 1.00 25.47 165 CYS A N 1
ATOM 1245 C CA . CYS A 1 165 ? 38.185 -24.919 37.365 1.00 25.47 165 CYS A CA 1
ATOM 1246 C C . CYS A 1 165 ? 37.646 -25.430 38.720 1.00 25.47 165 CYS A C 1
ATOM 1248 O O . CYS A 1 165 ? 37.894 -24.840 39.762 1.00 25.47 165 CYS A O 1
ATOM 1250 N N . THR A 1 166 ? 36.964 -26.582 38.657 1.00 27.58 166 THR A N 1
ATOM 1251 C CA . THR A 1 166 ? 36.950 -27.702 39.633 1.00 27.58 166 THR A CA 1
ATOM 1252 C C . THR A 1 166 ? 36.808 -27.439 41.148 1.00 27.58 166 THR A C 1
ATOM 1254 O O . THR A 1 166 ? 37.731 -26.946 41.788 1.00 27.58 166 THR A O 1
ATOM 1257 N N . GLY A 1 167 ? 35.750 -27.985 41.772 1.00 26.58 167 GLY A N 1
ATOM 1258 C CA . GLY A 1 167 ? 35.706 -28.185 43.234 1.00 26.58 167 GLY A CA 1
ATOM 1259 C C . GLY A 1 167 ? 34.328 -28.545 43.814 1.00 26.58 167 GLY A C 1
ATOM 1260 O O . GLY A 1 167 ? 33.518 -27.671 44.091 1.00 26.58 167 GLY A O 1
ATOM 1261 N N . SER A 1 168 ? 34.063 -29.831 44.044 1.00 26.19 168 SER A N 1
ATOM 1262 C CA . SER A 1 168 ? 32.885 -30.370 44.763 1.00 26.19 168 SER A CA 1
ATOM 1263 C C . SER A 1 168 ? 33.367 -31.532 45.665 1.00 26.19 168 SER A C 1
ATOM 1265 O O . SER A 1 168 ? 34.501 -31.964 45.436 1.00 26.19 168 SER A O 1
ATOM 1267 N N . PRO A 1 169 ? 32.593 -32.119 46.617 1.00 46.12 169 PRO A N 1
ATOM 1268 C CA . PRO A 1 169 ? 31.154 -31.949 46.894 1.00 46.12 169 PRO A CA 1
ATOM 1269 C C . PRO A 1 169 ? 30.769 -31.915 48.407 1.00 46.12 169 PRO A C 1
ATOM 1271 O O . PRO A 1 169 ? 31.636 -31.849 49.271 1.00 46.12 169 PRO A O 1
ATOM 1274 N N . ARG A 1 170 ? 29.462 -32.110 48.701 1.00 27.50 170 ARG A N 1
ATOM 1275 C CA . ARG A 1 170 ? 28.818 -32.437 50.011 1.00 27.50 170 ARG A CA 1
ATOM 1276 C C . ARG A 1 170 ? 28.602 -31.264 50.992 1.00 27.50 170 ARG A C 1
ATOM 1278 O O . ARG A 1 170 ? 29.406 -30.350 51.043 1.00 27.50 170 ARG A O 1
ATOM 1285 N N . SER A 1 171 ? 27.556 -31.248 51.835 1.00 26.59 171 SER A N 1
ATOM 1286 C CA . SER A 1 171 ? 26.268 -31.991 51.851 1.00 26.59 171 SER A CA 1
ATOM 1287 C C . SER A 1 171 ? 25.330 -31.442 52.943 1.00 26.59 171 SER A C 1
ATOM 1289 O O . SER A 1 171 ? 25.834 -31.078 53.998 1.00 26.59 171 SER A O 1
ATOM 1291 N N . THR A 1 172 ? 24.000 -31.562 52.763 1.00 29.48 172 THR A N 1
ATOM 1292 C CA . THR A 1 172 ? 22.920 -31.404 53.787 1.00 29.48 172 THR A CA 1
ATOM 1293 C C . THR A 1 172 ? 22.815 -30.044 54.517 1.00 29.48 172 THR A C 1
ATOM 1295 O O . THR A 1 172 ? 23.811 -29.402 54.792 1.00 29.48 172 THR A O 1
ATOM 1298 N N . GLY A 1 173 ? 21.642 -29.542 54.919 1.00 27.14 173 GLY A N 1
ATOM 1299 C CA . GLY A 1 173 ? 20.263 -30.013 54.735 1.00 27.14 173 GLY A CA 1
ATOM 1300 C C . GLY A 1 173 ? 19.336 -29.551 55.879 1.00 27.14 173 GLY A C 1
ATOM 1301 O O . GLY A 1 173 ? 19.803 -29.363 56.995 1.00 27.14 173 GLY A O 1
ATOM 1302 N N . LYS A 1 174 ? 18.021 -29.475 55.608 1.00 29.42 174 LYS A N 1
ATOM 1303 C CA . LYS A 1 174 ? 16.898 -29.170 56.536 1.00 29.42 174 LYS A CA 1
ATOM 1304 C C . LYS A 1 174 ? 16.728 -27.716 57.025 1.00 29.42 174 LYS A C 1
ATOM 1306 O O . LYS A 1 174 ? 17.525 -27.178 57.781 1.00 29.42 174 LYS A O 1
ATOM 1311 N N . THR A 1 175 ? 15.558 -27.161 56.705 1.00 31.88 175 THR A N 1
ATOM 1312 C CA . THR A 1 175 ? 14.829 -26.147 57.494 1.00 31.88 175 THR A CA 1
ATOM 1313 C C . THR A 1 175 ? 14.335 -26.735 58.828 1.00 31.88 175 THR A C 1
ATOM 1315 O O . THR A 1 175 ? 14.129 -27.951 58.902 1.00 31.88 175 THR A O 1
ATOM 1318 N N . PRO A 1 176 ? 14.037 -25.910 59.850 1.00 44.25 176 PRO A N 1
ATOM 1319 C CA . PRO A 1 176 ? 12.622 -25.565 60.079 1.00 44.25 176 PRO A CA 1
ATOM 1320 C C . PRO A 1 176 ? 12.383 -24.107 60.536 1.00 44.25 176 PRO A C 1
ATOM 1322 O O . PRO A 1 176 ? 13.313 -23.356 60.809 1.00 44.25 176 PRO A O 1
ATOM 1325 N N . SER A 1 177 ? 11.111 -23.706 60.629 1.00 30.58 177 SER A N 1
ATOM 1326 C CA . SER A 1 177 ? 10.676 -22.390 61.128 1.00 30.58 177 SER A CA 1
ATOM 1327 C C . SER A 1 177 ? 10.570 -22.320 62.656 1.00 30.58 177 SER A C 1
ATOM 1329 O O . SER A 1 177 ? 10.250 -23.330 63.282 1.00 30.58 177 SER A O 1
ATOM 1331 N N . CYS A 1 178 ? 10.610 -21.112 63.232 1.00 26.78 178 CYS A N 1
ATOM 1332 C CA . CYS A 1 178 ? 9.828 -20.798 64.437 1.00 26.78 178 CYS A CA 1
ATOM 1333 C C . CYS A 1 178 ? 9.438 -19.303 64.504 1.00 26.78 178 CYS A C 1
ATOM 1335 O O . CYS A 1 178 ? 9.799 -18.530 63.618 1.00 26.78 178 CYS A O 1
ATOM 1337 N N . ARG A 1 179 ? 8.633 -18.910 65.503 1.00 30.20 179 ARG A N 1
ATOM 1338 C CA . ARG A 1 179 ? 7.930 -17.611 65.577 1.00 30.20 179 ARG A CA 1
ATOM 1339 C C . ARG A 1 179 ? 8.495 -16.635 66.635 1.00 30.20 179 ARG A C 1
ATOM 1341 O O . ARG A 1 179 ? 8.999 -17.069 67.660 1.00 30.20 179 ARG A O 1
ATOM 1348 N N . ALA A 1 180 ? 8.142 -15.357 66.438 1.00 31.12 180 ALA A N 1
ATOM 1349 C CA . ALA A 1 180 ? 7.644 -14.395 67.443 1.00 31.12 180 ALA A CA 1
ATOM 1350 C C . ALA A 1 180 ? 8.597 -13.564 68.351 1.00 31.12 180 ALA A C 1
ATOM 1352 O O . ALA A 1 180 ? 9.193 -14.066 69.294 1.00 31.12 180 ALA A O 1
ATOM 1353 N N . SER A 1 181 ? 8.428 -12.235 68.210 1.00 28.95 181 SER A N 1
ATOM 1354 C CA . SER A 1 181 ? 8.107 -11.261 69.284 1.00 28.95 181 SER A CA 1
ATOM 1355 C C . SER A 1 181 ? 9.178 -10.301 69.846 1.00 28.95 181 SER A C 1
ATOM 1357 O O . SER A 1 181 ? 10.362 -10.599 69.919 1.00 28.95 181 SER A O 1
ATOM 1359 N N . CYS A 1 182 ? 8.636 -9.183 70.355 1.00 27.59 182 CYS A N 1
ATOM 1360 C CA . CYS A 1 182 ? 9.156 -8.206 71.326 1.00 27.59 182 CYS A CA 1
ATOM 1361 C C . CYS A 1 182 ? 10.148 -7.109 70.880 1.00 27.59 182 CYS A C 1
ATOM 1363 O O . CYS A 1 182 ? 11.277 -7.353 70.470 1.00 27.59 182 CYS A O 1
ATOM 1365 N N . CYS A 1 183 ? 9.729 -5.860 71.121 1.00 30.94 183 CYS A N 1
ATOM 1366 C CA . CYS A 1 183 ? 10.576 -4.666 71.210 1.00 30.94 183 CYS A CA 1
ATOM 1367 C C . CYS A 1 183 ? 11.189 -4.517 72.620 1.00 30.94 183 CYS A C 1
ATOM 1369 O O . CYS A 1 183 ? 10.614 -5.027 73.584 1.00 30.94 183 CYS A O 1
ATOM 1371 N N . PRO A 1 184 ? 12.228 -3.677 72.780 1.00 45.12 184 PRO A N 1
ATOM 1372 C CA . PRO A 1 184 ? 12.507 -2.963 74.031 1.00 45.12 184 PRO A CA 1
ATOM 1373 C C . PRO A 1 184 ? 12.318 -1.426 73.914 1.00 45.12 184 PRO A C 1
ATOM 1375 O O . PRO A 1 184 ? 11.981 -0.899 72.854 1.00 45.12 184 PRO A O 1
ATOM 1378 N N . LYS A 1 185 ? 12.503 -0.702 75.032 1.00 33.47 185 LYS A N 1
ATOM 1379 C CA . LYS A 1 185 ? 12.257 0.749 75.236 1.00 33.47 185 LYS A CA 1
ATOM 1380 C C . LYS A 1 185 ? 13.281 1.329 76.242 1.00 33.47 185 LYS A C 1
ATOM 1382 O O . LYS A 1 185 ? 13.497 0.654 77.238 1.00 33.47 185 LYS A O 1
ATOM 1387 N N . ILE A 1 186 ? 13.699 2.608 76.083 1.00 33.00 186 ILE A N 1
ATOM 1388 C CA . ILE A 1 186 ? 14.139 3.560 77.165 1.00 33.00 186 ILE A CA 1
ATOM 1389 C C . ILE A 1 186 ? 15.504 3.215 77.856 1.00 33.00 186 ILE A C 1
ATOM 1391 O O . ILE A 1 186 ? 15.833 2.046 77.961 1.00 33.00 186 ILE A O 1
ATOM 1395 N N . HIS A 1 187 ? 16.408 4.109 78.325 1.00 33.16 187 HIS A N 1
ATOM 1396 C CA . HIS A 1 187 ? 16.571 5.591 78.403 1.00 33.16 187 HIS A CA 1
ATOM 1397 C C . HIS A 1 187 ? 18.086 5.957 78.214 1.00 33.16 187 HIS A C 1
ATOM 1399 O O . HIS A 1 187 ? 18.931 5.101 78.437 1.00 33.16 187 HIS A O 1
ATOM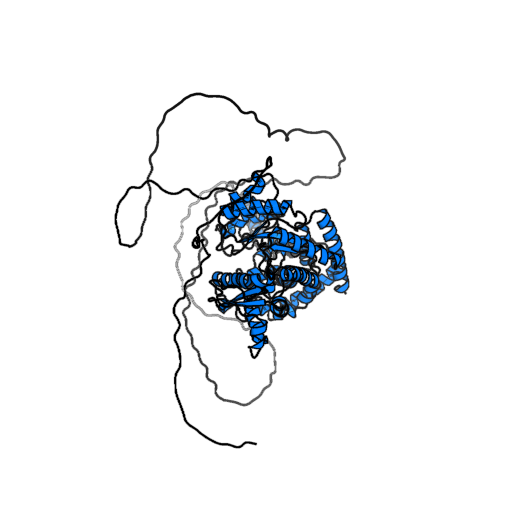 1405 N N . ALA A 1 188 ? 18.483 7.093 77.612 1.00 32.22 188 ALA A N 1
ATOM 1406 C CA . ALA A 1 188 ? 18.789 8.443 78.166 1.00 32.22 188 ALA A CA 1
ATOM 1407 C C . ALA A 1 188 ? 20.129 8.674 78.928 1.00 32.22 188 ALA A C 1
ATOM 1409 O O . ALA A 1 188 ? 20.486 7.914 79.818 1.00 32.22 188 ALA A O 1
ATOM 1410 N N . LEU A 1 189 ? 20.804 9.793 78.590 1.00 28.48 189 LEU A N 1
ATOM 1411 C CA . LEU A 1 189 ? 21.965 10.475 79.224 1.00 28.48 189 LEU A CA 1
ATOM 1412 C C . LEU A 1 189 ? 22.199 11.835 78.485 1.00 28.48 189 LEU A C 1
ATOM 1414 O O . LEU A 1 189 ? 21.747 11.959 77.350 1.00 28.48 189 LEU A O 1
ATOM 1418 N N . ALA A 1 190 ? 22.965 12.827 78.975 1.00 30.64 190 ALA A N 1
ATOM 1419 C CA . ALA A 1 190 ? 22.655 13.774 80.071 1.00 30.64 190 ALA A CA 1
ATOM 1420 C C . ALA A 1 190 ? 23.426 15.131 79.901 1.00 30.64 190 ALA A C 1
ATOM 1422 O O . ALA A 1 190 ? 24.367 15.182 79.119 1.00 30.64 190 ALA A O 1
ATOM 1423 N N . HIS A 1 191 ? 23.071 16.177 80.685 1.00 29.59 191 HIS A N 1
ATOM 1424 C CA . HIS A 1 191 ? 23.722 17.518 80.851 1.00 29.59 191 HIS A CA 1
ATOM 1425 C C . HIS A 1 191 ? 23.773 18.464 79.609 1.00 29.59 191 HIS A C 1
ATOM 1427 O O . HIS A 1 191 ? 24.085 18.021 78.516 1.00 29.59 191 HIS A O 1
ATOM 1433 N N . ILE A 1 192 ? 23.363 19.754 79.597 1.00 32.03 192 ILE A N 1
ATOM 1434 C CA . ILE A 1 192 ? 23.456 20.971 80.467 1.00 32.03 192 ILE A CA 1
ATOM 1435 C C . ILE A 1 192 ? 24.605 21.933 80.064 1.00 32.03 192 ILE A C 1
ATOM 1437 O O . ILE A 1 192 ? 25.760 21.587 80.271 1.00 32.03 192 ILE A O 1
ATOM 1441 N N . LEU A 1 193 ? 24.274 23.174 79.626 1.00 28.41 193 LEU A N 1
ATOM 1442 C CA . LEU A 1 193 ? 24.851 24.454 80.134 1.00 28.41 193 LEU A CA 1
ATOM 1443 C C . LEU A 1 193 ? 24.206 25.765 79.568 1.00 28.41 193 LEU A C 1
ATOM 1445 O O . LEU A 1 193 ? 24.423 26.162 78.434 1.00 28.41 193 LEU A O 1
ATOM 1449 N N . HIS A 1 194 ? 23.436 26.443 80.430 1.00 30.28 194 HIS A N 1
ATOM 1450 C CA . HIS A 1 194 ? 23.291 27.898 80.710 1.00 30.28 194 HIS A CA 1
ATOM 1451 C C . HIS A 1 194 ? 23.514 29.094 79.713 1.00 30.28 194 HIS A C 1
ATOM 1453 O O . HIS A 1 194 ? 24.574 29.260 79.126 1.00 30.28 194 HIS A O 1
ATOM 1459 N N . ARG A 1 195 ? 22.610 30.097 79.881 1.00 30.75 195 ARG A N 1
ATOM 1460 C CA . ARG A 1 195 ? 22.777 31.593 79.894 1.00 30.75 195 ARG A CA 1
ATOM 1461 C C . ARG A 1 195 ? 22.939 32.421 78.590 1.00 30.75 195 ARG A C 1
ATOM 1463 O O . ARG A 1 195 ? 24.050 32.565 78.094 1.00 30.75 195 ARG A O 1
ATOM 1470 N N . ARG A 1 196 ? 21.940 33.279 78.289 1.00 30.97 196 ARG A N 1
ATOM 1471 C CA . ARG A 1 196 ? 21.882 34.733 78.660 1.00 30.97 196 ARG A CA 1
ATOM 1472 C C . ARG A 1 196 ? 20.610 35.441 78.134 1.00 30.97 196 ARG A C 1
ATOM 1474 O O . ARG A 1 196 ? 20.118 35.084 77.073 1.00 30.97 196 ARG A O 1
ATOM 1481 N N . SER A 1 197 ? 20.177 36.501 78.831 1.00 33.00 197 SER A N 1
ATOM 1482 C CA . SER A 1 197 ? 19.167 37.488 78.384 1.00 33.00 197 SER A CA 1
ATOM 1483 C C . SER A 1 197 ? 19.491 38.888 78.946 1.00 33.00 197 SER A C 1
ATOM 1485 O O . SER A 1 197 ? 20.007 38.957 80.065 1.00 33.00 197 SER A O 1
ATOM 1487 N N . PRO A 1 198 ? 19.159 39.988 78.241 1.00 41.72 198 PRO A N 1
ATOM 1488 C CA . PRO A 1 198 ? 18.989 41.329 78.816 1.00 41.72 198 PRO A CA 1
ATOM 1489 C C . PRO A 1 198 ? 17.523 41.848 78.707 1.00 41.72 198 PRO A C 1
ATOM 1491 O O . PRO A 1 198 ? 16.732 41.228 77.995 1.00 41.72 198 PRO A O 1
ATOM 1494 N N . PRO A 1 199 ? 17.121 42.932 79.416 1.00 50.22 199 PRO A N 1
ATOM 1495 C CA . PRO A 1 199 ? 15.702 43.196 79.710 1.00 50.22 199 PRO A CA 1
ATOM 1496 C C . PRO A 1 199 ? 15.127 44.561 79.252 1.00 50.22 199 PRO A C 1
ATOM 1498 O O . PRO A 1 199 ? 15.857 45.504 78.976 1.00 50.22 199 PRO A O 1
ATOM 1501 N N . ASN A 1 200 ? 13.790 44.649 79.319 1.00 31.59 200 ASN A N 1
ATOM 1502 C CA . ASN A 1 200 ? 12.927 45.813 79.607 1.00 31.59 200 ASN A CA 1
ATOM 1503 C C . ASN A 1 200 ? 13.152 47.185 78.932 1.00 31.59 200 ASN A C 1
ATOM 1505 O O . ASN A 1 200 ? 14.093 47.913 79.233 1.00 31.59 200 ASN A O 1
ATOM 1509 N N . THR A 1 201 ? 12.080 47.696 78.317 1.00 31.86 201 THR A N 1
ATOM 1510 C CA . THR A 1 201 ? 11.453 48.966 78.757 1.00 31.86 201 THR A CA 1
ATOM 1511 C C . THR A 1 201 ? 9.976 49.001 78.344 1.00 31.86 201 THR A C 1
ATOM 1513 O O . THR A 1 201 ? 9.566 48.234 77.477 1.00 31.86 201 THR A O 1
ATOM 1516 N N . ALA A 1 202 ? 9.160 49.839 78.990 1.00 33.84 202 ALA A N 1
ATOM 1517 C CA . ALA A 1 202 ? 7.714 49.914 78.764 1.00 33.84 202 ALA A CA 1
ATOM 1518 C C . ALA A 1 202 ? 7.233 51.370 78.705 1.00 33.84 202 ALA A C 1
ATOM 1520 O O . ALA A 1 202 ? 7.750 52.211 79.437 1.00 33.84 202 ALA A O 1
ATOM 1521 N N . TYR A 1 203 ? 6.209 51.639 77.891 1.00 30.08 203 TYR A N 1
ATOM 1522 C CA . TYR A 1 203 ? 5.389 52.852 77.953 1.00 30.08 203 TYR A CA 1
ATOM 1523 C C . TYR A 1 203 ? 3.932 52.520 77.615 1.00 30.08 203 TYR A C 1
ATOM 1525 O O . TYR A 1 203 ? 3.656 51.556 76.902 1.00 30.08 203 TYR A O 1
ATOM 1533 N N . SER A 1 204 ? 3.002 53.305 78.159 1.00 32.31 204 SER A N 1
ATOM 1534 C CA . SER A 1 204 ? 1.558 53.052 78.111 1.00 32.31 204 SER A CA 1
ATOM 1535 C C . SER A 1 204 ? 0.820 54.191 77.416 1.00 32.31 204 SER A C 1
ATOM 1537 O O . SER A 1 204 ? 0.902 55.329 77.874 1.00 32.31 204 SER A O 1
ATOM 1539 N N . MET A 1 205 ? 0.022 53.870 76.394 1.00 30.98 205 MET A N 1
ATOM 1540 C CA . MET A 1 205 ? -1.094 54.699 75.930 1.00 30.98 205 MET A CA 1
ATOM 1541 C C . MET A 1 205 ? -2.270 53.828 75.468 1.00 30.98 205 MET A C 1
ATOM 1543 O O . MET A 1 205 ? -2.095 52.724 74.961 1.00 30.98 205 MET A O 1
ATOM 1547 N N . ALA A 1 206 ? -3.470 54.370 75.651 1.00 35.47 206 ALA A N 1
ATOM 1548 C CA . ALA A 1 206 ? -4.775 53.884 75.202 1.00 35.47 206 ALA A CA 1
ATOM 1549 C C . ALA A 1 206 ? -5.576 55.134 74.740 1.00 35.47 206 ALA A C 1
ATOM 1551 O O . ALA A 1 206 ? -5.126 56.237 75.069 1.00 35.47 206 ALA A O 1
ATOM 1552 N N . PRO A 1 207 ? -6.745 55.046 74.057 1.00 49.31 207 PRO A N 1
ATOM 1553 C CA . PRO A 1 207 ? -7.643 53.887 73.929 1.00 49.31 207 PRO A CA 1
ATOM 1554 C C . PRO A 1 207 ? -8.260 53.717 72.506 1.00 49.31 207 PRO A C 1
ATOM 1556 O O . PRO A 1 207 ? -7.716 54.214 71.527 1.00 49.31 207 PRO A O 1
ATOM 1559 N N . GLN A 1 208 ? -9.451 53.093 72.446 1.00 33.53 208 GLN A N 1
ATOM 1560 C CA . GLN A 1 208 ? -10.467 53.077 71.363 1.00 33.53 208 GLN A CA 1
ATOM 1561 C C . GLN A 1 208 ? -10.342 51.992 70.254 1.00 33.53 208 GLN A C 1
ATOM 1563 O O . GLN A 1 208 ? -9.238 51.529 69.973 1.00 33.53 208 GLN A O 1
ATOM 1568 N N . PRO A 1 209 ? -11.476 51.497 69.685 1.00 50.84 209 PRO A N 1
ATOM 1569 C CA . PRO A 1 209 ? -11.573 50.083 69.296 1.00 50.84 209 PRO A CA 1
ATOM 1570 C C . PRO A 1 209 ? -12.277 49.807 67.943 1.00 50.84 209 PRO A C 1
ATOM 1572 O O . PRO A 1 209 ? -13.504 49.790 67.866 1.00 50.84 209 PRO A O 1
ATOM 1575 N N . PHE A 1 210 ? -11.530 49.476 66.886 1.00 42.44 210 PHE A N 1
ATOM 1576 C CA . PHE A 1 210 ? -12.087 48.951 65.623 1.00 42.44 210 PHE A CA 1
ATOM 1577 C C . PHE A 1 210 ? -11.177 47.865 65.009 1.00 42.44 210 PHE A C 1
ATOM 1579 O O . PHE A 1 210 ? -9.988 47.840 65.304 1.00 42.44 210 PHE A O 1
ATOM 1586 N N . LEU A 1 211 ? -11.750 47.016 64.129 1.00 41.91 211 LEU A N 1
ATOM 1587 C CA . LEU A 1 211 ? -11.135 45.938 63.302 1.00 41.91 211 LEU A CA 1
ATOM 1588 C C . LEU A 1 211 ? -11.302 44.450 63.705 1.00 41.91 211 LEU A C 1
ATOM 1590 O O . LEU A 1 211 ? -10.733 43.586 63.036 1.00 41.91 211 LEU A O 1
ATOM 1594 N N . HIS A 1 212 ? -12.193 44.078 64.634 1.00 45.59 212 HIS A N 1
ATOM 1595 C CA . HIS A 1 212 ? -12.547 42.648 64.805 1.00 45.59 212 HIS A CA 1
ATOM 1596 C C . HIS A 1 212 ? -13.304 42.016 63.612 1.00 45.59 212 HIS A C 1
ATOM 1598 O O . HIS A 1 212 ? -13.386 40.794 63.523 1.00 45.59 212 HIS A O 1
ATOM 1604 N N . GLY A 1 213 ? -13.814 42.816 62.668 1.00 46.28 213 GLY A N 1
ATOM 1605 C CA . GLY A 1 213 ? -14.584 42.323 61.518 1.00 46.28 213 GLY A CA 1
ATOM 1606 C C . GLY A 1 213 ? -13.773 41.760 60.342 1.00 46.28 213 GLY A C 1
ATOM 1607 O O . GLY A 1 213 ? -14.362 41.094 59.502 1.00 46.28 213 GLY A O 1
ATOM 1608 N N . LEU A 1 214 ? -12.457 42.014 60.247 1.00 43.78 214 LEU A N 1
ATOM 1609 C CA . LEU A 1 214 ? -11.689 41.703 59.025 1.00 43.78 214 LEU A CA 1
ATOM 1610 C C . LEU A 1 214 ? -10.772 40.474 59.140 1.00 43.78 214 LEU A C 1
ATOM 1612 O O . LEU A 1 214 ? -10.618 39.732 58.169 1.00 43.78 214 LEU A O 1
ATOM 1616 N N . GLN A 1 215 ? -10.195 40.215 60.321 1.00 46.72 215 GLN A N 1
ATOM 1617 C CA . GLN A 1 215 ? -9.303 39.063 60.523 1.00 46.72 215 GLN A CA 1
ATOM 1618 C C . GLN A 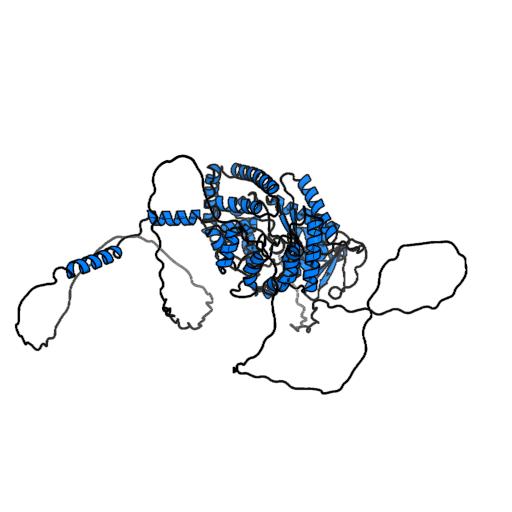1 215 ? -10.039 37.718 60.451 1.00 46.72 215 GLN A C 1
ATOM 1620 O O . GLN A 1 215 ? -9.484 36.764 59.911 1.00 46.72 215 GLN A O 1
ATOM 1625 N N . VAL A 1 216 ? -11.284 37.641 60.939 1.00 50.28 216 VAL A N 1
ATOM 1626 C CA . VAL A 1 216 ? -12.059 36.387 60.952 1.00 50.28 216 VAL A CA 1
ATOM 1627 C C . VAL A 1 216 ? -12.345 35.912 59.528 1.00 50.28 216 VAL A C 1
ATOM 1629 O O . VAL A 1 216 ? -12.035 34.775 59.200 1.00 50.28 216 VAL A O 1
ATOM 1632 N N . THR A 1 217 ? -12.828 36.791 58.644 1.00 50.22 217 THR A N 1
ATOM 1633 C CA . THR A 1 217 ? -13.082 36.463 57.230 1.00 50.22 217 THR A CA 1
ATOM 1634 C C . THR A 1 217 ? -11.823 36.056 56.469 1.00 50.22 217 THR A C 1
ATOM 1636 O O . THR A 1 217 ? -11.871 35.097 55.704 1.00 50.22 217 THR A O 1
ATOM 1639 N N . VAL A 1 218 ? -10.687 36.731 56.686 1.00 51.16 218 VAL A N 1
ATOM 1640 C CA . VAL A 1 218 ? -9.428 36.376 56.006 1.00 51.16 218 VAL A CA 1
ATOM 1641 C C . VAL A 1 218 ? -8.897 35.025 56.498 1.00 51.16 218 VAL A C 1
ATOM 1643 O O . VAL A 1 218 ? -8.495 34.206 55.671 1.00 51.16 218 VAL A O 1
ATOM 1646 N N . LEU A 1 219 ? -8.972 34.729 57.804 1.00 51.31 219 LEU A N 1
ATOM 1647 C CA . LEU A 1 219 ? -8.653 33.390 58.315 1.00 51.31 219 LEU A CA 1
ATOM 1648 C C . LEU A 1 219 ? -9.621 32.327 57.787 1.00 51.31 219 LEU A C 1
ATOM 1650 O O . LEU A 1 219 ? -9.167 31.255 57.405 1.00 51.31 219 LEU A O 1
ATOM 1654 N N . SER A 1 220 ? -10.928 32.601 57.732 1.00 51.69 220 SER A N 1
ATOM 1655 C CA . SER A 1 220 ? -11.924 31.649 57.222 1.00 51.69 220 SER A CA 1
ATOM 1656 C C . SER A 1 220 ? -11.717 31.326 55.742 1.00 51.69 220 SER A C 1
ATOM 1658 O O . SER A 1 220 ? -11.794 30.160 55.369 1.00 51.69 220 SER A O 1
ATOM 1660 N N . VAL A 1 221 ? -11.401 32.320 54.904 1.00 52.53 221 VAL A N 1
ATOM 1661 C CA . VAL A 1 221 ? -11.090 32.094 53.482 1.00 52.53 221 VAL A CA 1
ATOM 1662 C C . VAL A 1 221 ? -9.769 31.338 53.322 1.00 52.53 221 VAL A C 1
ATOM 1664 O O . VAL A 1 221 ? -9.711 30.399 52.535 1.00 52.53 221 VAL A O 1
ATOM 1667 N N . LEU A 1 222 ? -8.730 31.656 54.104 1.00 51.38 222 LEU A N 1
ATOM 1668 C CA . LEU A 1 222 ? -7.476 30.891 54.082 1.00 51.38 222 LEU A CA 1
ATOM 1669 C C . LEU A 1 222 ? -7.668 29.442 54.559 1.00 51.38 222 LEU A C 1
ATOM 1671 O O . LEU A 1 222 ? -7.147 28.529 53.925 1.00 51.38 222 LEU A O 1
ATOM 1675 N N . LEU A 1 223 ? -8.460 29.206 55.609 1.00 50.91 223 LEU A N 1
ATOM 1676 C CA . LEU A 1 223 ? -8.802 27.862 56.088 1.00 50.91 223 LEU A CA 1
ATOM 1677 C C . LEU A 1 223 ? -9.639 27.074 55.074 1.00 50.91 223 LEU A C 1
ATOM 1679 O O . LEU A 1 223 ? -9.399 25.883 54.911 1.00 50.91 223 LEU A O 1
ATOM 1683 N N . LEU A 1 224 ? -10.563 27.714 54.350 1.00 50.91 224 LEU A N 1
ATOM 1684 C CA . LEU A 1 224 ? -11.312 27.072 53.262 1.00 50.91 224 LEU A CA 1
ATOM 1685 C C . LEU A 1 224 ? -10.411 26.739 52.061 1.00 50.91 224 LEU A C 1
ATOM 1687 O O . LEU A 1 224 ? -10.502 25.639 51.519 1.00 50.91 224 LEU A O 1
ATOM 1691 N N . CYS A 1 225 ? -9.485 27.629 51.692 1.00 48.28 225 CYS A N 1
ATOM 1692 C CA . CYS A 1 225 ? -8.490 27.354 50.652 1.00 48.28 225 CYS A CA 1
ATOM 1693 C C . CYS A 1 225 ? -7.517 26.226 51.045 1.00 48.28 225 CYS A C 1
ATOM 1695 O O . CYS A 1 225 ? -7.116 25.453 50.182 1.00 48.28 225 CYS A O 1
ATOM 1697 N N . TRP A 1 226 ? -7.167 26.081 52.329 1.00 47.12 226 TRP A N 1
ATOM 1698 C CA . TRP A 1 226 ? -6.359 24.952 52.814 1.00 47.12 226 TRP A CA 1
ATOM 1699 C C . TRP A 1 226 ? -7.171 23.655 52.958 1.00 47.12 226 TRP A C 1
ATOM 1701 O O . TRP A 1 226 ? -6.657 22.579 52.656 1.00 47.12 226 TRP A O 1
ATOM 1711 N N . ALA A 1 227 ? -8.455 23.731 53.325 1.00 48.47 227 ALA A N 1
ATOM 1712 C CA . ALA A 1 227 ? -9.351 22.573 53.368 1.00 48.47 227 ALA A CA 1
ATOM 1713 C C . ALA A 1 227 ? -9.542 21.915 51.986 1.00 48.47 227 ALA A C 1
ATOM 1715 O O . ALA A 1 227 ? -9.743 20.706 51.910 1.00 48.47 227 ALA A O 1
ATOM 1716 N N . GLY A 1 228 ? -9.413 22.679 50.895 1.00 49.66 228 GLY A N 1
ATOM 1717 C CA . GLY A 1 228 ? -9.398 22.149 49.527 1.00 49.66 228 GLY A CA 1
ATOM 1718 C C . GLY A 1 228 ? -8.095 21.450 49.104 1.00 49.66 228 GLY A C 1
ATOM 1719 O O . GLY A 1 228 ? -8.068 20.834 48.042 1.00 49.66 228 GLY A O 1
ATOM 1720 N N . VAL A 1 229 ? -7.018 21.539 49.897 1.00 56.09 229 VAL A N 1
ATOM 1721 C CA . VAL A 1 229 ? -5.660 21.083 49.522 1.00 56.09 229 VAL A CA 1
ATOM 1722 C C . VAL A 1 229 ? -5.130 19.968 50.445 1.00 56.09 229 VAL A C 1
ATOM 1724 O O . VAL A 1 229 ? -4.120 19.334 50.142 1.00 56.09 229 VAL A O 1
ATOM 1727 N N . CYS A 1 230 ? -5.824 19.647 51.544 1.00 55.81 230 CYS A N 1
ATOM 1728 C CA . CYS A 1 230 ? -5.385 18.636 52.511 1.00 55.81 230 CYS A CA 1
ATOM 1729 C C . CYS A 1 230 ? -6.294 17.391 52.572 1.00 55.81 230 CYS A C 1
ATOM 1731 O O . CYS A 1 230 ? -7.329 17.395 53.231 1.00 55.81 230 CYS A O 1
ATOM 1733 N N . GLY A 1 231 ? -5.830 16.275 51.996 1.00 56.62 231 GLY A N 1
ATOM 1734 C CA . GLY A 1 231 ? -6.189 14.920 52.455 1.00 56.62 231 GLY A CA 1
ATOM 1735 C C . GLY A 1 231 ? -7.268 14.147 51.684 1.00 56.62 231 GLY A C 1
ATOM 1736 O O . GLY A 1 231 ? -7.495 12.978 51.995 1.00 56.62 231 GLY A O 1
ATOM 1737 N N . GLY A 1 232 ? -7.907 14.732 50.670 1.00 68.50 232 GLY A N 1
ATOM 1738 C CA . GLY A 1 232 ? -8.846 14.002 49.811 1.00 68.50 232 GLY A CA 1
ATOM 1739 C C . GLY A 1 232 ? -8.137 12.981 48.913 1.00 68.50 232 GLY A C 1
ATOM 1740 O O . GLY A 1 232 ? -7.358 13.362 48.042 1.00 68.50 232 GLY A O 1
ATOM 1741 N N . SER A 1 233 ? -8.427 11.687 49.083 1.00 82.56 233 SER A N 1
ATOM 1742 C CA . SER A 1 233 ? -8.081 10.682 48.063 1.00 82.56 233 SER A CA 1
ATOM 1743 C C . SER A 1 233 ? -8.949 10.901 46.811 1.00 82.56 233 SER A C 1
ATOM 1745 O O . SER A 1 233 ? -10.132 11.210 46.976 1.00 82.56 233 SER A O 1
ATOM 1747 N N . PRO A 1 234 ? -8.424 10.745 45.578 1.00 88.38 234 PRO A N 1
ATOM 1748 C CA . PRO A 1 234 ? -9.210 10.945 44.358 1.00 88.38 234 PRO A CA 1
ATOM 1749 C C . PRO A 1 234 ? -10.462 10.057 44.316 1.00 88.38 234 PRO A C 1
ATOM 1751 O O . PRO A 1 234 ? -10.373 8.866 44.612 1.00 88.38 234 PRO A O 1
ATOM 1754 N N . ASP A 1 235 ? -11.614 10.614 43.921 1.00 91.62 235 ASP A N 1
ATOM 1755 C CA . ASP A 1 235 ? -12.861 9.847 43.790 1.00 91.62 235 ASP A CA 1
ATOM 1756 C C . ASP A 1 235 ? -12.696 8.759 42.707 1.00 91.62 235 ASP A C 1
ATOM 1758 O O . ASP A 1 235 ? -12.489 9.103 41.533 1.00 91.62 235 ASP A O 1
ATOM 1762 N N . PRO A 1 236 ? -12.813 7.459 43.048 1.00 94.31 236 PRO A N 1
ATOM 1763 C CA . PRO A 1 236 ? -12.678 6.377 42.076 1.00 94.31 236 PRO A CA 1
ATOM 1764 C C . PRO A 1 236 ? -13.651 6.505 40.899 1.00 94.31 236 PRO A C 1
ATOM 1766 O O . PRO A 1 236 ? -13.292 6.187 39.772 1.00 94.31 236 PRO A O 1
ATOM 1769 N N . ARG A 1 237 ? -14.850 7.059 41.119 1.00 95.19 237 ARG A N 1
ATOM 1770 C CA . ARG A 1 237 ? -15.857 7.256 40.064 1.00 95.19 237 ARG A CA 1
ATOM 1771 C C . ARG A 1 237 ? -15.425 8.322 39.061 1.00 95.19 237 ARG A C 1
ATOM 1773 O O . ARG A 1 237 ? -15.730 8.203 37.880 1.00 95.19 237 ARG A O 1
ATOM 1780 N N . HIS A 1 238 ? -14.704 9.351 39.513 1.00 95.50 238 HIS A N 1
ATOM 1781 C CA . HIS A 1 238 ? -14.151 10.366 38.617 1.00 95.50 238 HIS A CA 1
ATOM 1782 C C . HIS A 1 238 ? -13.002 9.787 37.783 1.00 95.50 238 HIS A C 1
ATOM 1784 O O . HIS A 1 238 ? -12.990 9.960 36.567 1.00 95.50 238 HIS A O 1
ATOM 1790 N N . ARG A 1 239 ? -12.103 9.013 38.408 1.00 95.62 239 ARG A N 1
ATOM 1791 C CA . ARG A 1 239 ? -11.064 8.245 37.699 1.00 95.62 239 ARG A CA 1
ATOM 1792 C C . ARG A 1 239 ? -11.673 7.331 36.630 1.00 95.62 239 ARG A C 1
ATOM 1794 O O . ARG A 1 239 ? -11.228 7.347 35.487 1.00 95.62 239 ARG A O 1
ATOM 1801 N N . ASP A 1 240 ? -12.686 6.552 36.990 1.00 96.62 240 ASP A N 1
ATOM 1802 C CA . ASP A 1 240 ? -13.292 5.583 36.077 1.00 96.62 240 ASP A CA 1
ATOM 1803 C C . ASP A 1 240 ? -14.087 6.280 34.957 1.00 96.62 240 ASP A C 1
ATOM 1805 O O . ASP A 1 240 ? -14.066 5.818 33.818 1.00 96.62 240 ASP A O 1
ATOM 1809 N N . SER A 1 241 ? -14.691 7.443 35.233 1.00 96.75 241 SER A N 1
ATOM 1810 C CA . SER A 1 241 ? -15.295 8.309 34.210 1.00 96.75 241 SER A CA 1
ATOM 1811 C C . SER A 1 241 ? -14.268 8.858 33.213 1.00 96.75 241 SER A C 1
ATOM 1813 O O . SER A 1 241 ? -14.582 8.947 32.029 1.00 96.75 241 SER A O 1
ATOM 1815 N N . LEU A 1 242 ? -13.057 9.219 33.656 1.00 97.06 242 LEU A N 1
ATOM 1816 C CA . LEU A 1 242 ? -11.982 9.672 32.762 1.00 97.06 242 LEU A CA 1
ATOM 1817 C C . LEU A 1 242 ? -11.487 8.527 31.865 1.00 97.06 242 LEU A C 1
ATOM 1819 O O . LEU A 1 242 ? -11.339 8.715 30.662 1.00 97.06 242 LEU A O 1
ATOM 1823 N N . ILE A 1 243 ? -11.326 7.322 32.421 1.00 96.19 243 ILE A N 1
ATOM 1824 C CA . ILE A 1 243 ? -10.944 6.120 31.658 1.00 96.19 243 ILE A CA 1
ATOM 1825 C C . ILE A 1 243 ? -12.026 5.747 30.632 1.00 96.19 243 ILE A C 1
ATOM 1827 O O . ILE A 1 243 ? -11.709 5.389 29.502 1.00 96.19 243 ILE A O 1
ATOM 1831 N N . GLN A 1 244 ? -13.311 5.871 30.981 1.00 95.38 244 GLN A N 1
ATOM 1832 C CA . GLN A 1 244 ? -14.413 5.685 30.028 1.00 95.38 244 GLN A CA 1
ATOM 1833 C C . GLN A 1 244 ? -14.445 6.774 28.943 1.00 95.38 244 GLN A C 1
ATOM 1835 O O . GLN A 1 244 ? -14.789 6.486 27.799 1.00 95.38 244 GLN A O 1
ATOM 1840 N N . GLN A 1 245 ? -14.068 8.014 29.271 1.00 96.38 245 GLN A N 1
ATOM 1841 C CA . GLN A 1 245 ? -13.968 9.111 28.306 1.00 96.38 245 GLN A CA 1
ATOM 1842 C C . GLN A 1 245 ? -12.781 8.939 27.339 1.00 96.38 245 GLN A C 1
ATOM 1844 O O . GLN A 1 245 ? -12.887 9.299 26.170 1.00 96.38 245 GLN A O 1
ATOM 1849 N N . GLU A 1 246 ? -11.659 8.381 27.790 1.00 96.06 246 GLU A N 1
ATOM 1850 C CA . GLU A 1 246 ? -10.530 8.004 26.929 1.00 96.06 246 GLU A CA 1
ATOM 1851 C C . GLU A 1 246 ? -10.903 6.809 26.031 1.00 96.06 246 GLU A C 1
ATOM 1853 O O . GLU A 1 246 ? -10.777 6.871 24.807 1.00 96.06 246 GLU A O 1
ATOM 1858 N N . ALA A 1 247 ? -11.496 5.763 26.616 1.00 95.62 247 ALA A N 1
ATOM 1859 C CA . ALA A 1 247 ? -11.969 4.584 25.889 1.00 95.62 247 ALA A CA 1
ATOM 1860 C C . ALA A 1 247 ? -13.110 4.870 24.890 1.00 95.62 247 ALA A C 1
ATOM 1862 O O . ALA A 1 247 ? -13.334 4.057 23.995 1.00 95.62 247 ALA A O 1
ATOM 1863 N N . SER A 1 248 ? -13.819 6.000 25.006 1.00 96.56 248 SER A N 1
ATOM 1864 C CA . SER A 1 248 ? -14.812 6.442 24.015 1.00 96.56 248 SER A CA 1
ATOM 1865 C C . SER A 1 248 ? -14.228 7.311 22.896 1.00 96.56 248 SER A C 1
ATOM 1867 O O . SER A 1 248 ? -14.845 7.411 21.838 1.00 96.56 248 SER A O 1
ATOM 1869 N N . GLN A 1 249 ? -13.043 7.902 23.090 1.00 96.81 249 GLN A N 1
ATOM 1870 C CA . GLN A 1 249 ? -12.342 8.689 22.069 1.00 96.81 249 GLN A CA 1
ATOM 1871 C C . GLN A 1 249 ? -11.487 7.831 21.132 1.00 96.81 249 GLN A C 1
ATOM 1873 O O . GLN A 1 249 ? -11.317 8.203 19.973 1.00 96.81 249 GLN A O 1
ATOM 1878 N N . GLN A 1 250 ? -10.970 6.690 21.603 1.00 97.38 250 GLN A N 1
ATOM 1879 C CA . GLN A 1 250 ? -10.131 5.821 20.775 1.00 97.38 250 GLN A CA 1
ATOM 1880 C C . GLN A 1 250 ? -10.869 5.278 19.539 1.00 97.38 250 GLN A C 1
ATOM 1882 O O . GLN A 1 250 ? -12.094 5.154 19.503 1.00 97.38 250 GLN A O 1
ATOM 1887 N N . THR A 1 251 ? -10.100 4.876 18.529 1.00 98.44 251 THR A N 1
ATOM 1888 C CA . THR A 1 251 ? -10.604 4.271 17.289 1.00 98.44 251 THR A CA 1
ATOM 1889 C C . THR A 1 251 ? -11.462 3.044 17.606 1.00 98.44 251 THR A C 1
ATOM 1891 O O . THR A 1 251 ? -10.992 2.073 18.205 1.00 98.44 251 THR A O 1
ATOM 1894 N N . GLY A 1 252 ? -12.739 3.096 17.219 1.00 97.94 252 GLY A N 1
ATOM 1895 C CA . GLY A 1 252 ? -13.730 2.062 17.522 1.00 97.94 252 GLY A CA 1
ATOM 1896 C C . GLY A 1 252 ? -14.379 2.131 18.913 1.00 97.94 252 GLY A C 1
ATOM 1897 O O . GLY A 1 252 ? -15.239 1.302 19.204 1.00 97.94 252 GLY A O 1
ATOM 1898 N N . GLY A 1 253 ? -14.031 3.110 19.754 1.00 97.19 253 GLY A N 1
ATOM 1899 C CA . GLY A 1 253 ? -14.556 3.264 21.119 1.00 97.19 253 GLY A CA 1
ATOM 1900 C C . GLY A 1 253 ? -16.060 3.553 21.198 1.00 97.19 253 GLY A C 1
ATOM 1901 O O . GLY A 1 253 ? -16.719 3.174 22.164 1.00 97.19 253 GLY A O 1
ATOM 1902 N N . THR A 1 254 ? -16.632 4.159 20.155 1.00 96.50 254 THR A N 1
ATOM 1903 C CA . THR A 1 254 ? -18.080 4.404 20.004 1.00 96.50 254 THR A CA 1
ATOM 1904 C C . THR A 1 254 ? -18.821 3.303 19.236 1.00 96.50 254 THR A C 1
ATOM 1906 O O . THR A 1 254 ? -20.044 3.370 19.099 1.00 96.50 254 THR A O 1
ATOM 1909 N N . VAL A 1 255 ? -18.123 2.279 18.727 1.00 97.06 255 VAL A N 1
ATOM 1910 C CA . VAL A 1 255 ? -18.737 1.224 17.908 1.00 97.06 255 VAL A CA 1
ATOM 1911 C C . VAL A 1 255 ? -19.551 0.277 18.784 1.00 97.06 255 VAL A C 1
ATOM 1913 O O . VAL A 1 255 ? -19.018 -0.481 19.595 1.00 97.06 255 VAL A O 1
ATOM 1916 N N . LEU A 1 256 ? -20.868 0.289 18.578 1.00 96.50 256 LEU A N 1
ATOM 1917 C CA . LEU A 1 256 ? -21.794 -0.608 19.260 1.00 96.50 256 LEU A CA 1
ATOM 1918 C C . LEU A 1 256 ? -21.568 -2.058 18.805 1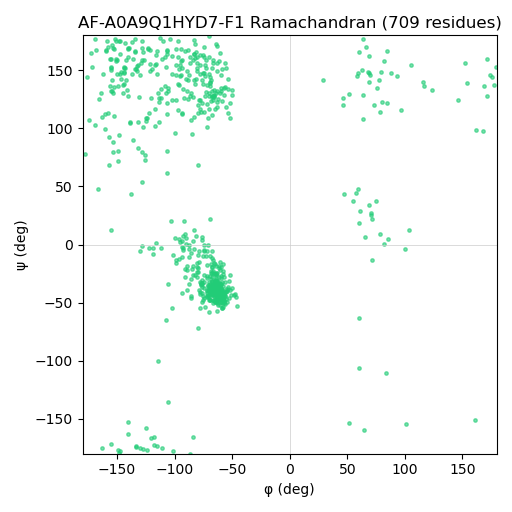.00 96.50 256 LEU A C 1
ATOM 1920 O O . LEU A 1 256 ? -21.865 -2.424 17.668 1.00 96.50 256 LEU A O 1
ATOM 1924 N N . LEU A 1 257 ? -21.059 -2.883 19.720 1.00 98.00 257 LEU A N 1
ATOM 1925 C CA . LEU A 1 257 ? -20.896 -4.324 19.533 1.00 98.00 257 LEU A CA 1
ATOM 1926 C C . LEU A 1 257 ? -22.158 -5.072 19.982 1.00 98.00 257 LEU A C 1
ATOM 1928 O O . LEU A 1 257 ? -22.651 -4.856 21.094 1.00 98.00 257 LEU A O 1
ATOM 1932 N N . THR A 1 258 ? -22.640 -5.993 19.150 1.00 98.12 258 THR A N 1
ATOM 1933 C CA . THR A 1 258 ? -23.652 -7.005 19.499 1.00 98.12 258 THR A CA 1
ATOM 1934 C C . THR A 1 258 ? -23.148 -7.963 20.587 1.00 98.12 258 THR A C 1
ATOM 1936 O O . THR A 1 258 ? -21.969 -7.976 20.930 1.00 98.12 258 THR A O 1
ATOM 1939 N N . GLU A 1 259 ? -24.021 -8.808 21.142 1.00 97.62 259 GLU A N 1
ATOM 1940 C CA . GLU A 1 259 ? -23.615 -9.767 22.182 1.00 97.62 259 GLU A CA 1
ATOM 1941 C C . GLU A 1 259 ? -22.576 -10.789 21.685 1.00 97.62 259 GLU A C 1
ATOM 1943 O O . GLU A 1 259 ? -21.607 -11.072 22.385 1.00 97.62 259 GLU A O 1
ATOM 1948 N N . ALA A 1 260 ? -22.713 -11.286 20.452 1.00 98.06 260 ALA A N 1
ATOM 1949 C CA . ALA A 1 260 ? -21.734 -12.192 19.849 1.00 98.06 260 ALA A CA 1
ATOM 1950 C C . ALA A 1 260 ? -20.371 -11.502 19.632 1.00 98.06 260 ALA A C 1
ATOM 1952 O O . ALA A 1 260 ? -19.323 -12.058 19.964 1.00 98.06 260 ALA A O 1
ATOM 1953 N N . GLU A 1 261 ? -20.381 -10.249 19.168 1.00 98.56 261 GLU A N 1
ATOM 1954 C CA . GLU A 1 261 ? -19.172 -9.426 19.059 1.00 98.56 261 GLU A CA 1
ATOM 1955 C C . GLU A 1 261 ? -18.541 -9.128 20.424 1.00 98.56 261 GLU A C 1
ATOM 1957 O O . GLU A 1 261 ? -17.318 -9.156 20.546 1.00 98.56 261 GLU A O 1
ATOM 1962 N N . ARG A 1 262 ? -19.338 -8.898 21.478 1.00 98.19 262 ARG A N 1
ATOM 1963 C CA . ARG A 1 262 ? -18.819 -8.739 22.845 1.00 98.19 262 ARG A CA 1
ATOM 1964 C C . ARG A 1 262 ? -18.105 -10.003 23.320 1.00 98.19 262 ARG A C 1
ATOM 1966 O O . ARG A 1 262 ? -16.971 -9.888 23.780 1.00 98.19 262 ARG A O 1
ATOM 1973 N N . ARG A 1 263 ? -18.691 -11.196 23.130 1.00 97.88 263 ARG A N 1
ATOM 1974 C CA . ARG A 1 263 ? -18.031 -12.475 23.470 1.00 97.88 263 ARG A CA 1
ATOM 1975 C C . ARG A 1 263 ? -16.696 -12.645 22.743 1.00 97.88 263 ARG A C 1
ATOM 1977 O O . ARG A 1 263 ? -15.684 -12.913 23.396 1.00 97.88 263 ARG A O 1
ATOM 1984 N N . LEU A 1 264 ? -16.662 -12.419 21.425 1.00 98.19 264 LEU A N 1
ATOM 1985 C CA . LEU A 1 264 ? -15.413 -12.474 20.656 1.00 98.19 264 LEU A CA 1
ATOM 1986 C C . LEU A 1 264 ? -14.411 -11.410 21.128 1.00 98.19 264 LEU A C 1
ATOM 1988 O O . LEU A 1 264 ? -13.232 -11.714 21.278 1.00 98.19 264 LEU A O 1
ATOM 1992 N N . SER A 1 265 ? -14.856 -10.189 21.431 1.00 98.25 265 SER A N 1
ATOM 1993 C CA . SER A 1 265 ? -13.978 -9.132 21.943 1.00 98.25 265 SER A CA 1
ATOM 1994 C C . SER A 1 265 ? -13.371 -9.487 23.305 1.00 98.25 265 SER A C 1
ATOM 1996 O O . SER A 1 265 ? -12.203 -9.186 23.536 1.00 98.25 265 SER A O 1
ATOM 1998 N N . THR A 1 266 ? -14.112 -10.154 24.197 1.00 97.75 266 THR A N 1
ATOM 1999 C CA . THR A 1 266 ? -13.580 -10.663 25.473 1.00 97.75 266 THR A CA 1
ATOM 2000 C C . THR A 1 266 ? -12.573 -11.797 25.259 1.00 97.75 266 THR A C 1
ATOM 2002 O O . THR A 1 266 ? -11.529 -11.816 25.913 1.00 97.75 266 THR A O 1
ATOM 2005 N N . HIS A 1 267 ? -12.838 -12.716 24.324 1.00 97.31 267 HIS A N 1
ATOM 2006 C CA . HIS A 1 267 ? -11.901 -13.786 23.969 1.00 97.31 267 HIS A CA 1
ATOM 2007 C C . HIS A 1 267 ? -10.602 -13.226 23.363 1.00 97.31 267 HIS A C 1
ATOM 2009 O O . HIS A 1 267 ? -9.507 -13.547 23.821 1.00 97.31 267 HIS A O 1
ATOM 2015 N N . LEU A 1 268 ? -10.724 -12.329 22.383 1.00 97.75 268 LEU A N 1
ATOM 2016 C CA . LEU A 1 268 ? -9.612 -11.644 21.729 1.00 97.75 268 LEU A CA 1
ATOM 2017 C C . LEU A 1 268 ? -8.766 -10.846 22.729 1.00 97.75 268 LEU A C 1
ATOM 2019 O O . LEU A 1 268 ? -7.542 -10.930 22.694 1.00 97.75 268 LEU A O 1
ATOM 2023 N N . HIS A 1 269 ? -9.399 -10.140 23.671 1.00 97.88 269 HIS A N 1
ATOM 2024 C CA . HIS A 1 269 ? -8.699 -9.428 24.746 1.00 97.88 269 HIS A CA 1
ATOM 2025 C C . HIS A 1 269 ? -7.888 -10.366 25.650 1.00 97.88 269 HIS A C 1
ATOM 2027 O O . HIS A 1 269 ? -6.772 -10.032 26.047 1.00 97.88 269 HIS A O 1
ATOM 2033 N N . LYS A 1 270 ? -8.410 -11.565 25.943 1.00 97.62 270 LYS A N 1
ATOM 2034 C CA . LYS A 1 270 ? -7.682 -12.595 26.699 1.00 97.62 270 LYS A CA 1
ATOM 2035 C C . LYS A 1 270 ? -6.450 -13.090 25.935 1.00 97.62 270 LYS A C 1
ATOM 2037 O O . LYS A 1 270 ? -5.378 -13.135 26.529 1.00 97.62 270 LYS A O 1
ATOM 2042 N N . LEU A 1 271 ? -6.585 -13.416 24.645 1.00 97.00 271 LEU A N 1
ATOM 2043 C CA . LEU A 1 271 ? -5.453 -13.830 23.800 1.00 97.00 271 LEU A CA 1
ATOM 2044 C C . LEU A 1 271 ? -4.388 -12.725 23.720 1.00 97.00 271 LEU A C 1
ATOM 2046 O O . LEU A 1 271 ? -3.218 -12.961 24.003 1.00 97.00 271 LEU A O 1
ATOM 2050 N N . LYS A 1 272 ? -4.816 -11.494 23.422 1.00 97.12 272 LYS A N 1
ATOM 2051 C CA . LYS A 1 272 ? -3.956 -10.308 23.329 1.00 97.12 272 LYS A CA 1
ATOM 2052 C C . LYS A 1 272 ? -3.184 -10.049 24.622 1.00 97.12 272 LYS A C 1
ATOM 2054 O O . LYS A 1 272 ? -1.990 -9.777 24.580 1.00 97.12 272 LYS A O 1
ATOM 2059 N N . ARG A 1 273 ? -3.843 -10.184 25.779 1.00 97.12 273 ARG A N 1
ATOM 2060 C CA . ARG A 1 273 ? -3.189 -10.077 27.089 1.00 97.12 273 ARG A CA 1
ATOM 2061 C C . ARG A 1 273 ? -2.096 -11.131 27.271 1.00 97.12 273 ARG A C 1
ATOM 2063 O O . ARG A 1 273 ? -1.021 -10.776 27.728 1.00 97.12 273 ARG A O 1
ATOM 2070 N N . GLN A 1 274 ? -2.335 -12.382 26.877 1.00 94.50 274 GLN A N 1
ATOM 2071 C CA . GLN A 1 274 ? -1.333 -13.453 26.979 1.00 94.50 274 GLN A CA 1
ATOM 2072 C C . GLN A 1 274 ? -0.099 -13.207 26.090 1.00 94.50 274 GLN A C 1
ATOM 2074 O O . GLN A 1 274 ? 0.992 -13.647 26.439 1.00 94.50 274 GLN A O 1
ATOM 2079 N N . GLU A 1 275 ? -0.255 -12.495 24.971 1.00 93.94 275 GLU A N 1
ATOM 2080 C CA . GLU A 1 275 ? 0.860 -12.076 24.110 1.00 93.94 275 GLU A CA 1
ATOM 2081 C C . GLU A 1 275 ? 1.608 -10.853 24.678 1.00 93.94 275 GLU A C 1
ATOM 2083 O O . GLU A 1 275 ? 2.835 -10.824 24.658 1.00 93.94 275 GLU A O 1
ATOM 2088 N N . VAL A 1 276 ? 0.892 -9.876 25.250 1.00 91.88 276 VAL A N 1
ATOM 2089 C CA . VAL A 1 276 ? 1.471 -8.682 25.908 1.00 91.88 276 VAL A CA 1
ATOM 2090 C C . VAL A 1 276 ? 2.196 -9.025 27.220 1.00 91.88 276 VAL A C 1
ATOM 2092 O O . VAL A 1 276 ? 3.218 -8.422 27.532 1.00 91.88 276 VAL A O 1
ATOM 2095 N N . GLU A 1 277 ? 1.694 -10.000 27.980 1.00 92.06 277 GLU A N 1
ATOM 2096 C CA . GLU A 1 277 ? 2.316 -10.536 29.204 1.00 92.06 277 GLU A CA 1
ATOM 2097 C C . GLU A 1 277 ? 3.374 -11.625 28.901 1.00 92.06 277 GLU A C 1
ATOM 2099 O O . GLU A 1 277 ? 3.944 -12.221 29.817 1.00 92.06 277 GLU A O 1
ATOM 2104 N N . GLY A 1 278 ? 3.638 -11.904 27.618 1.00 90.50 278 GLY A N 1
ATOM 2105 C CA . GLY A 1 278 ? 4.594 -12.912 27.165 1.00 90.50 278 GLY A CA 1
ATOM 2106 C C . GLY A 1 278 ? 6.068 -12.494 27.317 1.00 90.50 278 GLY A C 1
ATOM 2107 O O . GLY A 1 278 ? 6.389 -11.311 27.410 1.00 90.50 278 GLY A O 1
ATOM 2108 N N . PRO A 1 279 ? 7.014 -13.457 27.291 1.00 89.88 279 PRO A N 1
ATOM 2109 C CA . PRO A 1 279 ? 8.448 -13.185 27.449 1.00 89.88 279 PRO A CA 1
ATOM 2110 C C . PRO A 1 279 ? 9.095 -12.507 26.227 1.00 89.88 279 PRO A C 1
ATOM 2112 O O . PRO A 1 279 ? 10.257 -12.110 26.290 1.00 89.88 279 PRO A O 1
ATOM 2115 N N . GLN A 1 280 ? 8.379 -12.419 25.105 1.00 92.94 280 GLN A N 1
ATOM 2116 C CA . GLN A 1 280 ? 8.784 -11.729 23.882 1.00 92.94 280 GLN A CA 1
ATOM 2117 C C . GLN A 1 280 ? 7.550 -11.040 23.302 1.00 92.94 280 GLN A C 1
ATOM 2119 O O . GLN A 1 280 ? 6.498 -11.669 23.199 1.00 92.94 280 GLN A O 1
ATOM 2124 N N . PHE A 1 281 ? 7.686 -9.772 22.920 1.00 96.62 281 PHE A N 1
ATOM 2125 C CA . PHE A 1 281 ? 6.589 -8.957 22.405 1.00 96.62 281 PHE A CA 1
ATOM 2126 C C . PHE A 1 281 ? 6.885 -8.554 20.950 1.00 96.62 281 PHE A C 1
ATOM 2128 O O . PHE A 1 281 ? 7.714 -7.664 20.742 1.00 96.62 281 PHE A O 1
ATOM 2135 N N . PRO A 1 282 ? 6.264 -9.204 19.942 1.00 97.56 282 PRO A N 1
ATOM 2136 C CA . PRO A 1 282 ? 6.673 -9.060 18.543 1.00 97.56 282 PRO A CA 1
ATOM 2137 C C . PRO A 1 282 ? 6.701 -7.616 17.997 1.00 97.56 282 PRO A C 1
ATOM 2139 O O . PRO A 1 282 ? 7.697 -7.297 17.355 1.00 97.56 282 PRO A O 1
ATOM 2142 N N . PRO A 1 283 ? 5.750 -6.709 18.318 1.00 98.06 283 PRO A N 1
ATOM 2143 C CA . PRO A 1 283 ? 5.795 -5.321 17.827 1.00 98.06 283 PRO A CA 1
ATOM 2144 C C . PRO A 1 283 ? 6.978 -4.477 18.340 1.00 98.06 283 PRO A C 1
ATOM 2146 O O . PRO A 1 283 ? 7.290 -3.432 17.773 1.00 98.06 283 PRO A O 1
ATOM 2149 N N . ALA A 1 284 ? 7.658 -4.907 19.411 1.00 97.44 284 ALA A N 1
ATOM 2150 C CA . ALA A 1 284 ? 8.891 -4.277 19.903 1.00 97.44 284 ALA A CA 1
ATOM 2151 C C . ALA A 1 284 ? 10.170 -4.920 19.324 1.00 97.44 284 ALA A C 1
ATOM 2153 O O . ALA A 1 284 ? 11.281 -4.619 19.760 1.00 97.44 284 ALA A O 1
ATOM 2154 N N . MET A 1 285 ? 10.023 -5.838 18.367 1.00 97.44 285 MET A N 1
ATOM 2155 C CA . MET A 1 285 ? 11.106 -6.497 17.643 1.00 97.44 285 MET A CA 1
ATOM 2156 C C . MET A 1 285 ? 11.034 -6.092 16.168 1.00 97.44 285 MET A C 1
ATOM 2158 O O . MET A 1 285 ? 9.949 -5.917 15.623 1.00 97.44 285 MET A O 1
ATOM 2162 N N . HIS A 1 286 ? 12.179 -5.986 15.490 1.00 98.50 286 HIS A N 1
ATOM 2163 C CA . HIS A 1 286 ? 12.202 -5.726 14.047 1.00 98.50 286 HIS A CA 1
ATOM 2164 C C . HIS A 1 286 ? 11.467 -6.840 13.282 1.00 98.50 286 HIS A C 1
ATOM 2166 O O . HIS A 1 286 ? 11.771 -8.019 13.499 1.00 98.50 286 HIS A O 1
ATOM 2172 N N . PHE A 1 287 ? 10.570 -6.486 12.355 1.00 98.62 287 PHE A N 1
ATOM 2173 C CA . PHE A 1 287 ? 9.597 -7.392 11.734 1.00 98.62 287 PHE A CA 1
ATOM 2174 C C . PHE A 1 287 ? 10.189 -8.724 11.252 1.00 98.62 287 PHE A C 1
ATOM 2176 O O . PHE A 1 287 ? 9.658 -9.783 11.572 1.00 98.62 287 PHE A O 1
ATOM 2183 N N . PHE A 1 288 ? 11.339 -8.716 10.570 1.00 98.19 288 PHE A N 1
ATOM 2184 C CA . PHE A 1 288 ? 12.020 -9.942 10.113 1.00 98.19 288 PHE A CA 1
ATOM 2185 C C . PHE A 1 288 ? 12.278 -10.965 11.238 1.00 98.19 288 PHE A C 1
ATOM 2187 O O . PHE A 1 288 ? 12.090 -12.164 11.036 1.00 98.19 288 PHE A O 1
ATOM 2194 N N . LYS A 1 289 ? 12.640 -10.491 12.440 1.00 97.44 289 LYS A N 1
ATOM 2195 C CA . LYS A 1 289 ? 12.850 -11.305 13.650 1.00 97.44 289 LYS A CA 1
ATOM 2196 C C . LYS A 1 289 ? 11.533 -11.582 14.395 1.00 97.44 289 LYS A C 1
ATOM 2198 O O . LYS A 1 289 ? 11.422 -12.607 15.062 1.00 97.44 289 LYS A O 1
ATOM 2203 N N . ALA A 1 290 ? 10.530 -10.712 14.262 1.00 97.62 290 ALA A N 1
ATOM 2204 C CA . ALA A 1 290 ? 9.195 -10.853 14.856 1.00 97.62 290 ALA A CA 1
ATOM 2205 C C . ALA A 1 290 ? 8.292 -11.867 14.113 1.00 97.62 290 ALA A C 1
ATOM 2207 O O . ALA A 1 290 ? 7.543 -12.625 14.735 1.00 97.62 290 ALA A O 1
ATOM 2208 N N . ARG A 1 291 ? 8.388 -11.923 12.779 1.00 96.88 291 ARG A N 1
ATOM 2209 C CA . ARG A 1 291 ? 7.532 -12.681 11.846 1.00 96.88 291 ARG A CA 1
ATOM 2210 C C . ARG A 1 291 ? 7.296 -14.149 12.239 1.00 96.88 291 ARG A C 1
ATOM 2212 O O . ARG A 1 291 ? 6.132 -14.557 12.207 1.00 96.88 291 ARG A O 1
ATOM 2219 N N . PRO A 1 292 ? 8.295 -14.943 12.684 1.00 96.94 292 PRO A N 1
ATOM 2220 C CA . PRO A 1 292 ? 8.061 -16.322 13.120 1.00 96.94 292 PRO A CA 1
ATOM 2221 C C . PRO A 1 292 ? 7.238 -16.440 14.410 1.00 96.94 292 PRO A C 1
ATOM 2223 O O . PRO A 1 292 ? 6.720 -17.515 14.706 1.00 96.94 292 PRO A O 1
ATOM 2226 N N . PHE A 1 293 ? 7.138 -15.389 15.225 1.00 97.19 293 PHE A N 1
ATOM 2227 C CA . PHE A 1 293 ? 6.294 -15.350 16.425 1.00 97.19 293 PHE A CA 1
ATOM 2228 C C . PHE A 1 293 ? 4.870 -14.922 16.063 1.00 97.19 293 PHE A C 1
ATOM 2230 O O . PHE A 1 293 ? 3.921 -15.610 16.434 1.00 97.19 293 PHE A O 1
ATOM 2237 N N . ILE A 1 294 ? 4.728 -13.894 15.220 1.00 98.19 294 ILE A N 1
ATOM 2238 C CA . ILE A 1 294 ? 3.440 -13.447 14.660 1.00 98.19 294 ILE A CA 1
ATOM 2239 C C . ILE A 1 294 ? 2.742 -14.603 13.926 1.00 98.19 294 ILE A C 1
ATOM 2241 O O . ILE A 1 294 ? 1.578 -14.895 14.175 1.00 98.19 294 ILE A O 1
ATOM 2245 N N . GLN A 1 295 ? 3.471 -15.377 13.115 1.00 97.88 295 GLN A N 1
ATOM 2246 C CA . GLN A 1 295 ? 2.932 -16.558 12.424 1.00 97.88 295 GLN A CA 1
ATOM 2247 C C . GLN A 1 295 ? 2.366 -17.649 13.356 1.00 97.88 295 GLN A C 1
ATOM 2249 O O . GLN A 1 295 ? 1.573 -18.473 12.888 1.00 97.88 295 GLN A O 1
ATOM 2254 N N . ARG A 1 296 ? 2.748 -17.656 14.643 1.00 97.12 296 ARG A N 1
ATOM 2255 C CA . ARG A 1 296 ? 2.261 -18.568 15.697 1.00 97.12 296 ARG A CA 1
ATOM 2256 C C . ARG A 1 296 ? 1.219 -17.930 16.632 1.00 97.12 296 ARG A C 1
ATOM 2258 O O . ARG A 1 296 ? 0.617 -18.657 17.416 1.00 97.12 296 ARG A O 1
ATOM 2265 N N . SER A 1 297 ? 0.983 -16.619 16.546 1.00 97.94 297 SER A N 1
ATOM 2266 C CA . SER A 1 297 ? 0.016 -15.891 17.377 1.00 97.94 297 SER A CA 1
ATOM 2267 C C . SER A 1 297 ? -1.434 -16.330 17.092 1.00 97.94 297 SER A C 1
ATOM 2269 O O . SER A 1 297 ? -1.880 -16.266 15.940 1.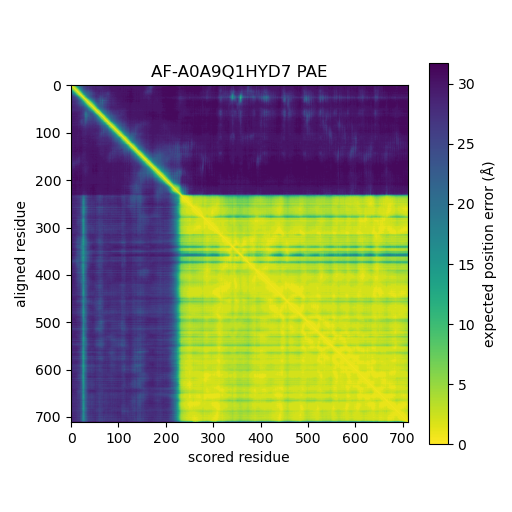00 97.94 297 SER A O 1
ATOM 2271 N N . PRO A 1 298 ? -2.220 -16.719 18.117 1.00 97.69 298 PRO A N 1
ATOM 2272 C CA . PRO A 1 298 ? -3.664 -16.903 17.984 1.00 97.69 298 PRO A CA 1
ATOM 2273 C C . PRO A 1 298 ? -4.403 -15.625 17.558 1.00 97.69 298 PRO A C 1
ATOM 2275 O O . PRO A 1 298 ? -5.366 -15.713 16.796 1.00 97.69 298 PRO A O 1
ATOM 2278 N N . VAL A 1 299 ? -3.938 -14.443 17.990 1.00 98.38 299 VAL A N 1
ATOM 2279 C CA . VAL A 1 299 ? -4.481 -13.146 17.545 1.00 98.38 299 VAL A CA 1
ATOM 2280 C C . VAL A 1 299 ? -4.282 -12.974 16.037 1.00 98.38 299 VAL A C 1
ATOM 2282 O O . VAL A 1 299 ? -5.247 -12.701 15.325 1.00 98.38 299 VAL A O 1
ATOM 2285 N N . PHE A 1 300 ? -3.076 -13.226 15.520 1.00 98.69 300 PHE A N 1
ATOM 2286 C CA . PHE A 1 300 ? -2.801 -13.210 14.082 1.00 98.69 300 PHE A CA 1
ATOM 2287 C C . PHE A 1 300 ? -3.683 -14.213 13.324 1.00 98.69 300 PHE A C 1
ATOM 2289 O O . PHE A 1 300 ? -4.280 -13.848 12.315 1.00 98.69 300 PHE A O 1
ATOM 2296 N N . LYS A 1 301 ? -3.868 -15.446 13.826 1.00 98.44 301 LYS A N 1
ATOM 2297 C CA . LYS A 1 301 ? -4.768 -16.432 13.186 1.00 98.44 301 LYS A CA 1
ATOM 2298 C C . LYS A 1 301 ? -6.231 -16.002 13.139 1.00 98.44 301 LYS A C 1
ATOM 2300 O O . LYS A 1 301 ? -6.912 -16.347 12.175 1.00 98.44 301 LYS A O 1
ATOM 2305 N N . LEU A 1 302 ? -6.713 -15.236 14.116 1.00 98.38 302 LEU A N 1
ATOM 2306 C CA . LEU A 1 302 ? -8.038 -14.621 14.035 1.00 98.38 302 LEU A CA 1
ATOM 2307 C C . LEU A 1 302 ? -8.063 -13.496 12.985 1.00 98.38 302 LEU A C 1
ATOM 2309 O O . LEU A 1 302 ? -8.982 -13.445 12.171 1.00 98.38 302 LEU A O 1
ATOM 2313 N N . LEU A 1 303 ? -7.040 -12.635 12.958 1.00 98.69 303 LEU A N 1
ATOM 2314 C CA . LEU A 1 303 ? -6.935 -11.535 11.994 1.00 98.69 303 LEU A CA 1
ATOM 2315 C C . LEU A 1 303 ? -6.840 -12.029 10.542 1.00 98.69 303 LEU A C 1
ATOM 2317 O O . LEU A 1 303 ? -7.436 -11.401 9.671 1.00 98.69 303 LEU A O 1
ATOM 2321 N N . GLN A 1 304 ? -6.175 -13.163 10.276 1.00 98.62 304 GLN A N 1
ATOM 2322 C CA . GLN A 1 304 ? -6.134 -13.782 8.938 1.00 98.62 304 GLN A CA 1
ATOM 2323 C C . GLN A 1 304 ? -7.543 -14.146 8.434 1.00 98.62 304 GLN A C 1
ATOM 2325 O O . GLN A 1 304 ? -7.846 -13.955 7.260 1.00 98.62 304 GLN A O 1
ATOM 2330 N N . LYS A 1 305 ? -8.443 -14.606 9.319 1.00 98.50 305 LYS A N 1
ATOM 2331 C CA . LYS A 1 305 ? -9.854 -14.857 8.965 1.00 98.50 305 LYS A CA 1
ATOM 2332 C C . LYS A 1 305 ? -10.680 -13.577 8.815 1.00 98.50 305 LYS A C 1
ATOM 2334 O O . LYS A 1 305 ? -11.708 -13.596 8.142 1.00 98.50 305 LYS A O 1
ATOM 2339 N N . MET A 1 306 ? -10.298 -12.495 9.489 1.00 98.81 306 MET A N 1
ATOM 2340 C CA . MET A 1 306 ? -11.115 -11.287 9.590 1.00 98.81 306 MET A CA 1
ATOM 2341 C C . MET A 1 306 ? -11.251 -10.585 8.226 1.00 98.81 306 MET A C 1
ATOM 2343 O O . MET A 1 306 ? -10.229 -10.355 7.571 1.00 98.81 306 MET A O 1
ATOM 2347 N N . PRO A 1 307 ? -12.470 -10.192 7.804 1.00 98.81 307 PRO A N 1
ATOM 2348 C CA . PRO A 1 307 ? -12.671 -9.411 6.589 1.00 98.81 307 PRO A CA 1
ATOM 2349 C C . PRO A 1 307 ? -12.184 -7.977 6.813 1.00 98.81 307 PRO A C 1
ATOM 2351 O O . PRO A 1 307 ? -12.864 -7.156 7.433 1.00 98.81 307 PRO A O 1
ATOM 2354 N N . LYS A 1 308 ? -10.983 -7.679 6.315 1.00 98.81 308 LYS A N 1
ATOM 2355 C CA . LYS A 1 308 ? -10.263 -6.420 6.584 1.00 98.81 308 LYS A CA 1
ATOM 2356 C C . LYS A 1 308 ? -10.764 -5.228 5.757 1.00 98.81 308 LYS A C 1
ATOM 2358 O O . LYS A 1 308 ? -10.345 -4.103 5.999 1.00 98.81 308 LYS A O 1
ATOM 2363 N N . GLY A 1 309 ? -11.695 -5.457 4.828 1.00 98.75 309 GLY A N 1
ATOM 2364 C CA . GLY A 1 309 ? -12.217 -4.429 3.929 1.00 98.75 309 GLY A CA 1
ATOM 2365 C C . GLY A 1 309 ? -11.300 -4.257 2.721 1.00 98.75 309 GLY A C 1
ATOM 2366 O O . GLY A 1 309 ? -11.230 -5.155 1.883 1.00 98.75 309 GLY A O 1
ATOM 2367 N N . ALA A 1 310 ? -10.612 -3.125 2.622 1.00 98.94 310 ALA A N 1
ATOM 2368 C CA . ALA A 1 310 ? -9.771 -2.753 1.492 1.00 98.94 310 ALA A CA 1
ATOM 2369 C C . ALA A 1 310 ? -8.309 -2.500 1.882 1.00 98.94 310 ALA A C 1
ATOM 2371 O O . ALA A 1 310 ? -8.031 -1.985 2.962 1.00 98.94 310 ALA A O 1
ATOM 2372 N N . ALA A 1 311 ? -7.390 -2.774 0.956 1.00 98.88 311 ALA A N 1
ATOM 2373 C CA . ALA A 1 311 ? -6.022 -2.264 1.011 1.00 98.88 311 ALA A CA 1
ATOM 2374 C C . ALA A 1 311 ? -5.957 -0.960 0.207 1.00 98.88 311 ALA A C 1
ATOM 2376 O O . ALA A 1 311 ? -6.154 -0.984 -1.006 1.00 98.88 311 ALA A O 1
ATOM 2377 N N . LEU A 1 312 ? -5.750 0.182 0.868 1.00 98.94 312 LEU A N 1
ATOM 2378 C CA . LEU A 1 312 ? -5.814 1.497 0.208 1.00 98.94 312 LEU A CA 1
ATOM 2379 C C . LEU A 1 312 ? -4.451 2.087 -0.179 1.00 98.94 312 LEU A C 1
ATOM 2381 O O . LEU A 1 312 ? -4.421 3.048 -0.944 1.00 98.94 312 LEU A O 1
ATOM 2385 N N . HIS A 1 313 ? -3.353 1.530 0.332 1.00 98.94 313 HIS A N 1
ATOM 2386 C CA . HIS A 1 313 ? -1.991 2.019 0.111 1.00 98.94 313 HIS A CA 1
ATOM 2387 C C . HIS A 1 313 ? -1.050 0.831 -0.124 1.00 98.94 313 HIS A C 1
ATOM 2389 O O . HIS A 1 313 ? -0.795 0.043 0.789 1.00 98.94 313 HIS A O 1
ATOM 2395 N N . LEU A 1 314 ? -0.662 0.656 -1.384 1.00 98.88 314 LEU A N 1
ATOM 2396 C CA . LEU A 1 314 ? 0.106 -0.455 -1.946 1.00 98.88 314 LEU A CA 1
ATOM 2397 C C . LEU A 1 314 ? 0.821 0.046 -3.206 1.00 98.88 314 LEU A C 1
ATOM 2399 O O . LEU A 1 314 ? 0.239 0.887 -3.894 1.00 98.88 314 LEU A O 1
ATOM 2403 N N . HIS A 1 315 ? 1.965 -0.529 -3.582 1.00 98.62 315 HIS A N 1
ATOM 2404 C CA . HIS A 1 315 ? 2.704 -0.159 -4.802 1.00 98.62 315 HIS A CA 1
ATOM 2405 C C . HIS A 1 315 ? 2.786 -1.294 -5.836 1.00 98.62 315 HIS A C 1
ATOM 2407 O O . HIS A 1 315 ? 2.677 -2.479 -5.510 1.00 98.62 315 HIS A O 1
ATOM 2413 N N . ASP A 1 316 ? 2.966 -0.950 -7.117 1.00 92.06 316 ASP A N 1
ATOM 2414 C CA . ASP A 1 316 ? 3.294 -1.944 -8.135 1.00 92.06 316 ASP A CA 1
ATOM 2415 C C . ASP A 1 316 ? 4.691 -2.555 -7.909 1.00 92.06 316 ASP A C 1
ATOM 2417 O O . ASP A 1 316 ? 5.555 -2.000 -7.235 1.00 92.06 316 ASP A O 1
ATOM 2421 N N . PHE A 1 317 ? 4.893 -3.766 -8.436 1.00 93.56 317 PHE A N 1
ATOM 2422 C CA . PHE A 1 317 ? 6.116 -4.580 -8.299 1.00 93.56 317 PHE A CA 1
ATOM 2423 C C . PHE A 1 317 ? 6.407 -5.204 -6.917 1.00 93.56 317 PHE A C 1
ATOM 2425 O O . PHE A 1 317 ? 7.168 -6.174 -6.873 1.00 93.56 317 PHE A O 1
ATOM 2432 N N . SER A 1 318 ? 5.734 -4.795 -5.835 1.00 95.44 318 SER A N 1
ATOM 2433 C CA . SER A 1 318 ? 5.997 -5.254 -4.452 1.00 95.44 318 SER A CA 1
ATOM 2434 C C . SER A 1 318 ? 4.847 -5.981 -3.721 1.00 95.44 318 SER A C 1
ATOM 2436 O O . SER A 1 318 ? 5.020 -6.453 -2.594 1.00 95.44 318 SER A O 1
ATOM 2438 N N . VAL A 1 319 ? 3.670 -6.112 -4.338 1.00 96.88 319 VAL A N 1
ATOM 2439 C CA . VAL A 1 319 ? 2.465 -6.705 -3.712 1.00 96.88 319 VAL A CA 1
ATOM 2440 C C . VAL A 1 319 ? 2.373 -8.236 -3.761 1.00 96.88 319 VAL A C 1
ATOM 2442 O O . VAL A 1 319 ? 1.618 -8.819 -2.983 1.00 96.88 319 VAL A O 1
ATOM 2445 N N . VAL A 1 320 ? 3.121 -8.905 -4.645 1.00 98.06 320 VAL A N 1
ATOM 2446 C CA . VAL A 1 320 ? 3.122 -10.377 -4.792 1.00 98.06 320 VAL A CA 1
ATOM 2447 C C . VAL A 1 320 ? 4.349 -10.988 -4.126 1.00 98.06 320 VAL A C 1
ATOM 2449 O O . VAL A 1 320 ? 5.476 -10.663 -4.498 1.00 98.06 320 VAL A O 1
ATOM 2452 N N . GLY A 1 321 ? 4.139 -11.932 -3.201 1.00 95.56 321 GLY A N 1
ATOM 2453 C CA . GLY A 1 321 ? 5.221 -12.623 -2.488 1.00 95.56 321 GLY A CA 1
ATOM 2454 C C . GLY A 1 321 ? 6.308 -13.191 -3.417 1.00 95.56 321 GLY A C 1
ATOM 2455 O O . GLY A 1 321 ? 6.009 -13.935 -4.354 1.00 95.56 321 GLY A O 1
ATOM 2456 N N . VAL A 1 322 ? 7.580 -12.872 -3.136 1.00 96.56 322 VAL A N 1
ATOM 2457 C CA . VAL A 1 322 ? 8.721 -13.127 -4.045 1.00 96.56 322 VAL A CA 1
ATOM 2458 C C . VAL A 1 322 ? 8.964 -14.598 -4.389 1.00 96.56 322 VAL A C 1
ATOM 2460 O O . VAL A 1 322 ? 9.531 -14.891 -5.441 1.00 96.56 322 VAL A O 1
ATOM 2463 N N . ASP A 1 323 ? 8.482 -15.527 -3.559 1.00 96.56 323 ASP A N 1
ATOM 2464 C CA . ASP A 1 323 ? 8.430 -16.955 -3.876 1.00 96.56 323 ASP A CA 1
ATOM 2465 C C . ASP A 1 323 ? 7.749 -17.223 -5.223 1.00 96.56 323 ASP A C 1
ATOM 2467 O O . ASP A 1 323 ? 8.224 -18.062 -5.983 1.00 96.56 323 ASP A O 1
ATOM 2471 N N . TRP A 1 324 ? 6.676 -16.495 -5.554 1.00 98.00 324 TRP A N 1
ATOM 2472 C CA . TRP A 1 324 ? 5.973 -16.629 -6.830 1.00 98.00 324 TRP A CA 1
ATOM 2473 C C . TRP A 1 324 ? 6.797 -16.062 -7.992 1.00 98.00 324 TRP A C 1
ATOM 2475 O O . TRP A 1 324 ? 6.944 -16.725 -9.018 1.00 98.00 324 TRP A O 1
ATOM 2485 N N . LEU A 1 325 ? 7.411 -14.883 -7.826 1.00 97.62 325 LEU A N 1
ATOM 2486 C CA . LEU A 1 325 ? 8.308 -14.318 -8.843 1.00 97.62 325 LEU A CA 1
ATOM 2487 C C . LEU A 1 325 ? 9.446 -15.291 -9.169 1.00 97.62 325 LEU A C 1
ATOM 2489 O O . LEU A 1 325 ? 9.655 -15.631 -10.332 1.00 97.62 325 LEU A O 1
ATOM 2493 N N . VAL A 1 326 ? 10.147 -15.801 -8.156 1.00 98.00 326 VAL A N 1
ATOM 2494 C CA . VAL A 1 326 ? 11.268 -16.716 -8.384 1.00 98.00 326 VAL A CA 1
ATOM 2495 C C . VAL A 1 326 ? 10.777 -18.074 -8.888 1.00 98.00 326 VAL A C 1
ATOM 2497 O O . VAL A 1 326 ? 11.145 -18.456 -9.996 1.00 98.00 326 VAL A O 1
ATOM 2500 N N . LYS A 1 327 ? 9.914 -18.785 -8.151 1.00 97.19 327 LYS A N 1
ATOM 2501 C CA . LYS A 1 327 ? 9.554 -20.190 -8.441 1.00 97.19 327 LYS A CA 1
ATOM 2502 C C . LYS A 1 327 ? 8.531 -20.369 -9.573 1.00 97.19 327 LYS A C 1
ATOM 2504 O O . LYS A 1 327 ? 8.405 -21.479 -10.080 1.00 97.19 327 LYS A O 1
ATOM 2509 N N . ASN A 1 328 ? 7.822 -19.317 -10.001 1.00 98.31 328 ASN A N 1
ATOM 2510 C CA . ASN A 1 328 ? 6.984 -19.334 -11.208 1.00 98.31 328 ASN A CA 1
ATOM 2511 C C . ASN A 1 328 ? 7.626 -18.521 -12.340 1.00 98.31 328 ASN A C 1
ATOM 2513 O O . ASN A 1 328 ? 8.007 -19.089 -13.363 1.00 98.31 328 ASN A O 1
ATOM 2517 N N . VAL A 1 329 ? 7.763 -17.200 -12.174 1.00 98.56 329 VAL A N 1
ATOM 2518 C CA . VAL A 1 329 ? 8.093 -16.307 -13.298 1.00 98.56 329 VAL A CA 1
ATOM 2519 C C . VAL A 1 329 ? 9.496 -16.554 -13.840 1.00 98.56 329 VAL A C 1
ATOM 2521 O O . VAL A 1 329 ? 9.645 -16.726 -15.047 1.00 98.56 329 VAL A O 1
ATOM 2524 N N . THR A 1 330 ? 10.519 -16.653 -12.987 1.00 98.44 330 THR A N 1
ATOM 2525 C CA . THR A 1 330 ? 11.899 -16.862 -13.472 1.00 98.44 330 THR A CA 1
ATOM 2526 C C . THR A 1 330 ? 12.161 -18.268 -14.038 1.00 98.44 330 THR A C 1
ATOM 2528 O O . THR A 1 330 ? 13.240 -18.509 -14.579 1.00 98.44 330 THR A O 1
ATOM 2531 N N . TYR A 1 331 ? 11.201 -19.199 -13.941 1.00 98.19 331 TYR A N 1
ATOM 2532 C CA . TYR A 1 331 ? 11.226 -20.514 -14.607 1.00 98.19 331 TYR A CA 1
ATOM 2533 C C . TYR A 1 331 ? 10.521 -20.518 -15.975 1.00 98.19 331 TYR A C 1
ATOM 2535 O O . TYR A 1 331 ? 10.562 -21.520 -16.690 1.00 98.19 331 TYR A O 1
ATOM 2543 N N . ARG A 1 332 ? 9.883 -19.411 -16.374 1.00 98.38 332 ARG A N 1
ATOM 2544 C CA . ARG A 1 332 ? 9.279 -19.273 -17.704 1.00 98.38 332 ARG A CA 1
ATOM 2545 C C . ARG A 1 332 ? 10.375 -19.196 -18.773 1.00 98.38 332 ARG A C 1
ATOM 2547 O O . ARG A 1 332 ? 11.434 -18.600 -18.565 1.00 98.38 332 ARG A O 1
ATOM 2554 N N . ARG A 1 333 ? 10.101 -19.781 -19.945 1.00 97.88 333 ARG A N 1
ATOM 2555 C CA . ARG A 1 333 ? 11.001 -19.730 -21.112 1.00 97.88 333 ARG A CA 1
ATOM 2556 C C . ARG A 1 333 ? 11.326 -18.288 -21.495 1.00 97.88 333 ARG A C 1
ATOM 2558 O O . ARG A 1 333 ? 10.542 -17.380 -21.236 1.00 97.88 333 ARG A O 1
ATOM 2565 N N . HIS A 1 334 ? 12.462 -18.106 -22.167 1.00 98.06 334 HIS A N 1
ATOM 2566 C CA . HIS A 1 334 ? 12.947 -16.809 -22.657 1.00 98.06 334 HIS A CA 1
ATOM 2567 C C . HIS A 1 334 ? 13.320 -15.786 -21.567 1.00 98.06 334 HIS A C 1
ATOM 2569 O O . HIS A 1 334 ? 13.667 -14.659 -21.912 1.00 98.06 334 HIS A O 1
ATOM 2575 N N . CYS A 1 335 ? 13.305 -16.158 -20.279 1.00 98.50 335 CYS A N 1
ATOM 2576 C CA . CYS A 1 335 ? 13.777 -15.297 -19.196 1.00 98.50 335 CYS A CA 1
ATOM 2577 C C . CYS A 1 335 ? 15.315 -15.278 -19.137 1.00 98.50 335 CYS A C 1
ATOM 2579 O O . CYS A 1 335 ? 15.957 -16.283 -18.820 1.00 98.50 335 CYS A O 1
ATOM 2581 N N . TYR A 1 336 ? 15.909 -14.121 -19.408 1.00 98.31 336 TYR A N 1
ATOM 2582 C CA . TYR A 1 336 ? 17.331 -13.847 -19.216 1.00 98.31 336 TYR A CA 1
ATOM 2583 C C . TYR A 1 336 ? 17.577 -13.152 -17.874 1.00 98.31 336 TYR A C 1
ATOM 2585 O O . TYR A 1 336 ? 16.731 -12.401 -17.390 1.00 98.31 336 TYR A O 1
ATOM 2593 N N . ILE A 1 337 ? 18.763 -13.375 -17.307 1.00 97.56 337 ILE A N 1
ATOM 2594 C CA . ILE A 1 337 ? 19.315 -12.663 -16.152 1.00 97.56 337 ILE A CA 1
ATOM 2595 C C . ILE A 1 337 ? 20.629 -11.970 -16.533 1.00 97.56 337 ILE A C 1
ATOM 2597 O O . ILE A 1 337 ? 21.376 -12.429 -17.400 1.00 97.56 337 ILE A O 1
ATOM 2601 N N . CYS A 1 338 ? 20.905 -10.868 -15.853 1.00 95.69 338 CYS A N 1
ATOM 2602 C CA . CYS A 1 338 ? 22.177 -10.171 -15.799 1.00 95.69 338 CYS A CA 1
ATOM 2603 C C . CYS A 1 338 ? 22.510 -9.849 -14.331 1.00 95.69 338 CYS A C 1
ATOM 2605 O O . CYS A 1 338 ? 21.607 -9.581 -13.537 1.00 95.69 338 CYS A O 1
ATOM 2607 N N . PHE A 1 339 ? 23.803 -9.817 -13.998 1.00 93.88 339 PHE A N 1
ATOM 2608 C CA . PHE A 1 339 ? 24.329 -9.329 -12.720 1.00 93.88 339 PHE A CA 1
ATOM 2609 C C . PHE A 1 339 ? 24.977 -7.951 -12.916 1.00 93.88 339 PHE A C 1
ATOM 2611 O O . PHE A 1 339 ? 25.765 -7.766 -13.846 1.00 93.88 339 PHE A O 1
ATOM 2618 N N . THR A 1 340 ? 24.646 -6.983 -12.062 1.00 92.12 340 THR A N 1
ATOM 2619 C CA . THR A 1 340 ? 25.156 -5.607 -12.145 1.00 92.12 340 THR A CA 1
ATOM 2620 C C . THR A 1 340 ? 26.499 -5.451 -11.414 1.00 92.12 340 THR A C 1
ATOM 2622 O O . THR A 1 340 ? 26.812 -6.228 -10.508 1.00 92.12 340 THR A O 1
ATOM 2625 N N . PRO A 1 341 ? 27.279 -4.386 -11.699 1.00 89.00 341 PRO A N 1
ATOM 2626 C CA . PRO A 1 341 ? 28.442 -4.018 -10.883 1.00 89.00 341 PRO A CA 1
ATOM 2627 C C . PRO A 1 341 ? 28.111 -3.747 -9.403 1.00 89.00 341 PRO A C 1
ATOM 2629 O O . PRO A 1 341 ? 28.982 -3.865 -8.548 1.00 89.00 341 PRO A O 1
ATOM 2632 N N . THR A 1 342 ? 26.852 -3.415 -9.091 1.00 85.06 342 THR A N 1
ATOM 2633 C CA . THR A 1 342 ? 26.334 -3.194 -7.729 1.00 85.06 342 THR A CA 1
ATOM 2634 C C . THR A 1 342 ? 25.936 -4.485 -6.996 1.00 85.06 342 THR A C 1
ATOM 2636 O O . THR A 1 342 ? 25.291 -4.410 -5.957 1.00 85.06 342 THR A O 1
ATOM 2639 N N . GLN A 1 343 ? 26.313 -5.665 -7.514 1.00 86.56 343 GLN A N 1
ATOM 2640 C CA . GLN A 1 343 ? 25.953 -6.995 -6.981 1.00 86.56 343 GLN A CA 1
ATOM 2641 C C . GLN A 1 343 ? 24.438 -7.279 -6.945 1.00 86.56 343 GLN A C 1
ATOM 2643 O O . GLN A 1 343 ? 23.986 -8.197 -6.265 1.00 86.56 343 GLN A O 1
ATOM 2648 N N . SER A 1 344 ? 23.665 -6.510 -7.714 1.00 92.38 344 SER A N 1
ATOM 2649 C CA . SER A 1 344 ? 22.227 -6.683 -7.908 1.00 92.38 344 SER A CA 1
ATOM 2650 C C . SER A 1 344 ? 21.954 -7.461 -9.202 1.00 92.38 344 SER A C 1
ATOM 2652 O O . SER A 1 344 ? 22.868 -7.762 -9.977 1.00 92.38 344 SER A O 1
ATOM 2654 N N . VAL A 1 345 ? 20.690 -7.780 -9.471 1.00 95.44 345 VAL A N 1
ATOM 2655 C CA . VAL A 1 345 ? 20.260 -8.490 -10.686 1.00 95.44 345 VAL A CA 1
ATOM 2656 C C . VAL A 1 345 ? 19.324 -7.643 -11.539 1.00 95.44 345 VAL A C 1
ATOM 2658 O O . VAL A 1 345 ? 18.613 -6.766 -11.048 1.00 95.44 345 VAL A O 1
ATOM 2661 N N . ARG A 1 346 ? 19.297 -7.930 -12.840 1.00 96.62 346 ARG A N 1
ATOM 2662 C CA . ARG A 1 346 ? 18.275 -7.457 -13.783 1.00 96.62 346 ARG A CA 1
ATOM 2663 C C . ARG A 1 346 ? 17.810 -8.631 -14.634 1.00 96.62 346 ARG A C 1
ATOM 2665 O O . ARG A 1 346 ? 18.589 -9.543 -14.911 1.00 96.62 346 ARG A O 1
ATOM 2672 N N . PHE A 1 347 ? 16.564 -8.588 -15.088 1.00 97.50 347 PHE A N 1
ATOM 2673 C CA . PHE A 1 347 ? 15.973 -9.622 -15.938 1.00 97.50 347 PHE A CA 1
ATOM 2674 C C . PHE A 1 347 ? 15.387 -9.016 -17.213 1.00 97.50 347 PHE A C 1
ATOM 2676 O O . PHE A 1 347 ? 15.066 -7.829 -17.245 1.00 97.50 347 PHE A O 1
ATOM 2683 N N . VAL A 1 348 ? 15.222 -9.836 -18.250 1.00 97.50 348 VAL A N 1
ATOM 2684 C CA . VAL A 1 348 ? 14.442 -9.484 -19.446 1.00 97.50 348 VAL A CA 1
ATOM 2685 C C . VAL A 1 348 ? 13.903 -10.745 -20.122 1.00 97.50 348 VAL A C 1
ATOM 2687 O O . VAL A 1 348 ? 14.595 -11.759 -20.197 1.00 97.50 348 VAL A O 1
ATOM 2690 N N . PHE A 1 349 ? 12.678 -10.688 -20.632 1.00 98.44 349 PHE A N 1
ATOM 2691 C CA . PHE A 1 349 ? 12.091 -11.719 -21.482 1.00 98.44 349 PHE A CA 1
ATOM 2692 C C . PHE A 1 349 ? 12.361 -11.404 -22.957 1.00 98.44 349 PHE A C 1
ATOM 2694 O O . PHE A 1 349 ? 12.073 -10.305 -23.417 1.00 98.44 349 PHE A O 1
ATOM 2701 N N . SER A 1 350 ? 12.933 -12.336 -23.720 1.00 97.50 350 SER A N 1
ATOM 2702 C CA . SER A 1 350 ? 13.300 -12.059 -25.117 1.00 97.50 350 SER A CA 1
ATOM 2703 C C . SER A 1 350 ? 13.366 -13.321 -25.973 1.00 97.50 350 SER A C 1
ATOM 2705 O O . SER A 1 350 ? 14.011 -14.302 -25.603 1.00 97.50 350 SER A O 1
ATOM 2707 N N . ALA A 1 351 ? 12.745 -13.293 -27.154 1.00 96.00 351 ALA A N 1
ATOM 2708 C CA . ALA A 1 351 ? 12.806 -14.396 -28.117 1.00 96.00 351 ALA A CA 1
ATOM 2709 C C . ALA A 1 351 ? 14.232 -14.645 -28.656 1.00 96.00 351 ALA A C 1
ATOM 2711 O O . ALA A 1 351 ? 14.554 -15.761 -29.061 1.00 96.00 351 ALA A O 1
ATOM 2712 N N . THR A 1 352 ? 15.090 -13.621 -28.638 1.00 94.62 352 THR A N 1
ATOM 2713 C CA . THR A 1 352 ? 16.494 -13.662 -29.085 1.00 94.62 352 THR A CA 1
ATOM 2714 C C . THR A 1 352 ? 17.455 -13.229 -27.977 1.00 94.62 352 THR A C 1
ATOM 2716 O O . THR A 1 352 ? 17.032 -12.644 -26.984 1.00 94.62 352 THR A O 1
ATOM 2719 N N . GLN A 1 353 ? 18.764 -13.427 -28.160 1.00 95.12 353 GLN A N 1
ATOM 2720 C CA . GLN A 1 353 ? 19.781 -12.895 -27.244 1.00 95.12 353 GLN A CA 1
ATOM 2721 C C . GLN A 1 353 ? 19.587 -11.374 -27.021 1.00 95.12 353 GLN A C 1
ATOM 2723 O O . GLN A 1 353 ? 19.617 -10.625 -28.004 1.00 95.12 353 GLN A O 1
ATOM 2728 N N . PRO A 1 354 ? 19.391 -10.891 -25.776 1.00 94.81 354 PRO A N 1
ATOM 2729 C CA . PRO A 1 354 ? 19.172 -9.470 -25.523 1.00 94.81 354 PRO A CA 1
ATOM 2730 C C . PRO A 1 354 ? 20.423 -8.633 -25.809 1.00 94.81 354 PRO A C 1
ATOM 2732 O O . PRO A 1 354 ? 21.558 -9.103 -25.677 1.00 94.81 354 PRO A O 1
ATOM 2735 N N . ARG A 1 355 ? 20.221 -7.363 -26.179 1.00 91.00 355 ARG A N 1
ATOM 2736 C CA . ARG A 1 355 ? 21.325 -6.428 -26.440 1.00 91.00 355 ARG A CA 1
ATOM 2737 C C . ARG A 1 355 ? 22.060 -6.076 -25.132 1.00 91.00 355 ARG A C 1
ATOM 2739 O O . ARG A 1 355 ? 21.392 -5.831 -24.126 1.00 91.00 355 ARG A O 1
ATOM 2746 N N . PRO A 1 356 ? 23.404 -5.994 -25.138 1.00 90.62 356 PRO A N 1
ATOM 2747 C CA . PRO A 1 356 ? 24.170 -5.443 -24.022 1.00 90.62 356 PRO A CA 1
ATOM 2748 C C . PRO A 1 356 ? 23.687 -4.039 -23.632 1.00 90.62 356 PRO A C 1
ATOM 2750 O O . PRO A 1 356 ? 23.503 -3.180 -24.494 1.00 90.62 356 PRO A O 1
ATOM 2753 N N . LEU A 1 357 ? 23.512 -3.807 -22.332 1.00 88.56 357 LEU A N 1
ATOM 2754 C CA . LEU A 1 357 ? 23.232 -2.501 -21.727 1.00 88.56 357 LEU A CA 1
ATOM 2755 C C . LEU A 1 357 ? 24.446 -2.039 -20.896 1.00 88.56 357 LEU A C 1
ATOM 2757 O O . LEU A 1 357 ? 25.228 -2.890 -20.471 1.00 88.56 357 LEU A O 1
ATOM 2761 N N . PRO A 1 358 ? 24.612 -0.734 -20.593 1.00 84.75 358 PRO A N 1
ATOM 2762 C CA . PRO A 1 358 ? 25.790 -0.232 -19.871 1.00 84.75 358 PRO A CA 1
ATOM 2763 C C . PRO A 1 358 ? 26.040 -0.922 -18.521 1.00 84.75 358 PRO A C 1
ATOM 2765 O O . PRO A 1 358 ? 27.148 -1.379 -18.260 1.00 84.75 358 PRO A O 1
ATOM 2768 N N . CYS A 1 359 ? 24.995 -1.083 -17.704 1.00 82.69 359 CYS A N 1
ATOM 2769 C CA . CYS A 1 359 ? 25.064 -1.795 -16.421 1.00 82.69 359 CYS A CA 1
ATOM 2770 C C . CYS A 1 359 ? 24.833 -3.314 -16.547 1.00 82.69 359 CYS A C 1
ATOM 2772 O O . CYS A 1 359 ? 24.823 -4.003 -15.531 1.00 82.69 359 CYS A O 1
ATOM 2774 N N . CYS A 1 360 ? 24.597 -3.819 -17.766 1.00 86.69 360 CYS A N 1
ATOM 2775 C CA . CYS A 1 360 ? 24.218 -5.204 -18.050 1.00 86.69 360 CYS A CA 1
ATOM 2776 C C . CYS A 1 360 ? 24.733 -5.679 -19.415 1.00 86.69 360 CYS A C 1
ATOM 2778 O O . CYS A 1 360 ? 23.983 -5.831 -20.382 1.00 86.69 360 CYS A O 1
ATOM 2780 N N . SER A 1 361 ? 26.045 -5.893 -19.501 1.00 84.38 361 SER A N 1
ATOM 2781 C CA . SER A 1 361 ? 26.730 -6.236 -20.751 1.00 84.38 361 SER A CA 1
ATOM 2782 C C . SER A 1 361 ? 26.608 -7.711 -21.154 1.00 84.38 361 SER A C 1
ATOM 2784 O O . SER A 1 361 ? 26.724 -8.024 -22.338 1.00 84.38 361 SER A O 1
ATOM 2786 N N . SER A 1 362 ? 26.353 -8.611 -20.197 1.00 91.56 362 SER A N 1
ATOM 2787 C CA . SER A 1 362 ? 26.273 -10.061 -20.409 1.00 91.56 362 SER A CA 1
ATOM 2788 C C . SER A 1 362 ? 24.935 -10.614 -19.916 1.00 91.56 362 SER A C 1
ATOM 2790 O O . SER A 1 362 ? 24.682 -10.684 -18.713 1.00 91.56 362 SER A O 1
ATOM 2792 N N . TRP A 1 363 ? 24.076 -11.002 -20.860 1.00 96.69 363 TRP A N 1
ATOM 2793 C CA . TRP A 1 363 ? 22.772 -11.612 -20.595 1.00 96.69 363 TRP A CA 1
ATOM 2794 C C . TRP A 1 363 ? 22.848 -13.134 -20.723 1.00 96.69 363 TRP A C 1
ATOM 2796 O O . TRP A 1 363 ? 23.209 -13.655 -21.781 1.00 96.69 363 TRP A O 1
ATOM 2806 N N . VAL A 1 364 ? 22.452 -13.853 -19.673 1.00 96.81 364 VAL A N 1
ATOM 2807 C CA . VAL A 1 364 ? 22.457 -15.322 -19.614 1.00 96.81 364 VAL A CA 1
ATOM 2808 C C . VAL A 1 364 ? 21.020 -15.828 -19.517 1.00 96.81 364 VAL A C 1
ATOM 2810 O O . VAL A 1 364 ? 20.256 -15.354 -18.683 1.00 96.81 364 VAL A O 1
ATOM 2813 N N . LEU A 1 365 ? 20.630 -16.793 -20.354 1.00 97.81 365 LEU A N 1
ATOM 2814 C CA . LEU A 1 365 ? 19.315 -17.436 -20.246 1.00 97.81 365 LEU A CA 1
ATOM 2815 C C . LEU A 1 365 ? 19.247 -18.233 -18.932 1.00 97.81 365 LEU A C 1
ATOM 2817 O O . LEU A 1 365 ? 20.126 -19.057 -18.675 1.00 97.81 365 LEU A O 1
ATOM 2821 N N . LEU A 1 366 ? 18.215 -18.020 -18.111 1.00 97.44 366 LEU A N 1
ATOM 2822 C CA . LEU A 1 366 ? 18.123 -18.639 -16.780 1.00 97.44 366 LEU A CA 1
ATOM 2823 C C . LEU A 1 366 ? 18.016 -20.164 -16.813 1.00 97.44 366 LEU A C 1
ATOM 2825 O O . LEU A 1 366 ? 18.542 -20.824 -15.924 1.00 97.44 366 LEU A O 1
ATOM 2829 N N . GLU A 1 367 ? 17.393 -20.726 -17.846 1.00 96.62 367 GLU A N 1
ATOM 2830 C CA . GLU A 1 367 ? 17.363 -22.172 -18.101 1.00 96.62 367 GLU A CA 1
ATOM 2831 C C . GLU A 1 367 ? 18.793 -22.726 -18.263 1.00 96.62 367 GLU A C 1
ATOM 2833 O O . GLU A 1 367 ? 19.190 -23.666 -17.575 1.00 96.62 367 GLU A O 1
ATOM 2838 N N . THR A 1 368 ? 19.620 -22.050 -19.068 1.00 96.44 368 THR A N 1
ATOM 2839 C CA . THR A 1 368 ? 21.044 -22.369 -19.268 1.00 96.44 368 THR A CA 1
ATOM 2840 C C . THR A 1 368 ? 21.900 -22.114 -18.024 1.00 96.44 368 THR A C 1
ATOM 2842 O O . THR A 1 368 ? 22.932 -22.764 -17.867 1.00 96.44 368 THR A O 1
ATOM 2845 N N . LEU A 1 369 ? 21.517 -21.178 -17.146 1.00 95.88 369 LEU A N 1
ATOM 2846 C CA . LEU A 1 369 ? 22.203 -20.956 -15.868 1.00 95.88 369 LEU A CA 1
ATOM 2847 C C . LEU A 1 369 ? 21.856 -22.055 -14.854 1.00 95.88 369 LEU A C 1
ATOM 2849 O O . LEU A 1 369 ? 22.762 -22.641 -14.269 1.00 95.88 369 LEU A O 1
ATOM 2853 N N . ARG A 1 370 ? 20.567 -22.392 -14.695 1.00 96.81 370 ARG A N 1
ATOM 2854 C CA . ARG A 1 370 ? 20.110 -23.478 -13.810 1.00 96.81 370 ARG A CA 1
ATOM 2855 C C . ARG A 1 370 ? 20.680 -24.835 -14.218 1.00 96.81 370 ARG A C 1
ATOM 2857 O O . ARG A 1 370 ? 21.076 -25.599 -13.351 1.00 96.81 370 ARG A O 1
ATOM 2864 N N . ALA A 1 371 ? 20.826 -25.096 -15.517 1.00 95.69 371 ALA A N 1
ATOM 2865 C CA . ALA A 1 371 ? 21.475 -26.303 -16.037 1.00 95.69 371 ALA A CA 1
ATOM 2866 C C . ALA A 1 371 ? 23.011 -26.361 -15.831 1.00 95.69 371 ALA A C 1
ATOM 2868 O O . ALA A 1 371 ? 23.640 -27.324 -16.265 1.00 95.69 371 ALA A O 1
ATOM 2869 N N . LYS A 1 372 ? 23.627 -25.336 -15.220 1.00 94.94 372 LYS A N 1
ATOM 2870 C CA . LYS A 1 372 ? 25.081 -25.227 -14.985 1.00 94.94 372 LYS A CA 1
ATOM 2871 C C . LYS A 1 372 ? 25.482 -25.061 -13.515 1.00 94.94 372 LYS A C 1
ATOM 2873 O O . LYS A 1 372 ? 26.677 -24.985 -13.247 1.00 94.94 372 LYS A O 1
ATOM 2878 N N . VAL A 1 373 ? 24.528 -24.960 -12.589 1.00 94.19 373 VAL A N 1
ATOM 2879 C CA . VAL A 1 373 ? 24.802 -24.830 -11.148 1.00 94.19 373 VAL A CA 1
ATOM 2880 C C . VAL A 1 373 ? 24.446 -26.123 -10.424 1.00 94.19 373 VAL A C 1
ATOM 2882 O O . VAL A 1 373 ? 23.386 -26.694 -10.667 1.00 94.19 373 VAL A O 1
ATOM 2885 N N . ASP A 1 374 ? 25.309 -26.568 -9.511 1.00 89.56 374 ASP A N 1
ATOM 2886 C CA . ASP A 1 374 ? 25.119 -27.837 -8.792 1.00 89.56 374 ASP A CA 1
ATOM 2887 C C . ASP A 1 374 ? 23.925 -27.805 -7.818 1.00 89.56 374 ASP A C 1
ATOM 2889 O O . ASP A 1 374 ? 23.335 -28.843 -7.522 1.00 89.56 374 ASP A O 1
ATOM 2893 N N . ASN A 1 375 ? 23.535 -26.614 -7.341 1.00 92.44 375 ASN A N 1
ATOM 2894 C CA . ASN A 1 375 ? 22.341 -26.411 -6.523 1.00 92.44 375 ASN A CA 1
ATOM 2895 C C . ASN A 1 375 ? 21.495 -25.237 -7.042 1.00 92.44 375 ASN A C 1
ATOM 2897 O O . ASN A 1 375 ? 21.811 -24.065 -6.829 1.00 92.44 375 ASN A O 1
ATOM 2901 N N . THR A 1 376 ? 20.366 -25.549 -7.680 1.00 93.12 376 THR A N 1
ATOM 2902 C CA . THR A 1 376 ? 19.390 -24.547 -8.137 1.00 93.12 376 THR A CA 1
ATOM 2903 C C . THR A 1 376 ? 18.668 -23.843 -6.986 1.00 93.12 376 THR A C 1
ATOM 2905 O O . THR A 1 376 ? 18.190 -22.727 -7.172 1.00 93.12 376 THR A O 1
ATOM 2908 N N . SER A 1 377 ? 18.604 -24.456 -5.799 1.00 94.62 377 SER A N 1
ATOM 2909 C CA . SER A 1 377 ? 17.926 -23.886 -4.625 1.00 94.62 377 SER A CA 1
ATOM 2910 C C . SER A 1 377 ? 18.670 -22.668 -4.079 1.00 94.62 377 SER A C 1
ATOM 2912 O O . SER A 1 377 ? 18.039 -21.684 -3.709 1.00 94.62 377 SER A O 1
ATOM 2914 N N . ASP A 1 378 ? 20.006 -22.708 -4.070 1.00 94.62 378 ASP A N 1
ATOM 2915 C CA . ASP A 1 378 ? 20.833 -21.593 -3.586 1.00 94.62 378 ASP A CA 1
ATOM 2916 C C . ASP A 1 378 ? 20.786 -20.409 -4.559 1.00 94.62 378 ASP A C 1
ATOM 2918 O O . ASP A 1 378 ? 20.719 -19.256 -4.130 1.00 94.62 378 ASP A O 1
ATOM 2922 N N . LEU A 1 379 ? 20.729 -20.689 -5.869 1.00 95.12 379 LEU A N 1
ATOM 2923 C CA . LEU A 1 379 ? 20.462 -19.671 -6.885 1.00 95.12 379 LEU A CA 1
ATOM 2924 C C . LEU A 1 379 ? 19.088 -19.026 -6.658 1.00 95.12 379 LEU A C 1
ATOM 2926 O O . LEU A 1 379 ? 19.008 -17.805 -6.555 1.00 95.12 379 LEU A O 1
ATOM 2930 N N . ASP A 1 380 ? 18.021 -19.817 -6.520 1.00 96.62 380 ASP A N 1
ATOM 2931 C CA . ASP A 1 380 ? 16.672 -19.293 -6.281 1.00 96.62 380 ASP A CA 1
ATOM 2932 C C . ASP A 1 380 ? 16.587 -18.477 -4.974 1.00 96.62 380 ASP A C 1
ATOM 2934 O O . ASP A 1 380 ? 15.992 -17.398 -4.968 1.00 96.62 380 ASP A O 1
ATOM 2938 N N . HIS A 1 381 ? 17.231 -18.916 -3.886 1.00 95.56 381 HIS A N 1
ATOM 2939 C CA . HIS A 1 381 ? 17.332 -18.133 -2.648 1.00 95.56 381 HIS A CA 1
ATOM 2940 C C . HIS A 1 381 ? 18.088 -16.809 -2.851 1.00 95.56 381 HIS A C 1
ATOM 2942 O O . HIS A 1 381 ? 17.645 -15.773 -2.352 1.00 95.56 381 HIS A O 1
ATOM 2948 N N . SER A 1 382 ? 19.175 -16.801 -3.630 1.00 94.88 382 SER A N 1
ATOM 2949 C CA . SER A 1 382 ? 19.902 -15.573 -3.978 1.00 94.88 382 SER A CA 1
ATOM 2950 C C . SER A 1 382 ? 19.042 -14.599 -4.802 1.00 94.88 382 SER A C 1
ATOM 2952 O O . SER A 1 382 ? 19.096 -13.384 -4.586 1.00 94.88 382 SER A O 1
ATOM 2954 N N . LEU A 1 383 ? 18.167 -15.106 -5.683 1.00 96.62 383 LEU A N 1
ATOM 2955 C CA . LEU A 1 383 ? 17.190 -14.272 -6.394 1.00 96.62 383 LEU A CA 1
ATOM 2956 C C . LEU A 1 383 ? 16.123 -13.691 -5.445 1.00 96.62 383 LEU A C 1
ATOM 2958 O O . LEU A 1 383 ? 15.749 -12.530 -5.596 1.00 96.62 383 LEU A O 1
ATOM 2962 N N . MET A 1 384 ? 15.674 -14.432 -4.424 1.00 97.06 384 MET A N 1
ATOM 2963 C CA . MET A 1 384 ? 14.745 -13.908 -3.403 1.00 97.06 384 MET A CA 1
ATOM 2964 C C . MET A 1 384 ? 15.385 -12.825 -2.524 1.00 97.06 384 MET A C 1
ATOM 2966 O O . MET A 1 384 ? 14.744 -11.816 -2.226 1.00 97.06 384 MET A O 1
ATOM 2970 N N . GLN A 1 385 ? 16.657 -12.991 -2.150 1.00 95.31 385 GLN A N 1
ATOM 2971 C CA . GLN A 1 385 ? 17.437 -11.967 -1.440 1.00 95.31 385 GLN A CA 1
ATOM 2972 C C . GLN A 1 385 ? 17.623 -10.696 -2.282 1.00 95.31 385 GLN A C 1
ATOM 2974 O O . GLN A 1 385 ? 17.655 -9.592 -1.742 1.00 95.31 385 GLN A O 1
ATOM 2979 N N . ASN A 1 386 ? 17.694 -10.827 -3.611 1.00 95.94 386 ASN A N 1
ATOM 2980 C CA . ASN A 1 386 ? 17.732 -9.693 -4.537 1.00 95.94 386 ASN A CA 1
ATOM 2981 C C . ASN A 1 386 ? 16.384 -8.953 -4.656 1.00 95.94 386 ASN A C 1
ATOM 2983 O O . ASN A 1 386 ? 16.373 -7.740 -4.871 1.00 95.94 386 ASN A O 1
ATOM 2987 N N . LEU A 1 387 ? 15.261 -9.644 -4.457 1.00 97.00 387 LEU A N 1
ATOM 2988 C CA . LEU A 1 387 ? 13.906 -9.089 -4.572 1.00 97.00 387 LEU A CA 1
ATOM 2989 C C . LEU A 1 387 ? 13.296 -8.632 -3.229 1.00 97.00 387 LEU A C 1
ATOM 2991 O O . LEU A 1 387 ? 12.135 -8.243 -3.198 1.00 97.00 387 LEU A O 1
ATOM 2995 N N . THR A 1 388 ? 14.043 -8.675 -2.118 1.00 97.31 388 THR A N 1
ATOM 2996 C CA . THR A 1 388 ? 13.546 -8.291 -0.781 1.00 97.31 388 THR A CA 1
ATOM 2997 C C . THR A 1 388 ? 14.573 -7.514 0.044 1.00 97.31 388 THR A C 1
ATOM 2999 O O . THR A 1 388 ? 15.761 -7.464 -0.283 1.00 97.31 388 THR A O 1
ATOM 3002 N N . LEU A 1 389 ? 14.102 -6.935 1.152 1.00 97.94 389 LEU A N 1
ATOM 3003 C CA . LEU A 1 389 ? 14.924 -6.436 2.258 1.00 97.94 389 LEU A CA 1
ATOM 3004 C C . LEU A 1 389 ? 15.184 -7.500 3.343 1.00 97.94 389 LEU A C 1
ATOM 3006 O O . LEU A 1 389 ? 15.816 -7.190 4.349 1.00 97.94 389 LEU A O 1
ATOM 3010 N N . PHE A 1 390 ? 14.685 -8.735 3.204 1.00 95.81 390 PHE A N 1
ATOM 3011 C CA . PHE A 1 390 ? 14.775 -9.721 4.283 1.00 95.81 390 PHE A CA 1
ATOM 3012 C C . PHE A 1 390 ? 16.226 -10.152 4.550 1.00 95.81 390 PHE A C 1
ATOM 3014 O O . PHE A 1 390 ? 16.945 -10.594 3.655 1.00 95.81 390 PHE A O 1
ATOM 3021 N N . THR A 1 391 ? 16.635 -10.070 5.816 1.00 95.12 391 THR A N 1
ATOM 3022 C CA . THR A 1 391 ? 17.960 -10.471 6.301 1.00 95.12 391 THR A CA 1
ATOM 3023 C C . THR A 1 391 ? 17.898 -10.827 7.787 1.00 95.12 391 THR A C 1
ATOM 3025 O O . THR A 1 391 ? 17.081 -10.271 8.530 1.00 95.12 391 THR A O 1
ATOM 3028 N N . ASP A 1 392 ? 18.765 -11.739 8.231 1.00 94.12 392 ASP A N 1
ATOM 3029 C CA . ASP A 1 392 ? 18.811 -12.207 9.621 1.00 94.12 392 ASP A CA 1
ATOM 3030 C C . ASP A 1 392 ? 19.304 -11.131 10.599 1.00 94.12 392 ASP A C 1
ATOM 3032 O O . ASP A 1 392 ? 18.905 -11.142 11.766 1.00 94.12 392 ASP A O 1
ATOM 3036 N N . ASP A 1 393 ? 20.121 -10.167 10.147 1.00 96.31 393 ASP A N 1
ATOM 3037 C CA . ASP A 1 393 ? 20.493 -9.006 10.964 1.00 96.31 393 ASP A CA 1
ATOM 3038 C C . ASP A 1 393 ? 20.359 -7.651 10.238 1.00 96.31 393 ASP A C 1
ATOM 3040 O O . ASP A 1 393 ? 21.342 -7.087 9.747 1.00 96.31 393 ASP A O 1
ATOM 3044 N N . PRO A 1 394 ? 19.142 -7.071 10.206 1.00 96.12 394 PRO A N 1
ATOM 3045 C CA . PRO A 1 394 ? 18.888 -5.790 9.547 1.00 96.12 394 PRO A CA 1
ATOM 3046 C C . PRO A 1 394 ? 19.554 -4.605 10.261 1.00 96.12 394 PRO A C 1
ATOM 3048 O O . PRO A 1 394 ? 19.713 -3.548 9.660 1.00 96.12 394 PRO A O 1
ATOM 3051 N N . ALA A 1 395 ? 19.984 -4.765 11.519 1.00 95.19 395 ALA A N 1
ATOM 3052 C CA . ALA A 1 395 ? 20.732 -3.734 12.236 1.00 95.19 395 ALA A CA 1
ATOM 3053 C C . ALA A 1 395 ? 22.142 -3.535 11.650 1.00 95.19 395 ALA A C 1
ATOM 3055 O O . ALA A 1 395 ? 22.564 -2.394 11.467 1.00 95.19 395 ALA A O 1
ATOM 3056 N N . ALA A 1 396 ? 22.840 -4.629 11.319 1.00 97.50 396 ALA A N 1
ATOM 3057 C CA . ALA A 1 396 ? 24.139 -4.587 10.654 1.00 97.50 396 ALA A CA 1
ATOM 3058 C C . ALA A 1 396 ? 24.024 -4.314 9.145 1.00 97.50 396 ALA A C 1
ATOM 3060 O O . ALA A 1 396 ? 24.810 -3.537 8.607 1.00 97.50 396 ALA A O 1
ATOM 3061 N N . ALA A 1 397 ? 23.042 -4.917 8.463 1.00 96.88 397 ALA A N 1
ATOM 3062 C CA . ALA A 1 397 ? 22.854 -4.732 7.022 1.00 96.88 397 ALA A CA 1
ATOM 3063 C C . ALA A 1 397 ? 22.391 -3.311 6.653 1.00 96.88 397 ALA A C 1
ATOM 3065 O O . ALA A 1 397 ? 22.813 -2.767 5.633 1.00 96.88 397 ALA A O 1
ATOM 3066 N N . TYR A 1 398 ? 21.540 -2.700 7.484 1.00 97.75 398 TYR A N 1
ATOM 3067 C CA . TYR A 1 398 ? 20.922 -1.400 7.223 1.00 97.75 398 TYR A CA 1
ATOM 3068 C C . TYR A 1 398 ? 21.182 -0.434 8.390 1.00 97.75 398 TYR A C 1
ATOM 3070 O O . TYR A 1 398 ? 20.289 -0.188 9.207 1.00 97.75 398 TYR A O 1
ATOM 3078 N N . PRO A 1 399 ? 22.394 0.141 8.509 1.00 97.50 399 PRO A N 1
ATOM 3079 C CA . PRO A 1 399 ? 22.741 1.014 9.631 1.00 97.50 399 PRO A CA 1
ATOM 3080 C C . PRO A 1 399 ? 21.964 2.343 9.629 1.00 97.50 399 PRO A C 1
ATOM 3082 O O . PRO A 1 399 ? 21.636 2.853 10.698 1.00 97.50 399 PRO A O 1
ATOM 3085 N N . SER A 1 400 ? 21.597 2.882 8.460 1.00 98.00 400 SER A N 1
ATOM 3086 C CA . SER A 1 400 ? 20.871 4.156 8.318 1.00 98.00 400 SER A CA 1
ATOM 3087 C C . SER A 1 400 ? 19.701 4.068 7.332 1.00 98.00 400 SER A C 1
ATOM 3089 O O . SER A 1 400 ? 19.610 3.126 6.541 1.00 98.00 400 SER A O 1
ATOM 3091 N N . GLN A 1 401 ? 18.823 5.077 7.361 1.00 98.31 401 GLN A N 1
ATOM 3092 C CA . GLN A 1 401 ? 17.744 5.240 6.379 1.00 98.31 401 GLN A CA 1
ATOM 3093 C C . GLN A 1 401 ? 18.290 5.400 4.947 1.00 98.31 401 GLN A C 1
ATOM 3095 O O . GLN A 1 401 ? 17.697 4.880 4.010 1.00 98.31 401 GLN A O 1
ATOM 3100 N N . ASP A 1 402 ? 19.458 6.035 4.766 1.00 97.75 402 ASP A N 1
ATOM 3101 C CA . ASP A 1 402 ? 20.100 6.138 3.446 1.00 97.75 402 ASP A CA 1
ATOM 3102 C C . ASP A 1 402 ? 20.451 4.765 2.849 1.00 97.75 402 ASP A C 1
ATOM 3104 O O . ASP A 1 402 ? 20.261 4.552 1.652 1.00 97.75 402 ASP A O 1
ATOM 3108 N N . VAL A 1 403 ? 20.916 3.818 3.673 1.00 97.81 403 VAL A N 1
ATOM 3109 C CA . VAL A 1 403 ? 21.296 2.475 3.201 1.00 97.81 403 VAL A CA 1
ATOM 3110 C C . VAL A 1 403 ? 20.070 1.602 2.928 1.00 97.81 403 VAL A C 1
ATOM 3112 O O . VAL A 1 403 ? 20.047 0.911 1.909 1.00 97.81 403 VAL A O 1
ATOM 3115 N N . VAL A 1 404 ? 19.039 1.634 3.788 1.00 98.38 404 VAL A N 1
ATOM 3116 C CA . VAL A 1 404 ? 17.836 0.813 3.551 1.00 98.38 404 VAL A CA 1
ATOM 3117 C C . VAL A 1 404 ? 17.079 1.271 2.306 1.00 98.38 404 VAL A C 1
ATOM 3119 O O . VAL A 1 404 ? 16.733 0.426 1.489 1.00 98.38 404 VAL A O 1
ATOM 3122 N N . TRP A 1 405 ? 16.920 2.583 2.092 1.00 98.19 405 TRP A N 1
ATOM 3123 C CA . TRP A 1 405 ? 16.252 3.116 0.900 1.00 98.19 405 TRP A CA 1
ATOM 3124 C C . TRP A 1 405 ? 17.013 2.803 -0.396 1.00 98.19 405 TRP A C 1
ATOM 3126 O O . TRP A 1 405 ? 16.407 2.355 -1.364 1.00 98.19 405 TRP A O 1
ATOM 3136 N N . SER A 1 406 ? 18.345 2.931 -0.399 1.00 96.75 406 SER A N 1
ATOM 3137 C CA . SER A 1 406 ? 19.179 2.548 -1.551 1.00 96.75 406 SER A CA 1
ATOM 3138 C C . SER A 1 406 ? 19.032 1.056 -1.899 1.00 96.75 406 SER A C 1
ATOM 3140 O O . SER A 1 406 ? 18.917 0.687 -3.069 1.00 96.75 406 SER A O 1
ATOM 3142 N N . ARG A 1 407 ? 18.951 0.177 -0.886 1.00 97.25 407 ARG A N 1
ATOM 3143 C CA . ARG A 1 407 ? 18.675 -1.251 -1.104 1.00 97.25 407 ARG A CA 1
ATOM 3144 C C . ARG A 1 407 ? 17.234 -1.506 -1.563 1.00 97.25 407 ARG A C 1
ATOM 3146 O O . ARG A 1 407 ? 17.035 -2.388 -2.398 1.00 97.25 407 ARG A O 1
ATOM 3153 N N . PHE A 1 408 ? 16.267 -0.774 -1.014 1.00 98.12 408 PHE A N 1
ATOM 3154 C CA . PHE A 1 408 ? 14.832 -0.878 -1.290 1.00 98.12 408 PHE A CA 1
ATOM 3155 C C . PHE A 1 408 ? 14.528 -0.545 -2.752 1.00 98.12 408 PHE A C 1
ATOM 3157 O O . PHE A 1 408 ? 13.987 -1.396 -3.453 1.00 98.12 408 PHE A O 1
ATOM 3164 N N . GLU A 1 409 ? 14.993 0.602 -3.252 1.00 96.50 409 GLU A N 1
ATOM 3165 C CA . GLU A 1 409 ? 14.875 1.010 -4.662 1.00 96.50 409 GLU A CA 1
ATOM 3166 C C . GLU A 1 409 ? 15.458 -0.050 -5.622 1.00 96.50 409 GLU A C 1
ATOM 3168 O O . GLU A 1 409 ? 14.845 -0.399 -6.633 1.00 96.50 409 GLU A O 1
ATOM 3173 N N . GLU A 1 410 ? 16.592 -0.664 -5.264 1.00 95.75 410 GLU A N 1
ATOM 3174 C CA . GLU A 1 410 ? 17.182 -1.778 -6.019 1.00 95.75 410 GLU A CA 1
ATOM 3175 C C . GLU A 1 410 ? 16.301 -3.046 -6.076 1.00 95.75 410 GLU A C 1
ATOM 3177 O O . GLU A 1 410 ? 16.420 -3.809 -7.035 1.00 95.75 410 GLU A O 1
ATOM 3182 N N . THR A 1 411 ? 15.386 -3.285 -5.123 1.00 97.25 411 THR A N 1
ATOM 3183 C CA . THR A 1 411 ? 14.430 -4.413 -5.221 1.00 97.25 411 THR A CA 1
ATOM 3184 C C . THR A 1 411 ? 13.407 -4.198 -6.340 1.00 97.25 411 THR A C 1
ATOM 3186 O O . THR A 1 411 ? 13.174 -5.115 -7.131 1.00 97.25 411 THR A O 1
ATOM 3189 N N . PHE A 1 412 ? 12.882 -2.975 -6.496 1.00 96.88 412 PHE A N 1
ATOM 3190 C CA . PHE A 1 412 ? 11.999 -2.618 -7.611 1.00 96.88 412 PHE A CA 1
ATOM 3191 C C . PHE A 1 412 ? 12.743 -2.706 -8.944 1.00 96.88 412 PHE A C 1
ATOM 3193 O O . PHE A 1 412 ? 12.221 -3.279 -9.896 1.00 96.88 412 PHE A O 1
ATOM 3200 N N . LEU A 1 413 ? 13.985 -2.210 -9.019 1.00 95.12 413 LEU A N 1
ATOM 3201 C CA . LEU A 1 413 ? 14.802 -2.291 -10.239 1.00 95.12 413 LEU A CA 1
ATOM 3202 C C . LEU A 1 413 ? 15.143 -3.738 -10.639 1.00 95.12 413 LEU A C 1
ATOM 3204 O O . LEU A 1 413 ? 15.253 -4.027 -11.833 1.00 95.12 413 LEU A O 1
ATOM 3208 N N . ALA A 1 414 ? 15.270 -4.652 -9.672 1.00 96.00 414 ALA A N 1
ATOM 3209 C CA . ALA A 1 414 ? 15.380 -6.084 -9.930 1.00 96.00 414 ALA A CA 1
ATOM 3210 C C . ALA A 1 414 ? 14.043 -6.692 -10.406 1.00 96.00 414 ALA A C 1
ATOM 3212 O O . ALA A 1 414 ? 14.024 -7.419 -11.399 1.00 96.00 414 ALA A O 1
ATOM 3213 N N . ALA A 1 415 ? 12.916 -6.369 -9.762 1.00 97.38 415 ALA A N 1
ATOM 3214 C CA . ALA A 1 415 ? 11.591 -6.892 -10.120 1.00 97.38 415 ALA A CA 1
ATOM 3215 C C . ALA A 1 415 ? 11.073 -6.387 -11.484 1.00 97.38 415 ALA A C 1
ATOM 3217 O O . ALA A 1 415 ? 10.426 -7.138 -12.222 1.00 97.38 415 ALA A O 1
ATOM 3218 N N . LEU A 1 416 ? 11.387 -5.134 -11.834 1.00 96.38 416 LEU A N 1
ATOM 3219 C CA . LEU A 1 416 ? 10.887 -4.390 -12.996 1.00 96.38 416 LEU A CA 1
ATOM 3220 C C . LEU A 1 416 ? 10.913 -5.217 -14.285 1.00 96.38 416 LEU A C 1
ATOM 3222 O O . LEU A 1 416 ? 9.896 -5.347 -14.966 1.00 96.38 416 LEU A O 1
ATOM 3226 N N . GLY A 1 417 ? 12.070 -5.799 -14.608 1.00 95.88 417 GLY A N 1
ATOM 3227 C CA . GLY A 1 417 ? 12.288 -6.536 -15.854 1.00 95.88 417 GLY A CA 1
ATOM 3228 C C . GLY A 1 417 ? 11.498 -7.842 -15.965 1.00 95.88 417 GLY A C 1
ATOM 3229 O O . GLY A 1 417 ? 11.203 -8.273 -17.078 1.00 95.88 417 GLY A O 1
ATOM 3230 N N . LEU A 1 418 ? 11.105 -8.450 -14.840 1.00 98.06 418 LEU A N 1
ATOM 3231 C CA . LEU A 1 418 ? 10.217 -9.615 -14.824 1.00 98.06 418 LEU A CA 1
ATOM 3232 C C . LEU A 1 418 ? 8.764 -9.194 -15.050 1.00 98.06 418 LEU A C 1
ATOM 3234 O O . LEU A 1 418 ? 8.100 -9.704 -15.948 1.00 98.06 418 LEU A O 1
ATOM 3238 N N . VAL A 1 419 ? 8.276 -8.261 -14.231 1.00 98.25 419 VAL A N 1
ATOM 3239 C CA . VAL A 1 419 ? 6.844 -7.939 -14.136 1.00 98.25 419 VAL A CA 1
ATOM 3240 C C . VAL A 1 419 ? 6.354 -7.109 -15.320 1.00 98.25 419 VAL A C 1
ATOM 3242 O O . VAL A 1 419 ? 5.209 -7.259 -15.727 1.00 98.25 419 VAL A O 1
ATOM 3245 N N . THR A 1 420 ? 7.200 -6.270 -15.924 1.00 98.19 420 THR A N 1
ATOM 3246 C CA . THR A 1 420 ? 6.803 -5.454 -17.089 1.00 98.19 420 THR A CA 1
ATOM 3247 C C . THR A 1 420 ? 6.687 -6.243 -18.396 1.00 98.19 420 THR A C 1
ATOM 3249 O O . THR A 1 420 ? 6.200 -5.701 -19.388 1.00 98.19 420 THR A O 1
ATOM 3252 N N . HIS A 1 421 ? 7.053 -7.528 -18.422 1.00 98.56 421 HIS A N 1
ATOM 3253 C CA . HIS A 1 421 ? 6.753 -8.377 -19.571 1.00 98.56 421 HIS A CA 1
ATOM 3254 C C . HIS A 1 421 ? 5.235 -8.624 -19.665 1.00 98.56 421 HIS A C 1
ATOM 3256 O O . HIS A 1 421 ? 4.629 -9.122 -18.720 1.00 98.56 421 HIS A O 1
ATOM 3262 N N . ALA A 1 422 ? 4.605 -8.291 -20.794 1.00 98.62 422 ALA A N 1
ATOM 3263 C CA . ALA A 1 422 ? 3.151 -8.142 -20.921 1.00 98.62 422 ALA A CA 1
ATOM 3264 C C . ALA A 1 422 ? 2.280 -9.340 -20.449 1.00 98.62 422 ALA A C 1
ATOM 3266 O O . ALA A 1 422 ? 1.221 -9.086 -19.865 1.00 98.62 422 ALA A O 1
ATOM 3267 N N . PRO A 1 423 ? 2.672 -10.623 -20.623 1.00 98.44 423 PRO A N 1
ATOM 3268 C CA . PRO A 1 423 ? 1.963 -11.757 -20.021 1.00 98.44 423 PRO A CA 1
ATOM 3269 C C . PRO A 1 423 ? 2.164 -11.844 -18.501 1.00 98.44 423 PRO A C 1
ATOM 3271 O O . PRO A 1 423 ? 1.214 -12.077 -17.760 1.00 98.44 423 PRO A O 1
ATOM 3274 N N . VAL A 1 424 ? 3.392 -11.610 -18.022 1.00 98.75 424 VAL A N 1
ATOM 3275 C CA . VAL A 1 424 ? 3.723 -11.628 -16.588 1.00 98.75 424 VAL A CA 1
ATOM 3276 C C . VAL A 1 424 ? 3.022 -10.490 -15.855 1.00 98.75 424 VAL A C 1
ATOM 3278 O O . VAL A 1 424 ? 2.532 -10.713 -14.759 1.00 98.75 424 VAL A O 1
ATOM 3281 N N . PHE A 1 425 ? 2.909 -9.307 -16.462 1.00 98.81 425 PHE A N 1
ATOM 3282 C CA . PHE A 1 425 ? 2.193 -8.154 -15.909 1.00 98.81 425 PHE A CA 1
ATOM 3283 C C . PHE A 1 425 ? 0.755 -8.508 -15.501 1.00 98.81 425 PHE A C 1
ATOM 3285 O O . PHE A 1 425 ? 0.310 -8.194 -14.397 1.00 98.81 425 PHE A O 1
ATOM 3292 N N . LYS A 1 426 ? 0.043 -9.221 -16.384 1.00 98.75 426 LYS A N 1
ATOM 3293 C CA . LYS A 1 426 ? -1.341 -9.657 -16.159 1.00 98.75 426 LYS A CA 1
ATOM 3294 C C . LYS A 1 426 ? -1.422 -10.728 -15.072 1.00 98.75 426 LYS A C 1
ATOM 3296 O O . LYS A 1 426 ? -2.211 -10.580 -14.142 1.00 98.75 426 LYS A O 1
ATOM 3301 N N . ASP A 1 427 ? -0.566 -11.746 -15.150 1.00 98.81 427 ASP A N 1
ATOM 3302 C CA . ASP A 1 427 ? -0.499 -12.821 -14.154 1.00 98.81 427 ASP A CA 1
ATOM 3303 C C . ASP A 1 427 ? -0.112 -12.302 -12.759 1.00 98.81 427 ASP A C 1
ATOM 3305 O O . ASP A 1 427 ? -0.662 -12.752 -11.759 1.00 98.81 427 ASP A O 1
ATOM 3309 N N . TYR A 1 428 ? 0.818 -11.346 -12.687 1.00 98.81 428 TYR A N 1
ATOM 3310 C CA . TYR A 1 428 ? 1.287 -10.718 -11.452 1.00 98.81 428 TYR A CA 1
ATOM 3311 C C . TYR A 1 428 ? 0.155 -9.942 -10.782 1.00 98.81 428 TYR A C 1
ATOM 3313 O O . TYR A 1 428 ? -0.093 -10.112 -9.591 1.00 98.81 428 TYR A O 1
ATOM 3321 N N . PHE A 1 429 ? -0.577 -9.121 -11.540 1.00 98.75 429 PHE A N 1
ATOM 3322 C CA . PHE A 1 429 ? -1.708 -8.393 -10.976 1.00 98.75 429 PHE A CA 1
ATOM 3323 C C . PHE A 1 429 ? -2.844 -9.336 -10.558 1.00 98.75 429 PHE A C 1
ATOM 3325 O O . PHE A 1 429 ? -3.387 -9.175 -9.469 1.00 98.75 429 PHE A O 1
ATOM 3332 N N . TYR A 1 430 ? -3.150 -10.369 -11.352 1.00 98.88 430 TYR A N 1
ATOM 3333 C CA . TYR A 1 430 ? -4.109 -11.407 -10.960 1.00 98.88 430 TYR A CA 1
ATOM 3334 C C . TYR A 1 430 ? -3.694 -12.099 -9.648 1.00 98.88 430 TYR A C 1
ATOM 3336 O O . TYR A 1 430 ? -4.505 -12.248 -8.734 1.00 98.88 430 TYR A O 1
ATOM 3344 N N . GLU A 1 431 ? -2.419 -12.477 -9.520 1.00 98.81 431 GLU A N 1
ATOM 3345 C CA . GLU A 1 431 ? -1.862 -13.080 -8.307 1.00 98.81 431 GLU A CA 1
ATOM 3346 C C . GLU A 1 431 ? -1.904 -12.115 -7.110 1.00 98.81 431 GLU A C 1
ATOM 3348 O O . GLU A 1 431 ? -2.174 -12.560 -5.997 1.00 98.81 431 GLU A O 1
ATOM 3353 N N . ALA A 1 432 ? -1.721 -10.805 -7.314 1.00 98.75 432 ALA A N 1
ATOM 3354 C CA . ALA A 1 432 ? -1.882 -9.801 -6.261 1.00 98.75 432 ALA A CA 1
ATOM 3355 C C . ALA A 1 432 ? -3.330 -9.763 -5.743 1.00 98.75 432 ALA A C 1
ATOM 3357 O O . ALA A 1 432 ? -3.554 -9.895 -4.537 1.00 98.75 432 ALA A O 1
ATOM 3358 N N . LEU A 1 433 ? -4.322 -9.678 -6.643 1.00 98.88 433 LEU A N 1
ATOM 3359 C CA . LEU A 1 433 ? -5.741 -9.759 -6.268 1.00 98.88 433 LEU A CA 1
ATOM 3360 C C . LEU A 1 433 ? -6.030 -11.070 -5.518 1.00 98.88 433 LEU A C 1
ATOM 3362 O O . LEU A 1 433 ? -6.684 -11.053 -4.474 1.00 98.88 433 LEU A O 1
ATOM 3366 N N . ARG A 1 434 ? -5.464 -12.193 -5.982 1.00 98.81 434 ARG A N 1
ATOM 3367 C CA . ARG A 1 434 ? -5.602 -13.510 -5.347 1.00 98.81 434 ARG A CA 1
ATOM 3368 C C . ARG A 1 434 ? -4.991 -13.563 -3.945 1.00 98.81 434 ARG A C 1
ATOM 3370 O O . ARG A 1 434 ? -5.641 -14.074 -3.038 1.00 98.81 434 ARG A O 1
ATOM 3377 N N . GLN A 1 435 ? -3.773 -13.059 -3.737 1.00 98.75 435 GLN A N 1
ATOM 3378 C CA . GLN A 1 435 ? -3.108 -13.091 -2.426 1.00 98.75 435 GLN A CA 1
ATOM 3379 C C . GLN A 1 435 ? -3.847 -12.221 -1.398 1.00 98.75 435 GLN A C 1
ATOM 3381 O O . GLN A 1 435 ? -4.048 -12.662 -0.267 1.00 98.75 435 GLN A O 1
ATOM 3386 N N . PHE A 1 436 ? -4.339 -11.045 -1.796 1.00 98.88 436 PHE A N 1
ATOM 3387 C CA . PHE A 1 436 ? -5.150 -10.188 -0.926 1.00 98.88 436 PHE A CA 1
ATOM 3388 C C . PHE A 1 436 ? -6.550 -10.775 -0.655 1.00 98.88 436 PHE A C 1
ATOM 3390 O O . PHE A 1 436 ? -7.018 -10.736 0.483 1.00 98.88 436 PHE A O 1
ATOM 3397 N N . TYR A 1 437 ? -7.189 -11.408 -1.644 1.00 98.81 437 TYR A N 1
ATOM 3398 C CA . TYR A 1 437 ? -8.463 -12.116 -1.457 1.00 98.81 437 TYR A CA 1
ATOM 3399 C C . TYR A 1 437 ? -8.347 -13.326 -0.515 1.00 98.81 437 TYR A C 1
ATOM 3401 O O . TYR A 1 437 ? -9.205 -13.526 0.345 1.00 98.81 437 TYR A O 1
ATOM 3409 N N . MET A 1 438 ? -7.255 -14.095 -0.605 1.00 98.56 438 MET A N 1
ATOM 3410 C CA . MET A 1 438 ? -6.952 -15.186 0.335 1.00 98.56 438 MET A CA 1
ATOM 3411 C C . MET A 1 438 ? -6.714 -14.692 1.772 1.00 98.56 438 MET A C 1
ATOM 3413 O O . MET A 1 438 ? -6.943 -15.447 2.714 1.00 98.56 438 MET A O 1
ATOM 3417 N N . ASP A 1 439 ? -6.316 -13.430 1.951 1.00 98.81 439 ASP A N 1
ATOM 3418 C CA . ASP A 1 439 ? -6.252 -12.747 3.250 1.00 98.81 439 ASP A CA 1
ATOM 3419 C C . ASP A 1 439 ? -7.557 -11.987 3.595 1.00 98.81 439 ASP A C 1
ATOM 3421 O O . ASP A 1 439 ? -7.573 -11.082 4.427 1.00 98.81 439 ASP A O 1
ATOM 3425 N N . ASN A 1 440 ? -8.678 -12.345 2.960 1.00 98.75 440 ASN A N 1
ATOM 3426 C CA . ASN A 1 440 ? -10.016 -11.781 3.182 1.00 98.75 440 ASN A CA 1
ATOM 3427 C C . ASN A 1 440 ? -10.094 -10.242 3.027 1.00 98.75 440 ASN A C 1
ATOM 3429 O O . ASN A 1 440 ? -10.821 -9.549 3.749 1.00 98.75 440 ASN A O 1
ATOM 3433 N N . VAL A 1 441 ? -9.341 -9.703 2.064 1.00 98.88 441 VAL A N 1
ATOM 3434 C CA . VAL A 1 441 ? -9.455 -8.328 1.555 1.00 98.88 441 VAL A CA 1
ATOM 3435 C C . VAL A 1 441 ? -10.308 -8.352 0.282 1.00 98.88 441 VAL A C 1
ATOM 3437 O O . VAL A 1 441 ? -10.175 -9.246 -0.548 1.00 98.88 441 VAL A O 1
ATOM 3440 N N . MET A 1 442 ? -11.214 -7.387 0.126 1.00 98.62 442 MET A N 1
ATOM 3441 C CA . MET A 1 442 ? -12.248 -7.387 -0.922 1.00 98.62 442 MET A CA 1
ATOM 3442 C C . MET A 1 442 ? -12.138 -6.235 -1.934 1.00 98.62 442 MET A C 1
ATOM 3444 O O . MET A 1 442 ? -12.982 -6.134 -2.822 1.00 98.62 442 MET A O 1
ATOM 3448 N N . TYR A 1 443 ? -11.134 -5.362 -1.804 1.00 98.88 443 TYR A N 1
ATOM 3449 C CA . TYR A 1 443 ? -10.870 -4.238 -2.712 1.00 98.88 443 TYR A CA 1
ATOM 3450 C C . TYR A 1 443 ? -9.427 -3.721 -2.547 1.00 98.88 443 TYR A C 1
ATOM 3452 O O . TYR A 1 443 ? -8.895 -3.765 -1.435 1.00 98.88 443 TYR A O 1
ATOM 3460 N N . LEU A 1 444 ? -8.790 -3.238 -3.622 1.00 98.88 444 LEU A N 1
ATOM 3461 C CA . LEU A 1 444 ? -7.434 -2.658 -3.587 1.00 98.88 444 LEU A CA 1
ATOM 3462 C C . LEU A 1 444 ? -7.373 -1.287 -4.281 1.00 98.88 444 LEU A C 1
ATOM 3464 O O . LEU A 1 444 ? -8.006 -1.082 -5.318 1.00 98.88 444 LEU A O 1
ATOM 3468 N N . GLU A 1 445 ? -6.527 -0.389 -3.776 1.00 98.88 445 GLU A N 1
ATOM 3469 C CA . GLU A 1 445 ? -6.057 0.801 -4.497 1.00 98.88 445 GLU A CA 1
ATOM 3470 C C . GLU A 1 445 ? -4.529 0.782 -4.589 1.00 98.88 445 GLU A C 1
ATOM 3472 O O . GLU A 1 445 ? -3.831 0.851 -3.579 1.00 98.88 445 GLU A O 1
ATOM 3477 N N . LEU A 1 446 ? -4.025 0.633 -5.815 1.00 98.56 446 LEU A N 1
ATOM 3478 C CA . LEU A 1 446 ? -2.617 0.390 -6.119 1.00 98.56 446 LEU A CA 1
ATOM 3479 C C . LEU A 1 446 ? -1.979 1.658 -6.696 1.00 98.56 446 LEU A C 1
ATOM 3481 O O . LEU A 1 446 ? -2.418 2.145 -7.739 1.00 98.56 446 LEU A O 1
ATOM 3485 N N . ARG A 1 447 ? -0.932 2.174 -6.052 1.00 98.88 447 ARG A N 1
ATOM 3486 C CA . ARG A 1 447 ? -0.002 3.132 -6.657 1.00 98.88 447 ARG A CA 1
ATOM 3487 C C . ARG A 1 447 ? 0.751 2.421 -7.772 1.00 98.88 447 ARG A C 1
ATOM 3489 O O . ARG A 1 447 ? 1.372 1.395 -7.520 1.00 98.88 447 ARG A O 1
ATOM 3496 N N . ALA A 1 448 ? 0.702 2.950 -8.989 1.00 98.38 448 ALA A N 1
ATOM 3497 C CA . ALA A 1 448 ? 1.391 2.362 -10.128 1.00 98.38 448 ALA A CA 1
ATOM 3498 C C . ALA A 1 448 ? 2.198 3.399 -10.904 1.00 98.38 448 ALA A C 1
ATOM 3500 O O . ALA A 1 448 ? 1.641 4.389 -11.384 1.00 98.38 448 ALA A O 1
ATOM 3501 N N . LEU A 1 449 ? 3.485 3.117 -11.118 1.00 96.12 449 LEU A N 1
ATOM 3502 C CA . LEU A 1 449 ? 4.379 3.964 -11.920 1.00 96.12 449 LEU A CA 1
ATOM 3503 C C . LEU A 1 449 ? 3.983 4.006 -13.409 1.00 96.12 449 LEU A C 1
ATOM 3505 O O . LEU A 1 449 ? 4.457 4.858 -14.165 1.00 96.12 449 LEU A O 1
ATOM 3509 N N . LEU A 1 450 ? 3.142 3.056 -13.848 1.00 95.88 450 LEU A N 1
ATOM 3510 C CA . LEU A 1 450 ? 2.702 2.878 -15.239 1.00 95.88 450 LEU A CA 1
ATOM 3511 C C . LEU A 1 450 ? 3.881 2.923 -16.228 1.00 95.88 450 LEU A C 1
ATOM 3513 O O . LEU A 1 450 ? 3.829 3.552 -17.285 1.00 95.88 450 LEU A O 1
ATOM 3517 N N . VAL A 1 451 ? 4.971 2.247 -15.868 1.00 94.25 451 VAL A N 1
ATOM 3518 C CA . VAL A 1 451 ? 6.104 1.988 -16.762 1.00 94.25 451 VAL A CA 1
ATOM 3519 C C . VAL A 1 451 ? 5.648 1.211 -18.005 1.00 94.25 451 VAL A C 1
ATOM 3521 O O . VAL A 1 451 ? 4.686 0.440 -17.964 1.00 94.25 451 VAL A O 1
ATOM 3524 N N . LYS A 1 452 ? 6.345 1.414 -19.129 1.00 96.00 452 LYS A N 1
ATOM 3525 C CA . LYS A 1 452 ? 6.029 0.742 -20.398 1.00 96.00 452 LYS A CA 1
ATOM 3526 C C . LYS A 1 452 ? 6.217 -0.769 -20.261 1.00 96.00 452 LYS A C 1
ATOM 3528 O O . LYS A 1 452 ? 7.316 -1.224 -19.947 1.00 96.00 452 LYS A O 1
ATOM 3533 N N . THR A 1 453 ? 5.163 -1.533 -20.527 1.00 97.56 453 THR A N 1
ATOM 3534 C CA . THR A 1 453 ? 5.234 -2.997 -20.616 1.00 97.56 453 THR A CA 1
ATOM 3535 C C . THR A 1 453 ? 5.736 -3.429 -21.994 1.00 97.56 453 THR A C 1
ATOM 3537 O O . THR A 1 453 ? 5.718 -2.641 -22.945 1.00 97.56 453 THR A O 1
ATOM 3540 N N . TYR A 1 454 ? 6.230 -4.665 -22.111 1.00 98.06 454 TYR A N 1
ATOM 3541 C CA . TYR A 1 454 ? 6.918 -5.124 -23.321 1.00 98.06 454 TYR A CA 1
ATOM 3542 C C . TYR A 1 454 ? 6.664 -6.597 -23.687 1.00 98.06 454 TYR A C 1
ATOM 3544 O O . TYR A 1 454 ? 6.402 -7.452 -22.837 1.00 98.06 454 TYR A O 1
ATOM 3552 N N . GLU A 1 455 ? 6.771 -6.897 -24.978 1.00 98.06 455 GLU A N 1
ATOM 3553 C CA . GLU A 1 455 ? 6.574 -8.222 -25.582 1.00 98.06 455 GLU A CA 1
ATOM 3554 C C . GLU A 1 455 ? 7.899 -8.966 -25.836 1.00 98.06 455 GLU A C 1
ATOM 3556 O O . GLU A 1 455 ? 8.973 -8.368 -25.820 1.00 98.06 455 GLU A O 1
ATOM 3561 N N . LEU A 1 456 ? 7.835 -10.268 -26.151 1.00 96.81 456 LEU A N 1
ATOM 3562 C CA . LEU A 1 456 ? 9.020 -11.100 -26.450 1.00 96.81 456 LEU A CA 1
ATOM 3563 C C . LEU A 1 456 ? 9.840 -10.643 -27.675 1.00 96.81 456 LEU A C 1
ATOM 3565 O O . LEU A 1 456 ? 10.991 -11.059 -27.812 1.00 96.81 456 LEU A O 1
ATOM 3569 N N . ASP A 1 457 ? 9.261 -9.832 -28.562 1.00 95.06 457 ASP A N 1
ATOM 3570 C CA . ASP A 1 457 ? 9.917 -9.234 -29.735 1.00 95.06 457 ASP A CA 1
ATOM 3571 C C . ASP A 1 457 ? 10.494 -7.827 -29.462 1.00 95.06 457 ASP A C 1
ATOM 3573 O O . ASP A 1 457 ? 11.120 -7.229 -30.338 1.00 95.06 457 ASP A O 1
ATOM 3577 N N . GLY A 1 458 ? 10.310 -7.298 -28.246 1.00 94.00 458 GLY A N 1
ATOM 3578 C CA . GLY A 1 458 ? 10.722 -5.952 -27.853 1.00 94.00 458 GLY A CA 1
ATOM 3579 C C . GLY A 1 458 ? 9.718 -4.842 -28.187 1.00 94.00 458 GLY A C 1
ATOM 3580 O O . GLY A 1 458 ? 10.022 -3.673 -27.938 1.00 94.00 458 GLY A O 1
ATOM 3581 N N . ARG A 1 459 ? 8.523 -5.157 -28.714 1.00 96.56 459 ARG A N 1
ATOM 3582 C CA . ARG A 1 459 ? 7.431 -4.181 -28.854 1.00 96.56 459 ARG A CA 1
ATOM 3583 C C . ARG A 1 459 ? 7.038 -3.646 -27.475 1.00 96.56 459 ARG A C 1
ATOM 3585 O O . ARG A 1 459 ? 6.786 -4.423 -26.556 1.00 96.56 459 ARG A O 1
ATOM 3592 N N . LEU A 1 460 ? 6.959 -2.322 -27.357 1.00 98.00 460 LEU A N 1
ATOM 3593 C CA . LEU A 1 460 ? 6.535 -1.622 -26.143 1.00 98.00 460 LEU A CA 1
ATOM 3594 C C . LEU A 1 460 ? 5.062 -1.217 -26.229 1.00 98.00 460 LEU A C 1
ATOM 3596 O O . LEU A 1 460 ? 4.599 -0.807 -27.295 1.00 98.00 460 LEU A O 1
ATOM 3600 N N . HIS A 1 461 ? 4.376 -1.241 -25.090 1.00 98.31 461 HIS A N 1
ATOM 3601 C CA . HIS A 1 461 ? 3.047 -0.657 -24.908 1.00 98.31 461 HIS A CA 1
ATOM 3602 C C . HIS A 1 461 ? 3.114 0.640 -24.080 1.00 98.31 461 HIS A C 1
ATOM 3604 O O . HIS A 1 461 ? 4.149 0.970 -23.493 1.00 98.31 461 HIS A O 1
ATOM 3610 N N . ASP A 1 462 ? 2.020 1.402 -24.055 1.00 97.38 462 ASP A N 1
ATOM 3611 C CA . ASP A 1 462 ? 1.909 2.677 -23.334 1.00 97.38 462 ASP A CA 1
ATOM 3612 C C . ASP A 1 462 ? 1.156 2.558 -21.990 1.00 97.38 462 ASP A C 1
ATOM 3614 O O . ASP A 1 462 ? 0.741 1.476 -21.564 1.00 97.38 462 ASP A O 1
ATOM 3618 N N . ARG A 1 463 ? 0.970 3.692 -21.300 1.00 97.38 463 ARG A N 1
ATOM 3619 C CA . ARG A 1 463 ? 0.245 3.747 -20.018 1.00 97.38 463 ARG A CA 1
ATOM 3620 C C . ARG A 1 463 ? -1.233 3.394 -20.149 1.00 97.38 463 ARG A C 1
ATOM 3622 O O . ARG A 1 463 ? -1.821 2.860 -19.208 1.00 97.38 463 ARG A O 1
ATOM 3629 N N . ALA A 1 464 ? -1.835 3.681 -21.301 1.00 98.12 464 ALA A N 1
ATOM 3630 C CA . ALA A 1 464 ? -3.234 3.391 -21.548 1.00 98.12 464 ALA A CA 1
ATOM 3631 C C . ALA A 1 464 ? -3.461 1.883 -21.719 1.00 98.12 464 ALA A C 1
ATOM 3633 O O . ALA A 1 464 ? -4.401 1.355 -21.132 1.00 98.12 464 ALA A O 1
ATOM 3634 N N . TRP A 1 465 ? -2.562 1.175 -22.409 1.00 98.38 465 TRP A N 1
ATOM 3635 C CA . TRP A 1 465 ? -2.549 -0.290 -22.444 1.00 98.38 465 TRP A CA 1
ATOM 3636 C C . TRP A 1 465 ? -2.434 -0.890 -21.039 1.00 98.38 465 TRP A C 1
ATOM 3638 O O . TRP A 1 465 ? -3.168 -1.821 -20.714 1.00 98.38 465 TRP A O 1
ATOM 3648 N N . SER A 1 466 ? -1.563 -0.347 -20.180 1.00 98.38 466 SER A N 1
ATOM 3649 C CA . SER A 1 466 ? -1.397 -0.849 -18.807 1.00 98.38 466 SER A CA 1
ATOM 3650 C C . SER A 1 466 ? -2.664 -0.664 -17.963 1.00 98.38 466 SER A C 1
ATOM 3652 O O . SER A 1 466 ? -3.042 -1.575 -17.229 1.00 98.38 466 SER A O 1
ATOM 3654 N N . LEU A 1 467 ? -3.377 0.459 -18.115 1.00 98.56 467 LEU A N 1
ATOM 3655 C CA . LEU A 1 467 ? -4.684 0.670 -17.476 1.00 98.56 467 LEU A CA 1
ATOM 3656 C C . LEU A 1 467 ? -5.782 -0.239 -18.057 1.00 98.56 467 LEU A C 1
ATOM 3658 O O . LEU A 1 467 ? -6.608 -0.746 -17.300 1.00 98.56 467 LEU A O 1
ATOM 3662 N N . GLU A 1 468 ? -5.774 -0.512 -19.364 1.00 98.50 468 GLU A N 1
ATOM 3663 C CA . GLU A 1 468 ? -6.681 -1.482 -19.999 1.00 98.50 468 GLU A CA 1
ATOM 3664 C C . GLU A 1 468 ? -6.410 -2.916 -19.506 1.00 98.50 468 GLU A C 1
ATOM 3666 O O . GLU A 1 468 ? -7.345 -3.640 -19.166 1.00 98.50 468 GLU A O 1
ATOM 3671 N N . ALA A 1 469 ? -5.142 -3.303 -19.355 1.00 98.56 469 ALA A N 1
ATOM 3672 C CA . ALA A 1 469 ? -4.746 -4.591 -18.794 1.00 98.56 469 ALA A CA 1
ATOM 3673 C C . ALA A 1 469 ? -5.128 -4.731 -17.307 1.00 98.56 469 ALA A C 1
ATOM 3675 O O . ALA A 1 469 ? -5.700 -5.757 -16.935 1.00 98.56 469 ALA A O 1
ATOM 3676 N N . TYR A 1 470 ? -4.891 -3.707 -16.474 1.00 98.62 470 TYR A N 1
ATOM 3677 C CA . TYR A 1 470 ? -5.349 -3.683 -15.076 1.00 98.62 470 TYR A CA 1
ATOM 3678 C C . TYR A 1 470 ? -6.878 -3.832 -14.980 1.00 98.62 470 TYR A C 1
ATOM 3680 O O . TYR A 1 470 ? -7.381 -4.666 -14.224 1.00 98.62 470 TYR A O 1
ATOM 3688 N N . ARG A 1 471 ? -7.626 -3.069 -15.786 1.00 98.56 471 ARG A N 1
ATOM 3689 C CA . ARG A 1 471 ? -9.095 -3.114 -15.866 1.00 98.56 471 ARG A CA 1
ATOM 3690 C C . ARG A 1 471 ? -9.621 -4.502 -16.213 1.00 98.56 471 ARG A C 1
ATOM 3692 O O . ARG A 1 471 ? -10.558 -4.978 -15.575 1.00 98.56 471 ARG A O 1
ATOM 3699 N N . ASP A 1 472 ? -9.052 -5.132 -17.234 1.00 98.69 472 ASP A N 1
ATOM 3700 C CA . ASP A 1 472 ? -9.596 -6.374 -17.779 1.00 98.69 472 ASP A CA 1
ATOM 3701 C C . ASP A 1 472 ? -9.256 -7.579 -16.889 1.00 98.69 472 ASP A C 1
ATOM 3703 O O . ASP A 1 472 ? -10.121 -8.426 -16.666 1.00 98.69 472 ASP A O 1
ATOM 3707 N N . VAL A 1 473 ? -8.075 -7.593 -16.257 1.00 98.81 473 VAL A N 1
ATOM 3708 C CA . VAL A 1 473 ? -7.729 -8.583 -15.218 1.00 98.81 473 VAL A CA 1
ATOM 3709 C C . VAL A 1 473 ? -8.578 -8.394 -13.953 1.00 98.81 473 VAL A C 1
ATOM 3711 O O . VAL A 1 473 ? -9.078 -9.375 -13.407 1.00 98.81 473 VAL A O 1
ATOM 3714 N N . ALA A 1 474 ? -8.829 -7.155 -13.510 1.00 98.62 474 ALA A N 1
ATOM 3715 C CA . ALA A 1 474 ? -9.735 -6.902 -12.383 1.00 98.62 474 ALA A CA 1
ATOM 3716 C C . ALA A 1 474 ? -11.176 -7.361 -12.681 1.00 98.62 474 ALA A C 1
ATOM 3718 O O . ALA A 1 474 ? -11.829 -7.943 -11.815 1.00 98.62 474 ALA A O 1
ATOM 3719 N N . ARG A 1 475 ? -11.670 -7.147 -13.910 1.00 98.56 475 ARG A N 1
ATOM 3720 C CA . ARG A 1 475 ? -12.990 -7.631 -14.357 1.00 98.56 475 ARG A CA 1
ATOM 3721 C C . ARG A 1 475 ? -13.060 -9.156 -14.412 1.00 98.56 475 ARG A C 1
ATOM 3723 O O . ARG A 1 475 ? -14.070 -9.711 -13.981 1.00 98.56 475 ARG A O 1
ATOM 3730 N N . GLN A 1 476 ? -12.008 -9.826 -14.887 1.00 98.75 476 GLN A N 1
ATOM 3731 C CA . GLN A 1 476 ? -11.911 -11.286 -14.828 1.00 98.75 476 GLN A CA 1
ATOM 3732 C C . GLN A 1 476 ? -11.995 -11.769 -13.372 1.00 98.75 476 GLN A C 1
ATOM 3734 O O . GLN A 1 476 ? -12.899 -12.532 -13.036 1.00 98.75 476 GLN A O 1
ATOM 3739 N N . PHE A 1 477 ? -11.134 -11.248 -12.493 1.00 98.81 477 PHE A N 1
ATOM 3740 C CA . PHE A 1 477 ? -11.067 -11.686 -11.099 1.00 98.81 477 PHE A CA 1
ATOM 3741 C C . PHE A 1 477 ? -12.396 -11.487 -10.350 1.00 98.81 477 PHE A C 1
ATOM 3743 O O . PHE A 1 477 ? -12.806 -12.367 -9.601 1.00 98.81 477 PHE A O 1
ATOM 3750 N N . VAL A 1 478 ? -13.111 -10.375 -10.580 1.00 98.56 478 VAL A N 1
ATOM 3751 C CA . VAL A 1 478 ? -14.455 -10.119 -10.010 1.00 98.56 478 VAL A CA 1
ATOM 3752 C C . VAL A 1 478 ? -15.532 -11.046 -10.590 1.00 98.56 478 VAL A C 1
ATOM 3754 O O . VAL A 1 478 ? -16.499 -11.370 -9.903 1.00 98.56 478 VAL A O 1
ATOM 3757 N N . THR A 1 479 ? -15.384 -11.492 -11.840 1.00 98.56 479 THR A N 1
ATOM 3758 C CA . THR A 1 479 ? -16.303 -12.468 -12.455 1.00 98.56 479 THR A CA 1
ATOM 3759 C C . THR A 1 479 ? -16.132 -13.854 -11.826 1.00 98.56 479 THR A C 1
ATOM 3761 O O . THR A 1 479 ? -17.112 -14.565 -11.618 1.00 98.56 479 THR A O 1
ATOM 3764 N N . GLU A 1 480 ? -14.895 -14.215 -11.485 1.00 98.62 480 GLU A N 1
ATOM 3765 C CA . GLU A 1 480 ? -14.536 -15.478 -10.828 1.00 98.62 480 GLU A CA 1
ATOM 3766 C C . GLU A 1 480 ? -14.782 -15.441 -9.304 1.00 98.62 480 GLU A C 1
ATOM 3768 O O . GLU A 1 480 ? -15.110 -16.469 -8.713 1.00 98.62 480 GLU A O 1
ATOM 3773 N N . HIS A 1 481 ? -14.709 -14.258 -8.680 1.00 98.44 481 HIS A N 1
ATOM 3774 C CA . HIS A 1 481 ? -14.890 -14.033 -7.239 1.00 98.44 481 HIS A CA 1
ATOM 3775 C C . HIS A 1 481 ? -15.930 -12.917 -6.969 1.00 98.44 481 HIS A C 1
ATOM 3777 O O . HIS A 1 481 ? -15.558 -11.781 -6.665 1.00 98.44 481 HIS A O 1
ATOM 3783 N N . PRO A 1 482 ? -17.250 -13.195 -7.050 1.00 97.00 482 PRO A N 1
ATOM 3784 C CA . PRO A 1 482 ? -18.292 -12.156 -6.996 1.00 97.00 482 PRO A CA 1
ATOM 3785 C C . PRO A 1 482 ? -18.471 -11.423 -5.651 1.00 97.00 482 PRO A C 1
ATOM 3787 O O . PRO A 1 482 ? -19.271 -10.487 -5.569 1.00 97.00 482 PRO A O 1
ATOM 3790 N N . ASP A 1 483 ? -17.773 -11.839 -4.588 1.00 96.38 483 ASP A N 1
ATOM 3791 C CA . ASP A 1 483 ? -17.690 -11.121 -3.308 1.00 96.38 483 ASP A CA 1
ATOM 3792 C C . ASP A 1 483 ? -16.464 -10.184 -3.205 1.00 96.38 483 ASP A C 1
ATOM 3794 O O . ASP A 1 483 ? -16.269 -9.518 -2.185 1.00 96.38 483 ASP A O 1
ATOM 3798 N N . PHE A 1 484 ? -15.680 -10.086 -4.279 1.00 98.31 484 PHE A N 1
ATOM 3799 C CA . PHE A 1 484 ? -14.626 -9.099 -4.490 1.00 98.31 484 PHE A CA 1
ATOM 3800 C C . PHE A 1 484 ? -15.166 -7.904 -5.297 1.00 98.31 484 PHE A C 1
ATOM 3802 O O . PHE A 1 484 ? -16.015 -8.055 -6.175 1.00 98.31 484 PHE A O 1
ATOM 3809 N N . LEU A 1 485 ? -14.687 -6.691 -5.013 1.00 97.19 485 LEU A N 1
ATOM 3810 C CA . LEU A 1 485 ? -15.154 -5.457 -5.665 1.00 97.19 485 LEU A CA 1
ATOM 3811 C C . LEU A 1 485 ? -14.276 -5.008 -6.840 1.00 97.19 485 LEU A C 1
ATOM 3813 O O . LEU A 1 485 ? -14.682 -4.124 -7.594 1.00 97.19 485 LEU A O 1
ATOM 3817 N N . GLY A 1 486 ? -13.090 -5.599 -6.990 1.00 97.31 486 GLY A N 1
ATOM 3818 C CA . GLY A 1 486 ? -12.085 -5.215 -7.979 1.00 97.31 486 GLY A CA 1
ATOM 3819 C C . GLY A 1 486 ? -10.977 -4.367 -7.362 1.00 97.31 486 GLY A C 1
ATOM 3820 O O . GLY A 1 486 ? -10.694 -4.461 -6.168 1.00 97.31 486 GLY A O 1
ATOM 3821 N N . ALA A 1 487 ? -10.339 -3.542 -8.186 1.00 98.38 487 ALA A N 1
ATOM 3822 C CA . ALA A 1 487 ? -9.251 -2.669 -7.770 1.00 98.38 487 ALA A CA 1
ATOM 3823 C C . ALA A 1 487 ? -9.203 -1.401 -8.632 1.00 98.38 487 ALA A C 1
ATOM 3825 O O . ALA A 1 487 ? -9.723 -1.390 -9.751 1.00 98.38 487 ALA A O 1
ATOM 3826 N N . ARG A 1 488 ? -8.562 -0.349 -8.116 1.00 98.62 488 ARG A N 1
ATOM 3827 C CA . ARG A 1 488 ? -8.301 0.906 -8.837 1.00 98.62 488 ARG A CA 1
ATOM 3828 C C . ARG A 1 488 ? -6.831 1.302 -8.766 1.00 98.62 488 ARG A C 1
ATOM 3830 O O . ARG A 1 488 ? -6.102 0.863 -7.881 1.00 98.62 488 ARG A O 1
ATOM 3837 N N . ILE A 1 489 ? -6.412 2.130 -9.717 1.00 98.81 489 ILE A N 1
ATOM 3838 C CA . ILE A 1 489 ? -5.014 2.512 -9.926 1.00 98.81 489 ILE A CA 1
ATOM 3839 C C . ILE A 1 489 ? -4.826 4.000 -9.628 1.00 98.81 489 ILE A C 1
ATOM 3841 O O . ILE A 1 489 ? -5.516 4.843 -10.198 1.00 98.81 489 ILE A O 1
ATOM 3845 N N . ILE A 1 490 ? -3.880 4.330 -8.759 1.00 98.94 490 ILE A N 1
ATOM 3846 C CA . ILE A 1 490 ? -3.389 5.691 -8.534 1.00 98.94 490 ILE A CA 1
ATOM 3847 C C . ILE A 1 490 ? -2.119 5.818 -9.381 1.00 98.94 490 ILE A C 1
ATOM 3849 O O . ILE A 1 490 ? -1.165 5.077 -9.163 1.00 98.94 490 ILE A O 1
ATOM 3853 N N . PHE A 1 491 ? -2.108 6.693 -10.386 1.00 98.81 491 PHE A N 1
ATOM 3854 C CA . PHE A 1 491 ? -0.926 6.874 -11.235 1.00 98.81 491 PHE A CA 1
ATOM 3855 C C . PHE A 1 491 ? 0.149 7.628 -10.449 1.00 98.81 491 PHE A C 1
ATOM 3857 O O . PHE A 1 491 ? -0.130 8.690 -9.893 1.00 98.81 491 PHE A O 1
ATOM 3864 N N . THR A 1 492 ? 1.364 7.087 -10.393 1.00 98.44 492 THR A N 1
ATOM 3865 C CA . THR A 1 492 ? 2.456 7.674 -9.619 1.00 98.44 492 THR A CA 1
ATOM 3866 C C . THR A 1 492 ? 3.680 8.015 -10.443 1.00 98.44 492 THR A C 1
ATOM 3868 O O . THR A 1 492 ? 3.957 7.434 -11.493 1.00 98.44 492 THR A O 1
ATOM 3871 N N . VAL A 1 493 ? 4.443 8.975 -9.925 1.00 97.56 493 VAL A N 1
ATOM 3872 C CA . VAL A 1 493 ? 5.762 9.342 -10.439 1.00 97.56 493 VAL A CA 1
ATOM 3873 C C . VAL A 1 493 ? 6.751 9.501 -9.297 1.00 97.56 493 VAL A C 1
ATOM 3875 O O . VAL A 1 493 ? 6.380 9.874 -8.184 1.00 97.56 493 VAL A O 1
ATOM 3878 N N . HIS A 1 494 ? 8.026 9.246 -9.577 1.00 96.75 494 HIS A N 1
ATOM 3879 C CA . HIS A 1 494 ? 9.088 9.450 -8.601 1.00 96.75 494 HIS A CA 1
ATOM 3880 C C . HIS A 1 494 ? 9.313 10.949 -8.343 1.00 96.75 494 HIS A C 1
ATOM 3882 O O . HIS A 1 494 ? 9.539 11.705 -9.292 1.00 96.75 494 HIS A O 1
ATOM 3888 N N . ARG A 1 495 ? 9.354 11.398 -7.081 1.00 95.94 495 ARG A N 1
ATOM 3889 C CA . ARG A 1 495 ? 9.546 12.821 -6.699 1.00 95.94 495 ARG A CA 1
ATOM 3890 C C . ARG A 1 495 ? 10.947 13.407 -6.980 1.00 95.94 495 ARG A C 1
ATOM 3892 O O . ARG A 1 495 ? 11.348 14.405 -6.385 1.00 95.94 495 ARG A O 1
ATOM 3899 N N . GLY A 1 496 ? 11.695 12.798 -7.901 1.00 94.81 496 GLY A N 1
ATOM 3900 C CA . GLY A 1 496 ? 12.940 13.319 -8.474 1.00 94.81 496 GLY A CA 1
ATOM 3901 C C . GLY A 1 496 ? 12.768 14.100 -9.786 1.00 94.81 496 GLY A C 1
ATOM 3902 O O . GLY A 1 496 ? 13.728 14.744 -10.207 1.00 94.81 496 GLY A O 1
ATOM 3903 N N . LEU A 1 497 ? 11.582 14.059 -10.418 1.00 95.44 497 LEU A N 1
ATOM 3904 C CA . LEU A 1 497 ? 11.300 14.732 -11.698 1.00 95.44 497 LEU A CA 1
ATOM 3905 C C . LEU A 1 497 ? 11.603 16.241 -11.679 1.00 95.44 497 LEU A C 1
ATOM 3907 O O . LEU A 1 497 ? 11.487 16.918 -10.650 1.00 95.44 497 LEU A O 1
ATOM 3911 N N . ASN A 1 498 ? 11.935 16.791 -12.848 1.00 96.62 498 ASN A N 1
ATOM 3912 C CA . ASN A 1 498 ? 11.974 18.232 -13.086 1.00 96.62 498 ASN A CA 1
ATOM 3913 C C . ASN A 1 498 ? 10.576 18.811 -13.386 1.00 96.62 498 ASN A C 1
ATOM 3915 O O . ASN A 1 498 ? 9.626 18.072 -13.630 1.00 96.62 498 ASN A O 1
ATOM 3919 N N . LEU A 1 499 ? 10.435 20.141 -13.333 1.00 96.25 499 LEU A N 1
ATOM 3920 C CA . LEU A 1 499 ? 9.129 20.803 -13.472 1.00 96.25 499 LEU A CA 1
ATOM 3921 C C . LEU A 1 499 ? 8.464 20.534 -14.829 1.00 96.25 499 LEU A C 1
ATOM 3923 O O . LEU A 1 499 ? 7.278 20.238 -14.859 1.00 96.25 499 LEU A O 1
ATOM 3927 N N . SER A 1 500 ? 9.223 20.531 -15.928 1.00 97.00 500 SER A N 1
ATOM 3928 C CA . SER A 1 500 ? 8.677 20.257 -17.265 1.00 97.00 500 SER A CA 1
ATOM 3929 C C . SER A 1 500 ? 8.205 18.804 -17.415 1.00 97.00 500 SER A C 1
ATOM 3931 O O . SER A 1 500 ? 7.219 18.545 -18.101 1.00 97.00 500 SER A O 1
ATOM 3933 N N . GLU A 1 501 ? 8.861 17.857 -16.737 1.00 97.75 501 GLU A N 1
ATOM 3934 C CA . GLU A 1 501 ? 8.398 16.464 -16.656 1.00 97.75 501 GLU A CA 1
ATOM 3935 C C . GLU A 1 501 ? 7.134 16.342 -15.792 1.00 97.75 501 GLU A C 1
ATOM 3937 O O . GLU A 1 501 ? 6.219 15.600 -16.148 1.00 97.75 501 GLU A O 1
ATOM 3942 N N . ALA A 1 502 ? 7.066 17.082 -14.681 1.00 97.94 502 ALA A N 1
ATOM 3943 C CA . ALA A 1 502 ? 5.916 17.098 -13.780 1.00 97.94 502 ALA A CA 1
ATOM 3944 C C . ALA A 1 502 ? 4.669 17.729 -14.430 1.00 97.94 502 ALA A C 1
ATOM 3946 O O . ALA A 1 502 ? 3.581 17.168 -14.337 1.00 97.94 502 ALA A O 1
ATOM 3947 N N . GLU A 1 503 ? 4.815 18.851 -15.137 1.00 98.19 503 GLU A N 1
ATOM 3948 C CA . GLU A 1 503 ? 3.735 19.482 -15.909 1.00 98.19 503 GLU A CA 1
ATOM 3949 C C . GLU A 1 503 ? 3.196 18.523 -16.982 1.00 98.19 503 GLU A C 1
ATOM 3951 O O . GLU A 1 503 ? 1.992 18.267 -17.051 1.00 98.19 503 GLU A O 1
ATOM 3956 N N . ALA A 1 504 ? 4.094 17.925 -17.776 1.00 98.31 504 ALA A N 1
ATOM 3957 C CA . ALA A 1 504 ? 3.723 16.994 -18.838 1.00 98.31 504 ALA A CA 1
ATOM 3958 C C . ALA A 1 504 ? 3.000 15.744 -18.307 1.00 98.31 504 ALA A C 1
ATOM 3960 O O . ALA A 1 504 ? 2.026 15.292 -18.912 1.00 98.31 504 ALA A O 1
ATOM 3961 N N . VAL A 1 505 ? 3.443 15.190 -17.172 1.00 98.06 505 VAL A N 1
ATOM 3962 C CA . VAL A 1 505 ? 2.854 13.964 -16.613 1.00 98.06 505 VAL A CA 1
ATOM 3963 C C . VAL A 1 505 ? 1.559 14.212 -15.830 1.00 98.06 505 VAL A C 1
ATOM 3965 O O . VAL A 1 505 ? 0.723 13.313 -15.774 1.00 98.06 505 VAL A O 1
ATOM 3968 N N . VAL A 1 506 ? 1.323 15.420 -15.300 1.00 98.56 506 VAL A N 1
ATOM 3969 C CA . VAL A 1 506 ? 0.010 15.800 -14.737 1.00 98.56 506 VAL A CA 1
ATOM 3970 C C . VAL A 1 506 ? -1.018 16.060 -15.849 1.00 98.56 506 VAL A C 1
ATOM 3972 O O . VAL A 1 506 ? -2.169 15.634 -15.729 1.00 98.56 506 VAL A O 1
ATOM 3975 N N . GLU A 1 507 ? -0.617 16.658 -16.976 1.00 98.25 507 GLU A N 1
ATOM 3976 C CA . GLU A 1 507 ? -1.470 16.742 -18.177 1.00 98.25 507 GLU A CA 1
ATOM 3977 C C . GLU A 1 507 ? -1.790 15.346 -18.751 1.00 98.25 507 GLU A C 1
ATOM 3979 O O . GLU A 1 507 ? -2.938 15.072 -19.111 1.00 98.25 507 GLU A O 1
ATOM 3984 N N . GLU A 1 508 ? -0.825 14.417 -18.765 1.00 98.19 508 GLU A N 1
ATOM 3985 C CA . GLU A 1 508 ? -1.075 13.006 -19.098 1.00 98.19 508 GLU A CA 1
ATOM 3986 C C . GLU A 1 508 ? -2.024 12.342 -18.082 1.00 98.19 508 GLU A C 1
ATOM 3988 O O . GLU A 1 508 ? -2.976 11.665 -18.476 1.00 98.19 508 GLU A O 1
ATOM 3993 N N . ALA A 1 509 ? -1.834 12.579 -16.779 1.00 98.56 509 ALA A N 1
ATOM 3994 C CA . ALA A 1 509 ? -2.693 12.043 -15.724 1.00 98.56 509 ALA A CA 1
ATOM 3995 C C . ALA A 1 509 ? -4.153 12.499 -15.876 1.00 98.56 509 ALA A C 1
ATOM 3997 O O . ALA A 1 509 ? -5.061 11.680 -15.738 1.00 98.56 509 ALA A O 1
ATOM 3998 N N . MET A 1 510 ? -4.405 13.763 -16.235 1.00 98.50 510 MET A N 1
ATOM 3999 C CA . MET A 1 510 ? -5.757 14.251 -16.539 1.00 98.50 510 MET A CA 1
ATOM 4000 C C . MET A 1 510 ? -6.378 13.555 -17.758 1.00 98.50 510 MET A C 1
ATOM 4002 O O . MET A 1 510 ? -7.566 13.219 -17.745 1.00 98.50 510 MET A O 1
ATOM 4006 N N . GLN A 1 511 ? -5.592 13.301 -18.808 1.00 98.00 511 GLN A N 1
ATOM 4007 C CA . GLN A 1 511 ? -6.061 12.592 -20.003 1.00 98.00 511 GLN A CA 1
ATOM 4008 C C . GLN A 1 511 ? -6.395 11.123 -19.699 1.00 98.00 511 GLN A C 1
ATOM 4010 O O . GLN A 1 511 ? -7.454 10.637 -20.105 1.00 98.00 511 GLN A O 1
ATOM 4015 N N . LEU A 1 512 ? -5.547 10.432 -18.931 1.00 98.19 512 LEU A N 1
ATOM 4016 C CA . LEU A 1 512 ? -5.784 9.055 -18.489 1.00 98.19 512 LEU A CA 1
ATOM 4017 C C . LEU A 1 512 ? -6.979 8.964 -17.526 1.00 98.19 512 LEU A C 1
ATOM 4019 O O . LEU A 1 512 ? -7.835 8.099 -17.710 1.00 98.19 512 LEU A O 1
ATOM 4023 N N . GLN A 1 513 ? -7.115 9.901 -16.582 1.00 97.81 513 GLN A N 1
ATOM 4024 C CA . GLN A 1 513 ? -8.248 9.978 -15.652 1.00 97.81 513 GLN A CA 1
ATOM 4025 C C . GLN A 1 513 ? -9.585 10.177 -16.383 1.00 97.81 513 GLN A C 1
ATOM 4027 O O . GLN A 1 513 ? -10.609 9.637 -15.958 1.00 97.81 513 GLN A O 1
ATOM 4032 N N . LYS A 1 514 ? -9.571 10.915 -17.503 1.00 97.38 514 LYS A N 1
ATOM 4033 C CA . LYS A 1 514 ? -10.722 11.107 -18.397 1.00 97.38 514 LYS A CA 1
ATOM 4034 C C . LYS A 1 514 ? -11.001 9.892 -19.293 1.00 97.38 514 LYS A C 1
ATOM 4036 O O . LYS A 1 514 ? -12.167 9.634 -19.584 1.00 97.38 514 LYS A O 1
ATOM 4041 N N . LYS A 1 515 ? -9.973 9.153 -19.735 1.00 97.75 515 LYS A N 1
ATOM 4042 C CA . LYS A 1 515 ? -10.131 7.933 -20.556 1.00 97.75 515 LYS A CA 1
ATOM 4043 C C . LYS A 1 515 ? -10.580 6.718 -19.726 1.00 97.75 515 LYS A C 1
ATOM 4045 O O . LYS A 1 515 ? -11.332 5.895 -20.240 1.00 97.75 515 LYS A O 1
ATOM 4050 N N . PHE A 1 516 ? -10.152 6.619 -18.465 1.00 97.81 516 PHE A N 1
ATOM 4051 C CA . PHE A 1 516 ? -10.372 5.457 -17.591 1.00 97.81 516 PHE A CA 1
ATOM 4052 C C . PHE A 1 516 ? -10.972 5.818 -16.216 1.00 97.81 516 PHE A C 1
ATOM 4054 O O . PHE A 1 516 ? -10.405 5.444 -15.183 1.00 97.81 516 PHE A O 1
ATOM 4061 N N . PRO A 1 517 ? -12.106 6.542 -16.154 1.00 95.81 517 PRO A N 1
ATOM 4062 C CA . PRO A 1 517 ? -12.676 7.037 -14.899 1.00 95.81 517 PRO A CA 1
ATOM 4063 C C . PRO A 1 517 ? -13.199 5.931 -13.967 1.00 95.81 517 PRO A C 1
ATOM 4065 O O . PRO A 1 517 ? -13.490 6.216 -12.804 1.00 95.81 517 PRO A O 1
ATOM 4068 N N . GLU A 1 518 ? -13.321 4.683 -14.437 1.00 94.06 518 GLU A N 1
ATOM 4069 C CA . GLU A 1 518 ? -13.639 3.519 -13.605 1.00 94.06 518 GLU A CA 1
ATOM 4070 C C . GLU A 1 518 ? -12.396 2.820 -13.026 1.00 94.06 518 GLU A C 1
ATOM 4072 O O . GLU A 1 518 ? -12.506 2.129 -12.016 1.00 94.06 518 GLU A O 1
ATOM 4077 N N . VAL A 1 519 ? -11.222 3.006 -13.644 1.00 96.31 519 VAL A N 1
ATOM 4078 C CA . VAL A 1 519 ? -9.964 2.320 -13.291 1.00 96.31 519 VAL A CA 1
ATOM 4079 C C . VAL A 1 519 ? -9.051 3.245 -12.501 1.00 96.31 519 VAL A C 1
ATOM 4081 O O . VAL A 1 519 ? -8.631 2.918 -11.394 1.00 96.31 519 VAL A O 1
ATOM 4084 N N . MET A 1 520 ? -8.756 4.418 -13.059 1.00 98.00 520 MET A N 1
ATOM 4085 C CA . MET A 1 520 ? -7.841 5.382 -12.468 1.00 98.00 520 MET A CA 1
ATOM 4086 C C . MET A 1 520 ? -8.560 6.136 -11.351 1.00 98.00 520 MET A C 1
ATOM 4088 O O . MET A 1 520 ? -9.648 6.670 -11.568 1.00 98.00 520 MET A O 1
ATOM 4092 N N . ALA A 1 521 ? -8.000 6.112 -10.145 1.00 98.44 521 ALA A N 1
ATOM 4093 C CA . ALA A 1 521 ? -8.523 6.789 -8.962 1.00 98.44 521 ALA A CA 1
ATOM 4094 C C . ALA A 1 521 ? -8.020 8.235 -8.844 1.00 98.44 521 ALA A C 1
ATOM 4096 O O . ALA A 1 521 ? -8.749 9.083 -8.334 1.00 98.44 521 ALA A O 1
ATOM 4097 N N . GLY A 1 522 ? -6.784 8.495 -9.282 1.00 98.56 522 GLY A N 1
ATOM 4098 C CA . GLY A 1 522 ? -6.121 9.793 -9.186 1.00 98.56 522 GLY A CA 1
ATOM 4099 C C . GLY A 1 522 ? -4.601 9.687 -9.323 1.00 98.56 522 GLY A C 1
ATOM 4100 O O . GLY A 1 522 ? -4.109 8.768 -9.982 1.00 98.56 522 GLY A O 1
ATOM 4101 N N . PHE A 1 523 ? -3.872 10.615 -8.697 1.00 98.88 523 PHE A N 1
ATOM 4102 C CA . PHE A 1 523 ? -2.419 10.792 -8.831 1.00 98.88 523 PHE A CA 1
ATOM 4103 C C . PHE A 1 523 ? -1.691 10.941 -7.475 1.00 98.88 523 PHE A C 1
ATOM 4105 O O . PHE A 1 523 ? -2.289 11.380 -6.491 1.00 98.88 523 PHE A O 1
ATOM 4112 N N . ASP A 1 524 ? -0.408 10.569 -7.410 1.00 98.88 524 ASP A N 1
ATOM 4113 C CA . ASP A 1 524 ? 0.434 10.589 -6.196 1.00 98.88 524 ASP A CA 1
ATOM 4114 C C . ASP A 1 524 ? 1.943 10.672 -6.562 1.00 98.88 524 ASP A C 1
ATOM 4116 O O . ASP A 1 524 ? 2.337 10.378 -7.693 1.00 98.88 524 ASP A O 1
ATOM 4120 N N . MET A 1 525 ? 2.800 11.105 -5.631 1.00 98.38 525 MET A N 1
ATOM 4121 C CA . MET A 1 525 ? 4.237 11.340 -5.840 1.00 98.38 525 MET A CA 1
ATOM 4122 C C . MET A 1 525 ? 5.083 10.531 -4.852 1.00 98.38 525 MET A C 1
ATOM 4124 O O . MET A 1 525 ? 5.154 10.846 -3.664 1.00 98.38 525 MET A O 1
ATOM 4128 N N . VAL A 1 526 ? 5.755 9.507 -5.376 1.00 98.00 526 VAL A N 1
ATOM 4129 C CA . VAL A 1 526 ? 6.365 8.406 -4.612 1.00 98.00 526 VAL A CA 1
ATOM 4130 C C . VAL A 1 526 ? 7.894 8.449 -4.629 1.00 98.00 526 VAL A C 1
ATOM 4132 O O . VAL A 1 526 ? 8.504 9.256 -5.338 1.00 98.00 526 VAL A O 1
ATOM 4135 N N . GLY A 1 527 ? 8.519 7.541 -3.878 1.00 96.38 527 GLY A N 1
ATOM 4136 C CA . GLY A 1 527 ? 9.962 7.519 -3.654 1.00 96.38 527 GLY A CA 1
ATOM 4137 C C . GLY A 1 527 ? 10.378 8.439 -2.513 1.00 96.38 527 GLY A C 1
ATOM 4138 O O . GLY A 1 527 ? 9.587 9.258 -2.042 1.00 96.38 527 GLY A O 1
ATOM 4139 N N . ARG A 1 528 ? 11.621 8.278 -2.053 1.00 97.00 528 ARG A N 1
ATOM 4140 C CA . ARG A 1 528 ? 12.037 8.724 -0.721 1.00 97.00 528 ARG A CA 1
ATOM 4141 C C . ARG A 1 528 ? 11.743 10.198 -0.440 1.00 97.00 528 ARG A C 1
ATOM 4143 O O . ARG A 1 528 ? 12.398 11.089 -0.986 1.00 97.00 528 ARG A O 1
ATOM 4150 N N . GLU A 1 529 ? 10.833 10.440 0.499 1.00 98.06 529 GLU A N 1
ATOM 4151 C CA . GLU A 1 529 ? 10.418 11.780 0.919 1.00 98.06 529 GLU A CA 1
ATOM 4152 C C . GLU A 1 529 ? 11.619 12.616 1.409 1.00 98.06 529 GLU A C 1
ATOM 4154 O O . GLU A 1 529 ? 11.885 13.683 0.860 1.00 98.06 529 GLU A O 1
ATOM 4159 N N . ASP A 1 530 ? 12.425 12.056 2.318 1.00 97.69 530 ASP A N 1
ATOM 4160 C CA . ASP A 1 530 ? 13.588 12.672 2.992 1.00 97.69 530 ASP A CA 1
ATOM 4161 C C . ASP A 1 530 ? 14.726 13.196 2.086 1.00 97.69 530 ASP A C 1
ATOM 4163 O O . ASP A 1 530 ? 15.607 13.933 2.537 1.00 97.69 530 ASP A O 1
ATOM 4167 N N . ARG A 1 531 ? 14.770 12.769 0.817 1.00 95.12 531 ARG A N 1
ATOM 4168 C CA . ARG A 1 531 ? 15.804 13.155 -0.171 1.00 95.12 531 ARG A CA 1
ATOM 4169 C C . ARG A 1 531 ? 15.222 13.645 -1.501 1.00 95.12 531 ARG A C 1
ATOM 4171 O O . ARG A 1 531 ? 15.983 14.045 -2.382 1.00 95.12 531 ARG A O 1
ATOM 4178 N N . GLY A 1 532 ? 13.905 13.562 -1.665 1.00 94.12 532 GLY A N 1
ATOM 4179 C CA . GLY A 1 532 ? 13.199 13.982 -2.865 1.00 94.12 532 GLY A CA 1
ATOM 4180 C C . GLY A 1 532 ? 12.897 15.478 -2.875 1.00 94.12 532 GLY A C 1
ATOM 4181 O O . GLY A 1 532 ? 13.444 16.258 -2.100 1.00 94.12 532 GLY A O 1
ATOM 4182 N N . ARG A 1 533 ? 12.007 15.887 -3.778 1.00 97.38 533 ARG A N 1
ATOM 4183 C CA . ARG A 1 533 ? 11.498 17.262 -3.852 1.00 97.38 533 ARG A CA 1
ATOM 4184 C C . ARG A 1 533 ? 10.153 17.345 -3.108 1.00 97.38 533 ARG A C 1
ATOM 4186 O O . ARG A 1 533 ? 9.350 16.424 -3.274 1.00 97.38 533 ARG A O 1
ATOM 4193 N N . PRO A 1 534 ? 9.897 18.393 -2.303 1.00 97.94 534 PRO A N 1
ATOM 4194 C CA . PRO A 1 534 ? 8.619 18.571 -1.611 1.00 97.94 534 PRO A CA 1
ATOM 4195 C C . PRO A 1 534 ? 7.490 18.912 -2.594 1.00 97.94 534 PRO A C 1
ATOM 4197 O O . PRO A 1 534 ? 7.742 19.381 -3.706 1.00 97.94 534 PRO A O 1
ATOM 4200 N N . LEU A 1 535 ? 6.238 18.731 -2.183 1.00 98.56 535 LEU A N 1
ATOM 4201 C CA . LEU A 1 535 ? 5.047 19.020 -2.984 1.00 98.56 535 LEU A CA 1
ATOM 4202 C C . LEU A 1 535 ? 5.005 20.495 -3.417 1.00 98.56 535 LEU A C 1
ATOM 4204 O O . LEU A 1 535 ? 4.729 20.771 -4.586 1.00 98.56 535 LEU A O 1
ATOM 4208 N N . TRP A 1 536 ? 5.398 21.438 -2.548 1.00 98.38 536 TRP A N 1
ATOM 4209 C CA . TRP A 1 536 ? 5.523 22.855 -2.911 1.00 98.38 536 TRP A CA 1
ATOM 4210 C C . TRP A 1 536 ? 6.488 23.130 -4.074 1.00 98.38 536 TRP A C 1
ATOM 4212 O O . TRP A 1 536 ? 6.318 24.129 -4.777 1.00 98.38 536 TRP A O 1
ATOM 4222 N N . TYR A 1 537 ? 7.486 22.271 -4.331 1.00 98.44 537 TYR A N 1
ATOM 4223 C CA . TYR A 1 537 ? 8.349 22.412 -5.513 1.00 98.44 537 TYR A CA 1
ATOM 4224 C C . TYR A 1 537 ? 7.532 22.275 -6.803 1.00 98.44 537 TYR A C 1
ATOM 4226 O O . TYR A 1 537 ? 7.726 23.062 -7.724 1.00 98.44 537 TYR A O 1
ATOM 4234 N N . PHE A 1 538 ? 6.587 21.332 -6.833 1.00 98.44 538 PHE A N 1
ATOM 4235 C CA . PHE A 1 538 ? 5.750 20.991 -7.986 1.00 98.44 538 PHE A CA 1
ATOM 4236 C C . PHE A 1 538 ? 4.430 21.778 -8.058 1.00 98.44 538 PHE A C 1
ATOM 4238 O O . PHE A 1 538 ? 3.573 21.444 -8.875 1.00 98.44 538 PHE A O 1
ATOM 4245 N N . ARG A 1 539 ? 4.240 22.804 -7.217 1.00 98.44 539 ARG A N 1
ATOM 4246 C CA . ARG A 1 539 ? 2.968 23.537 -7.060 1.00 98.44 539 ARG A CA 1
ATOM 4247 C C . ARG A 1 539 ? 2.343 24.016 -8.377 1.00 98.44 539 ARG A C 1
ATOM 4249 O O . ARG A 1 539 ? 1.125 23.947 -8.491 1.00 98.44 539 ARG A O 1
ATOM 4256 N N . GLU A 1 540 ? 3.132 24.460 -9.361 1.00 98.06 540 GLU A N 1
ATOM 4257 C CA . GLU A 1 540 ? 2.629 24.837 -10.690 1.00 98.06 540 GLU A CA 1
ATOM 4258 C C . GLU A 1 540 ? 2.005 23.625 -11.404 1.00 98.06 540 GLU A C 1
ATOM 4260 O O . GLU A 1 540 ? 0.810 23.629 -11.696 1.00 98.06 540 GLU A O 1
ATOM 4265 N N . ALA A 1 541 ? 2.769 22.541 -11.580 1.00 98.44 541 ALA A N 1
ATOM 4266 C CA . ALA A 1 541 ? 2.292 21.297 -12.187 1.00 98.44 541 ALA A CA 1
ATOM 4267 C C . ALA A 1 541 ? 1.059 20.721 -11.466 1.00 98.44 541 ALA A C 1
ATOM 4269 O O . ALA A 1 541 ? 0.087 20.333 -12.111 1.00 98.44 541 ALA A O 1
ATOM 4270 N N . LEU A 1 542 ? 1.066 20.709 -10.129 1.00 98.62 5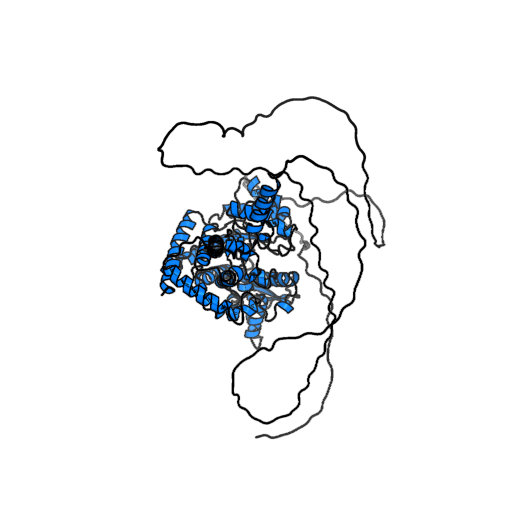42 LEU A N 1
ATOM 4271 C CA . LEU A 1 542 ? -0.037 20.191 -9.314 1.00 98.62 542 LEU A CA 1
ATOM 4272 C C . LEU A 1 542 ? -1.283 21.100 -9.320 1.00 98.62 542 LEU A C 1
ATOM 4274 O O . LEU A 1 542 ? -2.377 20.622 -9.001 1.00 98.62 542 LEU A O 1
ATOM 4278 N N . SER A 1 543 ? -1.151 22.372 -9.715 1.00 98.50 543 SER A N 1
ATOM 4279 C CA . SER A 1 543 ? -2.272 23.314 -9.872 1.00 98.50 543 SER A CA 1
ATOM 4280 C C . SER A 1 543 ? -2.962 23.213 -11.234 1.00 98.50 543 SER A C 1
ATOM 4282 O O . SER A 1 543 ? -4.137 23.577 -11.334 1.00 98.50 543 SER A O 1
ATOM 4284 N N . LEU A 1 544 ? -2.292 22.661 -12.258 1.00 98.38 544 LEU A N 1
ATOM 4285 C CA . LEU A 1 544 ? -2.826 22.550 -13.623 1.00 98.38 544 LEU A CA 1
ATOM 4286 C C . LEU A 1 544 ? -4.265 22.000 -13.694 1.00 98.38 544 LEU A C 1
ATOM 4288 O O . LEU A 1 544 ? -5.062 22.589 -14.423 1.00 98.38 544 LEU A O 1
ATOM 4292 N N . PRO A 1 545 ? -4.686 20.961 -12.940 1.00 98.38 545 PRO A N 1
ATOM 4293 C CA . PRO A 1 545 ? -6.073 20.500 -12.995 1.00 98.38 545 PRO A CA 1
ATOM 4294 C C . PRO A 1 545 ? -7.084 21.573 -12.580 1.00 98.38 545 PRO A C 1
ATOM 4296 O O . PRO A 1 545 ? -8.082 21.775 -13.273 1.00 98.38 545 PRO A O 1
ATOM 4299 N N . ALA A 1 546 ? -6.802 22.334 -11.520 1.00 97.81 546 ALA A N 1
ATOM 4300 C CA . ALA A 1 546 ? -7.666 23.431 -11.091 1.00 97.81 546 ALA A CA 1
ATOM 4301 C C . ALA A 1 546 ? -7.713 24.562 -12.137 1.00 97.81 546 ALA A C 1
ATOM 4303 O O . ALA A 1 546 ? -8.795 25.057 -12.451 1.00 97.81 546 ALA A O 1
ATOM 4304 N N . GLU A 1 547 ? -6.569 24.914 -12.732 1.00 97.38 547 GLU A N 1
ATOM 4305 C CA . GLU A 1 547 ? -6.469 25.929 -13.794 1.00 97.38 547 GLU A CA 1
ATOM 4306 C C . GLU A 1 547 ? -7.194 25.519 -15.088 1.00 97.38 547 GLU A C 1
ATOM 4308 O O . GLU A 1 547 ? -7.792 26.355 -15.766 1.00 97.38 547 GLU A O 1
ATOM 4313 N N . ARG A 1 548 ? -7.187 24.221 -15.421 1.00 97.44 548 ARG A N 1
ATOM 4314 C CA . ARG A 1 548 ? -7.917 23.637 -16.560 1.00 97.44 548 ARG A CA 1
ATOM 4315 C C . ARG A 1 548 ? -9.408 23.398 -16.278 1.00 97.44 548 ARG A C 1
ATOM 4317 O O . ARG A 1 548 ? -10.138 23.044 -17.203 1.00 97.44 548 ARG A O 1
ATOM 4324 N N . GLY A 1 549 ? -9.871 23.553 -15.034 1.00 96.88 549 GLY A N 1
ATOM 4325 C CA . GLY A 1 549 ? -11.241 23.215 -14.624 1.00 96.88 549 GLY A CA 1
ATOM 4326 C C . GLY A 1 549 ? -11.529 21.705 -14.582 1.00 96.88 549 GLY A C 1
ATOM 4327 O O . GLY A 1 549 ? -12.670 21.286 -14.776 1.00 96.88 549 GLY A O 1
ATOM 4328 N N . VAL A 1 550 ? -10.501 20.883 -14.357 1.00 96.12 550 VAL A N 1
ATOM 4329 C CA . VAL A 1 550 ? -10.543 19.415 -14.329 1.00 96.12 550 VAL A CA 1
ATOM 4330 C C . VAL A 1 550 ? -10.302 18.907 -12.906 1.00 96.12 550 VAL A C 1
ATOM 4332 O O . VAL A 1 550 ? -9.363 19.313 -12.230 1.00 96.12 550 VAL A O 1
ATOM 4335 N N . THR A 1 551 ? -11.120 17.963 -12.441 1.00 94.12 551 THR A N 1
ATOM 4336 C CA . THR A 1 551 ? -10.883 17.288 -11.157 1.00 94.12 551 THR A CA 1
ATOM 4337 C C . THR A 1 551 ? -9.945 16.096 -11.344 1.00 94.12 551 THR A C 1
ATOM 4339 O O . THR A 1 551 ? -10.360 15.058 -11.856 1.00 94.12 551 THR A O 1
ATOM 4342 N N . LEU A 1 552 ? -8.699 16.231 -10.884 1.00 98.25 552 LEU A N 1
ATOM 4343 C CA . LEU A 1 552 ? -7.769 15.120 -10.670 1.00 98.25 552 LEU A CA 1
ATOM 4344 C C . LEU A 1 552 ? -7.642 14.886 -9.154 1.00 98.25 552 LEU A C 1
ATOM 4346 O O . LEU A 1 552 ? -7.139 15.770 -8.462 1.00 98.25 552 LEU A O 1
ATOM 4350 N N . PRO A 1 553 ? -8.119 13.755 -8.603 1.00 98.56 553 PRO A N 1
ATOM 4351 C CA . PRO A 1 553 ? -7.939 13.458 -7.185 1.00 98.56 553 PRO A CA 1
ATOM 4352 C C . PRO A 1 553 ? -6.469 13.171 -6.865 1.00 98.56 553 PRO A C 1
ATOM 4354 O O . PRO A 1 553 ? -5.798 12.463 -7.616 1.00 98.56 553 PRO A O 1
ATOM 4357 N N . TYR A 1 554 ? -5.985 13.668 -5.728 1.00 98.88 554 TYR A N 1
ATOM 4358 C CA . TYR A 1 554 ? -4.646 13.362 -5.222 1.00 98.88 554 TYR A CA 1
ATOM 4359 C C . TYR A 1 554 ? -4.685 12.430 -4.005 1.00 98.88 554 TYR A C 1
ATOM 4361 O O . TYR A 1 554 ? -5.668 12.420 -3.258 1.00 98.88 554 TYR A O 1
ATOM 4369 N N . PHE A 1 555 ? -3.612 11.660 -3.812 1.00 98.88 555 PHE A N 1
ATOM 4370 C CA . PHE A 1 555 ? -3.428 10.714 -2.701 1.00 98.88 555 PHE A CA 1
ATOM 4371 C C . PHE A 1 555 ? -1.997 10.783 -2.135 1.00 98.88 555 PHE A C 1
ATOM 4373 O O . PHE A 1 555 ? -1.362 9.755 -1.927 1.00 98.88 555 PHE A O 1
ATOM 4380 N N . PHE A 1 556 ? -1.460 11.993 -1.956 1.00 98.94 556 PHE A N 1
ATOM 4381 C CA . PHE A 1 556 ? -0.025 12.205 -1.732 1.00 98.94 556 PHE A CA 1
ATOM 4382 C C . PHE A 1 556 ? 0.555 11.458 -0.523 1.00 98.94 556 PHE A C 1
ATOM 4384 O O . PHE A 1 556 ? 0.031 11.560 0.589 1.00 98.94 556 PHE A O 1
ATOM 4391 N N . HIS A 1 557 ? 1.709 10.823 -0.726 1.00 98.88 557 HIS A N 1
ATOM 4392 C CA . HIS A 1 557 ? 2.687 10.573 0.335 1.00 98.88 557 HIS A CA 1
ATOM 4393 C C . HIS A 1 557 ? 3.128 11.909 0.942 1.00 98.88 557 HIS A C 1
ATOM 4395 O O . HIS A 1 557 ? 3.577 12.794 0.206 1.00 98.88 557 HIS A O 1
ATOM 4401 N N . ALA A 1 558 ? 2.974 12.067 2.258 1.00 98.88 558 ALA A N 1
ATOM 4402 C CA . ALA A 1 558 ? 3.390 13.277 2.957 1.00 98.88 558 ALA A CA 1
ATOM 4403 C C . ALA A 1 558 ? 3.663 13.030 4.448 1.00 98.88 558 ALA A C 1
ATOM 4405 O O . ALA A 1 558 ? 2.870 12.400 5.155 1.00 98.88 558 ALA A O 1
ATOM 4406 N N . GLY A 1 559 ? 4.758 13.608 4.941 1.00 98.62 559 GLY A N 1
ATOM 4407 C CA . GLY A 1 559 ? 5.203 13.480 6.323 1.00 98.62 559 GLY A CA 1
ATOM 4408 C C . GLY A 1 559 ? 5.732 12.090 6.683 1.00 98.62 559 GLY A C 1
ATOM 4409 O O . GLY A 1 559 ? 5.675 11.730 7.860 1.00 98.62 559 GLY A O 1
ATOM 4410 N N . GLU A 1 560 ? 6.229 11.305 5.722 1.00 98.75 560 GLU A N 1
ATOM 4411 C CA . GLU A 1 560 ? 6.953 10.054 5.975 1.00 98.75 560 GLU A CA 1
ATOM 4412 C C . GLU A 1 560 ? 8.416 10.336 6.367 1.00 98.75 560 GLU A C 1
ATOM 4414 O O . GLU A 1 560 ? 9.361 10.116 5.611 1.00 98.75 560 GLU A O 1
ATOM 4419 N N . THR A 1 561 ? 8.609 10.915 7.553 1.00 98.75 561 THR A N 1
ATOM 4420 C CA . THR A 1 561 ? 9.924 11.398 7.989 1.00 98.75 561 THR A CA 1
ATOM 4421 C C . THR A 1 561 ? 10.065 11.449 9.509 1.00 98.75 561 THR A C 1
ATOM 4423 O O . THR A 1 561 ? 9.092 11.637 10.244 1.00 98.75 561 THR A O 1
ATOM 4426 N N . ASP A 1 562 ? 11.308 11.326 9.973 1.00 98.38 562 ASP A N 1
ATOM 4427 C CA . ASP A 1 562 ? 11.702 11.587 11.356 1.00 98.38 562 ASP A CA 1
ATOM 4428 C C . ASP A 1 562 ? 12.028 13.055 11.643 1.00 98.38 562 ASP A C 1
ATOM 4430 O O . ASP A 1 562 ? 12.207 13.410 12.812 1.00 98.38 562 ASP A O 1
ATOM 4434 N N . TRP A 1 563 ? 12.087 13.927 10.635 1.00 98.31 563 TRP A N 1
ATOM 4435 C CA . TRP A 1 563 ? 12.325 15.353 10.852 1.00 98.31 563 TRP A CA 1
ATOM 4436 C C . TRP A 1 563 ? 11.084 16.085 11.387 1.00 98.31 563 TRP A C 1
ATOM 4438 O O . TRP A 1 563 ? 9.960 15.581 11.391 1.00 98.31 563 TRP A O 1
ATOM 4448 N N . GLU A 1 564 ? 11.319 17.277 11.926 1.00 97.81 564 GLU A N 1
ATOM 4449 C CA . GLU A 1 564 ? 10.286 18.183 12.421 1.00 97.81 564 GLU A CA 1
ATOM 4450 C C . GLU A 1 564 ? 10.734 19.617 12.121 1.00 97.81 564 GLU A C 1
ATOM 4452 O O . GLU A 1 564 ? 11.880 19.982 12.408 1.00 97.81 564 GLU A O 1
ATOM 4457 N N . GLY A 1 565 ? 9.850 20.422 11.531 1.00 96.50 565 GLY A N 1
ATOM 4458 C CA . GLY A 1 565 ? 10.149 21.800 11.143 1.00 96.50 565 GLY A CA 1
ATOM 4459 C C . GLY A 1 565 ? 11.034 21.908 9.898 1.00 96.50 565 GLY A C 1
ATOM 4460 O O . GLY A 1 565 ? 11.920 22.766 9.846 1.00 96.50 565 GLY A O 1
ATOM 4461 N N . ARG A 1 566 ? 10.829 21.025 8.914 1.00 97.44 566 ARG A N 1
ATOM 4462 C CA . ARG A 1 566 ? 11.461 21.064 7.590 1.00 97.44 566 ARG A CA 1
ATOM 4463 C C . ARG A 1 566 ? 10.419 20.984 6.468 1.00 97.44 566 ARG A C 1
ATOM 4465 O O . ARG A 1 566 ? 9.290 20.543 6.661 1.00 97.44 566 ARG A O 1
ATOM 4472 N N . ASP A 1 567 ? 10.869 21.312 5.263 1.00 96.62 567 ASP A N 1
ATOM 4473 C CA . ASP A 1 567 ? 10.144 21.152 3.996 1.00 96.62 567 ASP A CA 1
ATOM 4474 C C . ASP A 1 567 ? 9.607 19.725 3.767 1.00 96.62 567 ASP A C 1
ATOM 4476 O O . ASP A 1 567 ? 8.553 19.534 3.162 1.00 96.62 567 ASP A O 1
ATOM 4480 N N . VAL A 1 568 ? 10.310 18.714 4.283 1.00 97.88 568 VAL A N 1
ATOM 4481 C CA . VAL A 1 568 ? 9.903 17.302 4.219 1.00 97.88 568 VAL A CA 1
ATOM 4482 C C . VAL A 1 568 ? 8.626 16.992 5.025 1.00 97.88 568 VAL A C 1
ATOM 4484 O O . VAL A 1 568 ? 7.767 16.265 4.523 1.00 97.88 568 VAL A O 1
ATOM 4487 N N . ASP A 1 569 ? 8.447 17.557 6.226 1.00 98.38 569 ASP A N 1
ATOM 4488 C CA . ASP A 1 569 ? 7.231 17.381 7.038 1.00 98.38 569 ASP A CA 1
ATOM 4489 C C . ASP A 1 569 ? 6.156 18.455 6.773 1.00 98.38 569 ASP A C 1
ATOM 4491 O O . ASP A 1 569 ? 4.964 18.187 6.944 1.00 98.38 569 ASP A O 1
ATOM 4495 N N . GLU A 1 570 ? 6.533 19.617 6.230 1.00 98.38 570 GLU A N 1
ATOM 4496 C CA . GLU A 1 570 ? 5.599 20.628 5.706 1.00 98.38 570 GLU A CA 1
ATOM 4497 C C . GLU A 1 570 ? 4.741 20.114 4.529 1.00 98.38 570 GLU A C 1
ATOM 4499 O O . GLU A 1 570 ? 3.625 20.604 4.337 1.00 98.38 570 GLU A O 1
ATOM 4504 N N . ASN A 1 571 ? 5.162 19.044 3.833 1.00 98.81 571 ASN A N 1
ATOM 4505 C CA . ASN A 1 571 ? 4.348 18.341 2.825 1.00 98.81 571 ASN A CA 1
ATOM 4506 C C . ASN A 1 571 ? 2.950 17.935 3.343 1.00 98.81 571 ASN A C 1
ATOM 4508 O O . ASN A 1 571 ? 2.007 17.830 2.558 1.00 98.81 571 ASN A O 1
ATOM 4512 N N . LEU A 1 572 ? 2.779 17.739 4.659 1.00 98.88 572 LEU A N 1
ATOM 4513 C CA . LEU A 1 572 ? 1.473 17.484 5.285 1.00 98.88 572 LEU A CA 1
ATOM 4514 C C . LEU A 1 572 ? 0.484 18.643 5.090 1.00 98.88 572 LEU A C 1
ATOM 4516 O O . LEU A 1 572 ? -0.718 18.419 4.938 1.00 98.88 572 LEU A O 1
ATOM 4520 N N . LEU A 1 573 ? 0.975 19.885 5.112 1.00 98.81 573 LEU A N 1
ATOM 4521 C CA . LEU A 1 573 ? 0.173 21.078 4.857 1.00 98.81 573 LEU A CA 1
ATOM 4522 C C . LEU A 1 573 ? -0.067 21.250 3.355 1.00 98.81 573 LEU A C 1
ATOM 4524 O O . LEU A 1 573 ? -1.208 21.498 2.967 1.00 98.81 573 LEU A O 1
ATOM 4528 N N . ASP A 1 574 ? 0.948 21.034 2.516 1.00 98.75 574 ASP A N 1
ATOM 4529 C CA . ASP A 1 574 ? 0.815 21.094 1.053 1.00 98.75 574 ASP A CA 1
ATOM 4530 C C . ASP A 1 574 ? -0.229 20.110 0.524 1.00 98.75 574 ASP A C 1
ATOM 4532 O O . ASP A 1 574 ? -1.123 20.494 -0.230 1.00 98.75 574 ASP A O 1
ATOM 4536 N N . ALA A 1 575 ? -0.180 18.849 0.960 1.00 98.88 575 ALA A N 1
ATOM 4537 C CA . ALA A 1 575 ? -1.143 17.830 0.554 1.00 98.88 575 ALA A CA 1
ATOM 4538 C C . ALA A 1 575 ? -2.587 18.240 0.910 1.00 98.88 575 ALA A C 1
ATOM 4540 O O . ALA A 1 575 ? -3.521 18.003 0.139 1.00 98.88 575 ALA A O 1
ATOM 4541 N N . LEU A 1 576 ? -2.779 18.928 2.042 1.00 98.81 576 LEU A N 1
ATOM 4542 C CA . LEU A 1 576 ? -4.066 19.510 2.427 1.00 98.81 576 LEU A CA 1
ATOM 4543 C C . LEU A 1 576 ? -4.412 20.779 1.620 1.00 98.81 576 LEU A C 1
ATOM 4545 O O . LEU A 1 576 ? -5.593 21.008 1.355 1.00 98.81 576 LEU A O 1
ATOM 4549 N N . LEU A 1 577 ? -3.447 21.597 1.189 1.00 98.44 577 LEU A N 1
ATOM 4550 C CA . LEU A 1 577 ? -3.688 22.745 0.296 1.00 98.44 577 LEU A CA 1
ATOM 4551 C C . LEU A 1 577 ? -4.129 22.292 -1.104 1.00 98.44 577 LEU A C 1
ATOM 4553 O O . LEU A 1 577 ? -5.102 22.829 -1.634 1.00 98.44 577 LEU A O 1
ATOM 4557 N N . PHE A 1 578 ? -3.507 21.244 -1.650 1.00 98.50 578 PHE A N 1
ATOM 4558 C CA . PHE A 1 578 ? -3.897 20.603 -2.913 1.00 98.50 578 PHE A CA 1
ATOM 4559 C C . PHE A 1 578 ? -5.142 19.700 -2.800 1.00 98.50 578 PHE A C 1
ATOM 4561 O O . PHE A 1 578 ? -5.532 19.065 -3.775 1.00 98.50 578 PHE A O 1
ATOM 4568 N N . ASN A 1 579 ? -5.815 19.680 -1.642 1.00 98.38 579 ASN A N 1
ATOM 4569 C CA . ASN A 1 579 ? -7.051 18.929 -1.392 1.00 98.38 579 ASN A CA 1
ATOM 4570 C C . ASN A 1 579 ? -6.915 17.413 -1.639 1.00 98.38 579 ASN A C 1
ATOM 4572 O O . ASN A 1 579 ? -7.794 16.793 -2.241 1.00 98.38 579 ASN A O 1
ATOM 4576 N N . THR A 1 580 ? -5.822 16.811 -1.156 1.00 98.88 580 THR A N 1
ATOM 4577 C CA . THR A 1 580 ? -5.628 15.355 -1.195 1.00 98.88 580 THR A CA 1
ATOM 4578 C C . THR A 1 580 ? -6.807 14.609 -0.560 1.00 98.88 580 THR A C 1
ATOM 4580 O O . THR A 1 580 ? -7.372 15.038 0.448 1.00 98.88 580 THR A O 1
ATOM 4583 N N . SER A 1 581 ? -7.177 13.469 -1.141 1.00 98.75 581 SER A N 1
ATOM 4584 C CA . SER A 1 581 ? -8.275 12.619 -0.658 1.00 98.75 581 SER A CA 1
ATOM 4585 C C . SER A 1 581 ? -7.861 11.782 0.557 1.00 98.75 581 SER A C 1
ATOM 4587 O O . SER A 1 581 ? -8.683 11.498 1.430 1.00 98.75 581 SER A O 1
ATOM 4589 N N . ARG A 1 58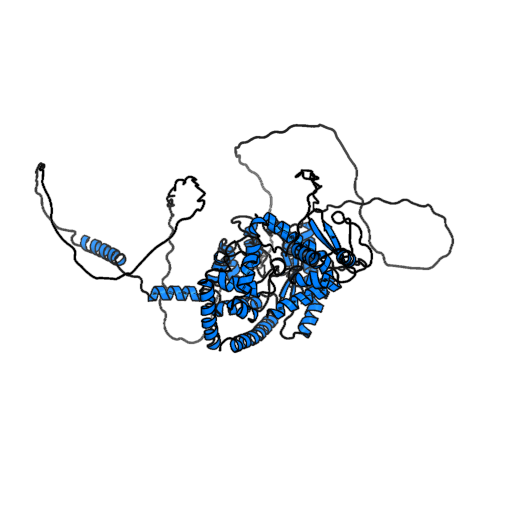2 ? -6.580 11.397 0.616 1.00 98.94 582 ARG A N 1
ATOM 4590 C CA . ARG A 1 582 ? -5.908 10.705 1.729 1.00 98.94 582 ARG A CA 1
ATOM 4591 C C . ARG A 1 582 ? -4.444 11.149 1.806 1.00 98.94 582 ARG A C 1
ATOM 4593 O O . ARG A 1 582 ? -3.938 11.730 0.847 1.00 98.94 582 ARG A O 1
ATOM 4600 N N . ILE A 1 583 ? -3.787 10.880 2.929 1.00 98.94 583 ILE A N 1
ATOM 4601 C CA . ILE A 1 583 ? -2.354 11.131 3.139 1.00 98.94 583 ILE A CA 1
ATOM 4602 C C . ILE A 1 583 ? -1.641 9.784 3.300 1.00 98.94 583 ILE A C 1
ATOM 4604 O O . ILE A 1 583 ? -1.976 9.022 4.208 1.00 98.94 583 ILE A O 1
ATOM 4608 N N . GLY A 1 584 ? -0.651 9.511 2.451 1.00 98.88 584 GLY A N 1
ATOM 4609 C CA . GLY A 1 584 ? 0.233 8.354 2.583 1.00 98.88 584 GLY A CA 1
ATOM 4610 C C . GLY A 1 584 ? 1.121 8.481 3.820 1.00 98.88 584 GLY A C 1
ATOM 4611 O O . GLY A 1 584 ? 1.777 9.509 3.994 1.00 98.88 584 GLY A O 1
ATOM 4612 N N . HIS A 1 585 ? 1.114 7.455 4.677 1.00 98.81 585 HIS A N 1
ATOM 4613 C CA . HIS A 1 585 ? 1.759 7.368 5.999 1.00 98.81 585 HIS A CA 1
ATOM 4614 C C . HIS A 1 585 ? 1.290 8.414 7.023 1.00 98.81 585 HIS A C 1
ATOM 4616 O O . HIS A 1 585 ? 0.742 8.055 8.067 1.00 98.81 585 HIS A O 1
ATOM 4622 N N . GLY A 1 586 ? 1.518 9.706 6.765 1.00 98.62 586 GLY A N 1
ATOM 4623 C CA . GLY A 1 586 ? 1.229 10.787 7.708 1.00 98.62 586 GLY A CA 1
ATOM 4624 C C . GLY A 1 586 ? 2.013 10.678 9.023 1.00 98.62 586 GLY A C 1
ATOM 4625 O O . GLY A 1 586 ? 1.516 11.097 10.068 1.00 98.62 586 GLY A O 1
ATOM 4626 N N . PHE A 1 587 ? 3.208 10.080 9.004 1.00 98.88 587 PHE A N 1
ATOM 4627 C CA . PHE A 1 587 ? 3.956 9.686 10.205 1.00 98.88 587 PHE A CA 1
ATOM 4628 C C . PHE A 1 587 ? 4.256 10.882 11.132 1.00 98.88 587 PHE A C 1
ATOM 4630 O O . PHE A 1 587 ? 3.999 10.819 12.336 1.00 98.88 587 PHE A O 1
ATOM 4637 N N . ALA A 1 588 ? 4.680 12.019 10.574 1.00 98.81 588 ALA A N 1
ATOM 4638 C CA . ALA A 1 588 ? 4.938 13.254 11.319 1.00 98.81 588 ALA A CA 1
ATOM 4639 C C . ALA A 1 588 ? 3.669 14.016 11.787 1.00 98.81 588 ALA A C 1
ATOM 4641 O O . ALA A 1 588 ? 3.782 14.998 12.523 1.00 98.81 588 ALA A O 1
ATOM 4642 N N . LEU A 1 589 ? 2.448 13.590 11.421 1.00 98.81 589 LEU A N 1
ATOM 4643 C CA . LEU A 1 589 ? 1.206 14.364 11.625 1.00 98.81 589 LEU A CA 1
ATOM 4644 C C . LEU A 1 589 ? 0.893 14.695 13.094 1.00 98.81 589 LEU A C 1
ATOM 4646 O O . LEU A 1 589 ? 0.259 15.710 13.379 1.00 98.81 589 LEU A O 1
ATOM 4650 N N . THR A 1 590 ? 1.351 13.885 14.050 1.00 98.44 590 THR A N 1
ATOM 4651 C CA . THR A 1 590 ? 1.175 14.171 15.487 1.00 98.44 590 THR A CA 1
ATOM 4652 C C . THR A 1 590 ? 1.933 15.412 15.959 1.00 98.44 590 THR A C 1
ATOM 4654 O O . THR A 1 590 ? 1.491 16.044 16.919 1.00 98.44 590 THR A O 1
ATOM 4657 N N . ARG A 1 591 ? 3.020 15.781 15.267 1.00 98.44 591 ARG A N 1
ATOM 4658 C CA . ARG A 1 591 ? 3.860 16.965 15.524 1.00 98.44 591 ARG A CA 1
ATOM 4659 C C . ARG A 1 591 ? 3.236 18.248 14.955 1.00 98.44 591 ARG A C 1
ATOM 4661 O O . ARG A 1 591 ? 3.518 19.342 15.429 1.00 98.44 591 ARG A O 1
ATOM 4668 N N . HIS A 1 592 ? 2.316 18.109 13.994 1.00 98.69 592 HIS A N 1
ATOM 4669 C CA . HIS A 1 592 ? 1.647 19.205 13.283 1.00 98.69 592 HIS A CA 1
ATOM 4670 C C . HIS A 1 592 ? 0.184 19.379 13.725 1.00 98.69 592 HIS A C 1
ATOM 4672 O O . HIS A 1 592 ? -0.732 18.934 13.025 1.00 98.69 592 HIS A O 1
ATOM 4678 N N . PRO A 1 593 ? -0.104 20.049 14.862 1.00 98.31 593 PRO A N 1
ATOM 4679 C CA . PRO A 1 593 ? -1.461 20.131 15.409 1.00 98.31 593 PRO A CA 1
ATOM 4680 C C . PRO A 1 593 ? -2.470 20.782 14.452 1.00 98.31 593 PRO A C 1
ATOM 4682 O O . PRO A 1 593 ? -3.619 20.345 14.407 1.00 98.31 593 PRO A O 1
ATOM 4685 N N . LEU A 1 594 ? -2.051 21.770 13.650 1.00 98.56 594 LEU A N 1
ATOM 4686 C CA . LEU A 1 594 ? -2.913 22.407 12.649 1.00 98.56 594 LEU A CA 1
ATOM 4687 C C . LEU A 1 594 ? -3.222 21.470 11.471 1.00 98.56 594 LEU A C 1
ATOM 4689 O O . LEU A 1 594 ? -4.386 21.346 11.097 1.00 98.56 594 LEU A O 1
ATOM 4693 N N . ALA A 1 595 ? -2.221 20.776 10.917 1.00 98.75 595 ALA A N 1
ATOM 4694 C CA . ALA A 1 595 ? -2.445 19.795 9.851 1.00 98.75 595 ALA A CA 1
ATOM 4695 C C . ALA A 1 595 ? -3.348 18.653 10.346 1.00 98.75 595 ALA A C 1
ATOM 4697 O O . ALA A 1 595 ? -4.311 18.290 9.673 1.00 98.75 595 ALA A O 1
ATOM 4698 N N . LYS A 1 596 ? -3.114 18.162 11.571 1.00 98.81 596 LYS A N 1
ATOM 4699 C CA . LYS A 1 596 ? -3.941 17.143 12.229 1.00 98.81 596 LYS A CA 1
ATOM 4700 C C . LYS A 1 596 ? -5.393 17.608 12.391 1.00 98.81 596 LYS A C 1
ATOM 4702 O O . LYS A 1 596 ? -6.321 16.873 12.054 1.00 98.81 596 LYS A O 1
ATOM 4707 N N . GLU A 1 597 ? -5.618 18.834 12.862 1.00 98.69 597 GLU A N 1
ATOM 4708 C CA . GLU A 1 597 ? -6.973 19.375 13.004 1.00 98.69 597 GLU A CA 1
ATOM 4709 C C . GLU A 1 597 ? -7.664 19.571 11.640 1.00 98.69 597 GLU A C 1
ATOM 4711 O O . GLU A 1 597 ? -8.844 19.244 11.495 1.00 98.69 597 GLU A O 1
ATOM 4716 N N . LEU A 1 598 ? -6.937 20.047 10.622 1.00 98.75 598 LEU A N 1
ATOM 4717 C CA . LEU A 1 598 ? -7.449 20.215 9.259 1.00 98.75 598 LEU A CA 1
ATOM 4718 C C . LEU A 1 598 ? -7.801 18.874 8.601 1.00 98.75 598 LEU A C 1
ATOM 4720 O O . LEU A 1 598 ? -8.901 18.754 8.061 1.00 98.75 598 LEU A O 1
ATOM 4724 N N . SER A 1 599 ? -6.927 17.866 8.687 1.00 98.75 599 SER A N 1
ATOM 4725 C CA . SER A 1 599 ? -7.169 16.520 8.148 1.00 98.75 599 SER A CA 1
ATOM 4726 C C . SER A 1 599 ? -8.425 15.909 8.776 1.00 98.75 599 SER A C 1
ATOM 4728 O O . SER A 1 599 ? -9.354 15.516 8.066 1.00 98.75 599 SER A O 1
ATOM 4730 N N . ARG A 1 600 ? -8.530 15.973 10.115 1.00 98.56 600 ARG A N 1
ATOM 4731 C CA . ARG A 1 600 ? -9.714 15.537 10.870 1.00 98.56 600 ARG A CA 1
ATOM 4732 C C . ARG A 1 600 ? -10.989 16.266 10.436 1.00 98.56 600 ARG A C 1
ATOM 4734 O O . ARG A 1 600 ? -11.987 15.607 10.159 1.00 98.56 600 ARG A O 1
ATOM 4741 N N . LYS A 1 601 ? -10.976 17.604 10.372 1.00 98.50 601 LYS A N 1
ATOM 4742 C CA . LYS A 1 601 ? -12.155 18.420 10.005 1.00 98.50 601 LYS A CA 1
ATOM 4743 C C . LYS A 1 601 ? -12.618 18.194 8.564 1.00 98.50 601 LYS A C 1
ATOM 4745 O O . LYS A 1 601 ? -13.809 18.309 8.296 1.00 98.50 601 LYS A O 1
ATOM 4750 N N . ARG A 1 602 ? -11.695 17.892 7.647 1.00 98.38 602 ARG A N 1
ATOM 4751 C CA . ARG A 1 602 ? -11.987 17.626 6.229 1.00 98.38 602 ARG A CA 1
ATOM 4752 C C . ARG A 1 602 ? -12.337 16.162 5.942 1.00 98.38 602 ARG A C 1
ATOM 4754 O O . ARG A 1 602 ? -12.792 15.865 4.844 1.00 98.38 602 ARG A O 1
ATOM 4761 N N . GLY A 1 603 ? -12.132 15.257 6.901 1.00 97.88 603 GLY A N 1
ATOM 4762 C CA . GLY A 1 603 ? -12.302 13.818 6.696 1.00 97.88 603 GLY A CA 1
ATOM 4763 C C . GLY A 1 603 ? -11.208 13.188 5.826 1.00 97.88 603 GLY A C 1
ATOM 4764 O O . GLY A 1 603 ? -11.438 12.129 5.251 1.00 97.88 603 GLY A O 1
ATOM 4765 N N . VAL A 1 604 ? -10.036 13.822 5.727 1.00 98.81 604 VAL A N 1
ATOM 4766 C CA . VAL A 1 604 ? -8.866 13.265 5.037 1.00 98.81 604 VAL A CA 1
ATOM 4767 C C . VAL A 1 604 ? -8.196 12.277 5.987 1.00 98.81 604 VAL A C 1
ATOM 4769 O O . VAL A 1 604 ? -7.803 12.649 7.096 1.00 98.81 604 VAL A O 1
ATOM 4772 N N . ALA A 1 605 ? -8.110 11.016 5.569 1.00 98.88 605 ALA A N 1
ATOM 4773 C CA . ALA A 1 605 ? -7.548 9.938 6.376 1.00 98.88 605 ALA A CA 1
ATOM 4774 C C . ALA A 1 605 ? -6.060 9.706 6.088 1.00 98.88 605 ALA A C 1
ATOM 4776 O O . ALA A 1 605 ? -5.632 9.804 4.936 1.00 98.88 605 ALA A O 1
ATOM 4777 N N . VAL A 1 606 ? -5.303 9.337 7.125 1.00 98.94 606 VAL A N 1
ATOM 4778 C CA . VAL A 1 606 ? -3.937 8.810 6.971 1.00 98.94 606 VAL A CA 1
ATOM 4779 C C . VAL A 1 606 ? -3.953 7.315 6.649 1.00 98.94 606 VAL A C 1
ATOM 4781 O O . VAL A 1 606 ? -4.763 6.553 7.187 1.00 98.94 606 VAL A O 1
ATOM 4784 N N . GLU A 1 607 ? -3.053 6.895 5.770 1.00 98.94 607 GLU A N 1
ATOM 4785 C CA . GLU A 1 607 ? -2.837 5.504 5.376 1.00 98.94 607 GLU A CA 1
ATOM 4786 C C . GLU A 1 607 ? -1.631 4.950 6.141 1.00 98.94 607 GLU A C 1
ATOM 4788 O O . GLU A 1 607 ? -0.489 5.184 5.760 1.00 98.94 607 GLU A O 1
ATOM 4793 N N . VAL A 1 608 ? -1.876 4.266 7.259 1.00 98.88 608 VAL A N 1
ATOM 4794 C CA . VAL A 1 608 ? -0.818 3.815 8.174 1.00 98.88 608 VAL A CA 1
ATOM 4795 C C . VAL A 1 608 ? -0.265 2.462 7.721 1.00 98.88 608 VAL A C 1
ATOM 4797 O O . VAL A 1 608 ? -1.033 1.508 7.570 1.00 98.88 608 VAL A O 1
ATOM 4800 N N . CYS A 1 609 ? 1.061 2.369 7.581 1.00 98.94 609 CYS A N 1
ATOM 4801 C CA . CYS A 1 609 ? 1.784 1.184 7.099 1.00 98.94 609 CYS A CA 1
ATOM 4802 C C . CYS A 1 609 ? 2.877 0.759 8.111 1.00 98.94 609 CYS A C 1
ATOM 4804 O O . CYS A 1 609 ? 4.065 0.998 7.870 1.00 98.94 609 CYS A O 1
ATOM 4806 N N . PRO A 1 610 ? 2.510 0.174 9.274 1.00 98.88 610 PRO A N 1
ATOM 4807 C CA . PRO A 1 610 ? 3.420 -0.022 10.406 1.00 98.88 610 PRO A CA 1
ATOM 4808 C C . PRO A 1 610 ? 4.705 -0.788 10.073 1.00 98.88 610 PRO A C 1
ATOM 4810 O O . PRO A 1 610 ? 5.772 -0.417 10.561 1.00 98.88 610 PRO A O 1
ATOM 4813 N N . ILE A 1 611 ? 4.629 -1.842 9.252 1.00 98.94 611 ILE A N 1
ATOM 4814 C CA . ILE A 1 611 ? 5.808 -2.660 8.928 1.00 98.94 611 ILE A CA 1
ATOM 4815 C C . ILE A 1 611 ? 6.766 -1.898 8.015 1.00 98.94 611 ILE A C 1
ATOM 4817 O O . ILE A 1 611 ? 7.974 -1.950 8.247 1.00 98.94 611 ILE A O 1
ATOM 4821 N N . SER A 1 612 ? 6.241 -1.138 7.051 1.00 98.88 612 SER A N 1
ATOM 4822 C CA . SER A 1 612 ? 7.042 -0.256 6.198 1.00 98.88 612 SER A CA 1
ATOM 4823 C C . SER A 1 612 ? 7.821 0.750 7.040 1.00 98.88 612 SER A C 1
ATOM 4825 O O . SER A 1 612 ? 9.052 0.756 7.030 1.00 98.88 612 SER A O 1
ATOM 4827 N N . ASN A 1 613 ? 7.126 1.499 7.904 1.00 98.88 613 ASN A N 1
ATOM 4828 C CA . ASN A 1 613 ? 7.772 2.521 8.725 1.00 98.88 613 ASN A CA 1
ATOM 4829 C C . ASN A 1 613 ? 8.772 1.927 9.750 1.00 98.88 613 ASN A C 1
ATOM 4831 O O . ASN A 1 613 ? 9.732 2.602 10.132 1.00 98.88 613 ASN A O 1
ATOM 4835 N N . GLN A 1 614 ? 8.625 0.657 10.159 1.00 98.88 614 GLN A N 1
ATOM 4836 C CA . GLN A 1 614 ? 9.642 -0.033 10.965 1.00 98.88 614 GLN A CA 1
ATOM 4837 C C . GLN A 1 614 ? 10.860 -0.476 10.137 1.00 98.88 614 GLN A C 1
ATOM 4839 O O . GLN A 1 614 ? 12.001 -0.218 10.525 1.00 98.88 614 GLN A O 1
ATOM 4844 N N . VAL A 1 615 ? 10.636 -1.142 8.998 1.00 98.81 615 VAL A N 1
ATOM 4845 C CA . VAL A 1 615 ? 11.699 -1.706 8.148 1.00 98.81 615 VAL A CA 1
ATOM 4846 C C . VAL A 1 615 ? 12.515 -0.602 7.474 1.00 98.81 615 VAL A C 1
ATOM 4848 O O . VAL A 1 615 ? 13.739 -0.699 7.421 1.00 98.81 615 VAL A O 1
ATOM 4851 N N . LEU A 1 616 ? 11.867 0.486 7.048 1.00 98.75 616 LEU A N 1
ATOM 4852 C CA . LEU A 1 616 ? 12.509 1.696 6.524 1.00 98.75 616 LEU A CA 1
ATOM 4853 C C . LEU A 1 616 ? 13.117 2.588 7.629 1.00 98.75 616 LEU A C 1
ATOM 4855 O O . LEU A 1 616 ? 13.721 3.615 7.329 1.00 98.75 616 LEU A O 1
ATOM 4859 N N . LYS A 1 617 ? 13.073 2.133 8.892 1.00 98.62 617 LYS A N 1
ATOM 4860 C CA . LYS A 1 617 ? 13.790 2.675 10.062 1.00 98.62 617 LYS A CA 1
ATOM 4861 C C . LYS A 1 617 ? 13.323 4.055 10.553 1.00 98.62 617 LYS A C 1
ATOM 4863 O O . LYS A 1 617 ? 14.155 4.804 11.065 1.00 98.62 617 LYS A O 1
ATOM 4868 N N . LEU A 1 618 ? 12.030 4.368 10.449 1.00 98.75 618 LEU A N 1
ATOM 4869 C CA . LEU A 1 618 ? 11.418 5.543 11.100 1.00 98.75 618 LEU A CA 1
ATOM 4870 C C . LEU A 1 618 ? 11.071 5.268 12.574 1.00 98.75 618 LEU A C 1
ATOM 4872 O O . LEU A 1 618 ? 11.027 6.160 13.412 1.00 98.75 618 LEU A O 1
ATOM 4876 N N . VAL A 1 619 ? 10.837 4.004 12.935 1.00 98.69 619 VAL A N 1
ATOM 4877 C CA . VAL A 1 619 ? 10.667 3.600 14.336 1.00 98.69 619 VAL A CA 1
ATOM 4878 C C . VAL A 1 619 ? 11.209 2.193 14.571 1.00 98.69 619 VAL A C 1
ATOM 4880 O O . VAL A 1 619 ? 11.082 1.317 13.724 1.00 98.69 619 VAL A O 1
ATOM 4883 N N . SER A 1 620 ? 11.835 1.952 15.723 1.00 98.19 620 SER A N 1
ATOM 4884 C CA . SER A 1 620 ? 12.348 0.624 16.096 1.00 98.19 620 SER A CA 1
ATOM 4885 C C . SER A 1 620 ? 11.311 -0.232 16.833 1.00 98.19 620 SER A C 1
ATOM 4887 O O . SER A 1 620 ? 11.214 -1.433 16.586 1.00 98.19 620 SER A O 1
ATOM 4889 N N . ASP A 1 621 ? 10.523 0.386 17.713 1.00 98.50 621 ASP A N 1
ATOM 4890 C CA . ASP A 1 621 ? 9.496 -0.245 18.545 1.00 98.50 621 ASP A CA 1
ATOM 4891 C C . ASP A 1 621 ? 8.116 0.313 18.176 1.00 98.50 621 ASP A C 1
ATOM 4893 O O . ASP A 1 621 ? 7.839 1.501 18.356 1.00 98.50 621 ASP A O 1
ATOM 4897 N N . LEU A 1 622 ? 7.221 -0.531 17.664 1.00 98.69 622 LEU A N 1
ATOM 4898 C CA . LEU A 1 622 ? 5.921 -0.080 17.166 1.00 98.69 622 LEU A CA 1
ATOM 4899 C C . LEU A 1 622 ? 4.974 0.394 18.283 1.00 98.69 622 LEU A C 1
ATOM 4901 O O . LEU A 1 622 ? 3.994 1.078 17.998 1.00 98.69 622 LEU A O 1
ATOM 4905 N N . ARG A 1 623 ? 5.311 0.167 19.562 1.00 97.69 623 ARG A N 1
ATOM 4906 C CA . ARG A 1 623 ? 4.639 0.820 20.705 1.00 97.69 623 ARG A CA 1
ATOM 4907 C C . ARG A 1 623 ? 4.881 2.331 20.760 1.00 97.69 623 ARG A C 1
ATOM 4909 O O . ARG A 1 623 ? 4.089 3.042 21.370 1.00 97.69 623 ARG A O 1
ATOM 4916 N N . THR A 1 624 ? 5.963 2.825 20.151 1.00 98.38 624 THR A N 1
ATOM 4917 C CA . THR A 1 624 ? 6.282 4.263 20.063 1.00 98.38 624 THR A CA 1
ATOM 4918 C C . THR A 1 624 ? 5.910 4.888 18.715 1.00 98.38 624 THR A C 1
ATOM 4920 O O . THR A 1 624 ? 6.204 6.056 18.479 1.00 98.38 624 THR A O 1
ATOM 4923 N N . HIS A 1 625 ? 5.255 4.136 17.824 1.00 98.81 625 HIS A N 1
ATOM 4924 C CA . HIS A 1 625 ? 4.829 4.625 16.515 1.00 98.81 625 HIS A CA 1
ATOM 4925 C C . HIS A 1 625 ? 3.784 5.760 16.661 1.00 98.81 625 HIS A C 1
ATOM 4927 O O . HIS A 1 625 ? 2.783 5.575 17.359 1.00 98.81 625 HIS A O 1
ATOM 4933 N N . PRO A 1 626 ? 3.940 6.920 15.989 1.00 98.62 626 PRO A N 1
ATOM 4934 C CA . PRO A 1 626 ? 3.129 8.123 16.235 1.00 98.62 626 PRO A CA 1
ATOM 4935 C C . PRO A 1 626 ? 1.623 7.909 16.027 1.00 98.62 626 PRO A C 1
ATOM 4937 O O . PRO A 1 626 ? 0.807 8.465 16.766 1.00 98.62 626 PRO A O 1
ATOM 4940 N N . ALA A 1 627 ? 1.235 7.035 15.092 1.00 98.69 627 ALA A N 1
ATOM 4941 C CA . ALA A 1 627 ? -0.168 6.678 14.885 1.00 98.69 627 ALA A CA 1
ATOM 4942 C C . ALA A 1 627 ? -0.857 6.030 16.109 1.00 98.69 627 ALA A C 1
ATOM 4944 O O . ALA A 1 627 ? -2.081 6.039 16.153 1.00 98.69 627 ALA A O 1
ATOM 4945 N N . ALA A 1 628 ? -0.135 5.558 17.135 1.00 98.62 628 ALA A N 1
ATOM 4946 C CA . ALA A 1 628 ? -0.737 5.148 18.411 1.00 98.62 628 ALA A CA 1
ATOM 4947 C C . ALA A 1 628 ? -1.506 6.304 19.088 1.00 98.62 628 ALA A C 1
ATOM 4949 O O . ALA A 1 628 ? -2.623 6.117 19.571 1.00 98.62 628 ALA A O 1
ATOM 4950 N N . SER A 1 629 ? -0.965 7.530 19.035 1.00 98.31 629 SER A N 1
ATOM 4951 C CA . SER A 1 629 ? -1.672 8.728 19.511 1.00 98.31 629 SER A CA 1
ATOM 4952 C C . SER A 1 629 ? -2.864 9.070 18.615 1.00 98.31 629 SER A C 1
ATOM 4954 O O . SER A 1 629 ? -3.934 9.388 19.125 1.00 98.31 629 SER A O 1
ATOM 4956 N N . LEU A 1 630 ? -2.722 8.944 17.289 1.00 98.69 630 LEU A N 1
ATOM 4957 C CA . LEU A 1 630 ? -3.837 9.132 16.350 1.00 98.69 630 LEU A CA 1
ATOM 4958 C C . LEU A 1 630 ? -4.961 8.105 16.593 1.00 98.69 630 LEU A C 1
ATOM 4960 O O . LEU A 1 630 ? -6.140 8.444 16.485 1.00 98.69 630 LEU A O 1
ATOM 4964 N N . MET A 1 631 ? -4.617 6.871 16.979 1.00 98.56 631 MET A N 1
ATOM 4965 C CA . MET A 1 631 ? -5.583 5.840 17.352 1.00 98.56 631 MET A CA 1
ATOM 4966 C C . MET A 1 631 ? -6.328 6.195 18.642 1.00 98.56 631 MET A C 1
ATOM 4968 O O . MET A 1 631 ? -7.543 5.993 18.676 1.00 98.56 631 MET A O 1
ATOM 4972 N N . SER A 1 632 ? -5.658 6.737 19.668 1.00 97.88 632 SER A N 1
ATOM 4973 C CA . SER A 1 632 ? -6.292 7.088 20.952 1.00 97.88 632 SER A CA 1
ATOM 4974 C C . SER A 1 632 ? -7.210 8.314 20.874 1.00 97.88 632 SER A C 1
ATOM 4976 O O . SER A 1 632 ? -8.172 8.391 21.630 1.00 97.88 632 SER A O 1
ATOM 4978 N N . GLU A 1 633 ? -6.972 9.244 19.941 1.00 97.31 633 GLU A N 1
ATOM 4979 C CA . GLU A 1 633 ? -7.899 10.355 19.650 1.00 97.31 633 GLU A CA 1
ATOM 4980 C C . GLU A 1 633 ? -8.940 10.032 18.556 1.00 97.31 633 GLU A C 1
ATOM 4982 O O . GLU A 1 633 ? -9.656 10.933 18.113 1.00 97.31 633 GLU A O 1
ATOM 4987 N N . GLY A 1 634 ? -9.006 8.794 18.051 1.00 98.06 634 GLY A N 1
ATOM 4988 C CA . GLY A 1 634 ? -9.982 8.405 17.023 1.00 98.06 634 GLY A CA 1
ATOM 4989 C C . GLY A 1 634 ? -9.838 9.232 15.741 1.00 98.06 634 GLY A C 1
ATOM 4990 O O . GLY A 1 634 ? -10.799 9.843 15.266 1.00 98.06 634 GLY A O 1
ATOM 4991 N N . HIS A 1 635 ? -8.609 9.369 15.245 1.00 98.81 635 HIS A N 1
ATOM 4992 C CA . HIS A 1 635 ? -8.306 10.119 14.028 1.00 98.81 635 HIS A CA 1
ATOM 4993 C C . HIS A 1 635 ? -8.762 9.353 12.769 1.00 98.81 635 HIS A C 1
ATOM 4995 O O . HIS A 1 635 ? -8.651 8.126 12.749 1.00 98.81 635 HIS A O 1
ATOM 5001 N N . PRO A 1 636 ? -9.230 10.028 11.698 1.00 98.75 636 PRO A N 1
ATOM 5002 C CA . PRO A 1 636 ? -9.459 9.397 10.397 1.00 98.75 636 PRO A CA 1
ATOM 5003 C C . PRO A 1 636 ? -8.229 8.629 9.891 1.00 98.75 636 PRO A C 1
ATOM 5005 O O . PRO A 1 636 ? -7.221 9.224 9.516 1.00 98.75 636 PRO A O 1
ATOM 5008 N N . MET A 1 637 ? -8.297 7.299 9.881 1.00 98.75 637 MET A N 1
ATOM 5009 C CA . MET A 1 637 ? -7.190 6.454 9.430 1.00 98.75 637 MET A CA 1
ATOM 5010 C C . MET A 1 637 ? -7.655 5.125 8.843 1.00 98.75 637 MET A C 1
ATOM 5012 O O . MET A 1 637 ? -8.735 4.619 9.170 1.00 98.75 637 MET A O 1
ATOM 5016 N N . VAL A 1 638 ? -6.783 4.550 8.021 1.00 98.94 638 VAL A N 1
ATOM 5017 C CA . VAL A 1 638 ? -6.845 3.179 7.506 1.00 98.94 638 VAL A CA 1
ATOM 5018 C C . VAL A 1 638 ? -5.495 2.497 7.737 1.00 98.94 638 VAL A C 1
ATOM 5020 O O . VAL A 1 638 ? -4.478 3.177 7.851 1.00 98.94 638 VAL A O 1
ATOM 5023 N N . VAL A 1 639 ? -5.480 1.165 7.800 1.00 98.94 639 VAL A N 1
ATOM 5024 C CA . VAL A 1 639 ? -4.244 0.366 7.859 1.00 98.94 639 VAL A CA 1
ATOM 5025 C C . VAL A 1 639 ? -4.031 -0.301 6.505 1.00 98.94 639 VAL A C 1
ATOM 5027 O O . VAL A 1 639 ? -4.979 -0.851 5.942 1.00 98.94 639 VAL A O 1
ATOM 5030 N N . SER A 1 640 ? -2.803 -0.258 5.995 1.00 98.94 640 SER A N 1
ATOM 5031 C CA . SER A 1 640 ? -2.392 -0.938 4.765 1.00 98.94 640 SER A CA 1
ATOM 5032 C C . SER A 1 640 ? -1.019 -1.604 4.939 1.00 98.94 640 SER A C 1
ATOM 5034 O O . SER A 1 640 ? -0.397 -1.453 5.987 1.00 98.94 640 SER A O 1
ATOM 5036 N N . SER A 1 641 ? -0.573 -2.367 3.938 1.00 98.81 641 SER A N 1
ATOM 5037 C CA . SER A 1 641 ? 0.671 -3.160 3.991 1.00 98.81 641 SER A CA 1
ATOM 5038 C C . SER A 1 641 ? 1.792 -2.681 3.071 1.00 98.81 641 SER A C 1
ATOM 5040 O O . SER A 1 641 ? 2.859 -3.288 3.066 1.00 98.81 641 SER A O 1
ATOM 5042 N N . ASP A 1 642 ? 1.538 -1.640 2.275 1.00 98.81 642 ASP A N 1
ATOM 5043 C CA . ASP A 1 642 ? 2.546 -0.956 1.464 1.00 98.81 642 ASP A CA 1
ATOM 5044 C C . ASP A 1 642 ? 3.244 -1.875 0.435 1.00 98.81 642 ASP A C 1
ATOM 5046 O O . ASP A 1 642 ? 2.602 -2.312 -0.526 1.00 98.81 642 ASP A O 1
ATOM 5050 N N . ASP A 1 643 ? 4.504 -2.247 0.678 1.00 98.75 643 ASP A N 1
ATOM 5051 C CA . ASP A 1 643 ? 5.332 -3.154 -0.126 1.00 98.75 643 ASP A CA 1
ATOM 5052 C C . ASP A 1 643 ? 5.519 -4.536 0.540 1.00 98.75 643 ASP A C 1
ATOM 5054 O O . ASP A 1 643 ? 6.646 -4.936 0.872 1.00 98.75 643 ASP A O 1
ATOM 5058 N N . PRO A 1 644 ? 4.442 -5.314 0.776 1.00 98.62 644 PRO A N 1
ATOM 5059 C CA . PRO A 1 644 ? 4.483 -6.453 1.684 1.00 98.62 644 PRO A CA 1
ATOM 5060 C C . PRO A 1 644 ? 5.509 -7.508 1.267 1.00 98.62 644 PRO A C 1
ATOM 5062 O O . PRO A 1 644 ? 6.229 -8.015 2.127 1.00 98.62 644 PRO A O 1
ATOM 5065 N N . ALA A 1 645 ? 5.641 -7.819 -0.029 1.00 97.75 645 ALA A N 1
ATOM 5066 C CA . ALA A 1 645 ? 6.585 -8.837 -0.482 1.00 97.75 645 ALA A CA 1
ATOM 5067 C C . ALA A 1 645 ? 8.039 -8.429 -0.215 1.00 97.75 645 ALA A C 1
ATOM 5069 O O . ALA A 1 645 ? 8.834 -9.266 0.219 1.00 97.75 645 ALA A O 1
ATOM 5070 N N . THR A 1 646 ? 8.363 -7.147 -0.395 1.00 97.69 646 THR A N 1
ATOM 5071 C CA . THR A 1 646 ? 9.692 -6.574 -0.145 1.00 97.69 646 THR A CA 1
ATOM 5072 C C . THR A 1 646 ? 10.085 -6.688 1.331 1.00 97.69 646 THR A C 1
ATOM 5074 O O . THR A 1 646 ? 11.247 -6.962 1.643 1.00 97.69 646 THR A O 1
ATOM 5077 N N . PHE A 1 647 ? 9.112 -6.576 2.243 1.00 98.19 647 PHE A N 1
ATOM 5078 C CA . PHE A 1 647 ? 9.288 -6.769 3.690 1.00 98.19 647 PHE A CA 1
ATOM 5079 C C . PHE A 1 647 ? 9.129 -8.235 4.155 1.00 98.19 647 PHE A C 1
ATOM 5081 O O . PHE A 1 647 ? 9.324 -8.544 5.333 1.00 98.19 647 PHE A O 1
ATOM 5088 N N . GLY A 1 648 ? 8.771 -9.159 3.257 1.00 95.69 648 GLY A N 1
ATOM 5089 C CA . GLY A 1 648 ? 8.480 -10.564 3.572 1.00 95.69 648 GLY A CA 1
ATOM 5090 C C . GLY A 1 648 ? 7.090 -10.820 4.182 1.00 95.69 648 GLY A C 1
ATOM 5091 O O . GLY A 1 648 ? 6.811 -11.929 4.647 1.00 95.69 648 GLY A O 1
ATOM 5092 N N . ALA A 1 649 ? 6.210 -9.825 4.199 1.00 97.31 649 ALA A N 1
ATOM 5093 C CA . ALA A 1 649 ? 4.790 -9.964 4.503 1.00 97.31 649 ALA A CA 1
ATOM 5094 C C . ALA A 1 649 ? 3.982 -10.400 3.258 1.00 97.31 649 ALA A C 1
ATOM 5096 O O . ALA A 1 649 ? 4.509 -10.545 2.156 1.00 97.31 649 ALA A O 1
ATOM 5097 N N . THR A 1 650 ? 2.683 -10.633 3.450 1.00 96.00 650 THR A N 1
ATOM 5098 C CA . THR A 1 650 ? 1.692 -10.914 2.393 1.00 96.00 650 THR A CA 1
ATOM 5099 C C . THR A 1 650 ? 0.308 -10.467 2.865 1.00 96.00 650 THR A C 1
ATOM 5101 O O . THR A 1 650 ? -0.069 -10.816 3.989 1.00 96.00 650 THR A O 1
ATOM 5104 N N . GLY A 1 651 ? -0.470 -9.787 2.019 1.00 97.94 651 GLY A N 1
ATOM 5105 C CA . GLY A 1 651 ? -1.786 -9.259 2.407 1.00 97.94 651 GLY A CA 1
ATOM 5106 C C . GLY A 1 651 ? -1.700 -8.183 3.500 1.00 97.94 651 GLY A C 1
ATOM 5107 O O . GLY A 1 651 ? -0.646 -7.597 3.719 1.00 97.94 651 GLY A O 1
ATOM 5108 N N . LEU A 1 652 ? -2.808 -7.947 4.207 1.00 98.69 652 LEU A N 1
ATOM 5109 C CA . LEU A 1 652 ? -2.940 -6.910 5.241 1.00 98.69 652 LEU A CA 1
ATOM 5110 C C . LEU A 1 652 ? -2.790 -7.430 6.676 1.00 98.69 652 LEU A C 1
ATOM 5112 O O . LEU A 1 652 ? -2.649 -6.642 7.610 1.00 98.69 652 LEU A O 1
ATOM 5116 N N . SER A 1 653 ? -2.888 -8.740 6.903 1.00 98.88 653 SER A N 1
ATOM 5117 C CA . SER A 1 653 ? -3.027 -9.277 8.262 1.00 98.88 653 SER A CA 1
ATOM 5118 C C . SER A 1 653 ? -1.812 -9.100 9.170 1.00 98.88 653 SER A C 1
ATOM 5120 O O . SER A 1 653 ? -1.965 -9.198 10.388 1.00 98.88 653 SER A O 1
ATOM 5122 N N . TYR A 1 654 ? -0.631 -8.855 8.602 1.00 98.88 654 TYR A N 1
ATOM 5123 C CA . TYR A 1 654 ? 0.573 -8.535 9.364 1.00 98.88 654 TYR A CA 1
ATOM 5124 C C . TYR A 1 654 ? 0.501 -7.105 9.922 1.00 98.88 654 TYR A C 1
ATOM 5126 O O . TYR A 1 654 ? 0.540 -6.929 11.136 1.00 98.88 654 TYR A O 1
ATOM 5134 N N . ASP A 1 655 ? 0.251 -6.102 9.084 1.00 98.94 655 ASP A N 1
ATOM 5135 C CA . ASP A 1 655 ? 0.066 -4.712 9.518 1.00 98.94 655 ASP A CA 1
ATOM 5136 C C . ASP A 1 655 ? -1.163 -4.520 10.415 1.00 98.94 655 ASP A C 1
ATOM 5138 O O . ASP A 1 655 ? -1.112 -3.760 11.380 1.00 98.94 655 ASP A O 1
ATOM 5142 N N . PHE A 1 656 ? -2.245 -5.277 10.194 1.00 98.94 656 PHE A N 1
ATOM 5143 C CA . PHE A 1 656 ? -3.371 -5.325 11.135 1.00 98.94 656 PHE A CA 1
ATOM 5144 C C . PHE A 1 656 ? -2.990 -5.926 12.497 1.00 98.94 656 PHE A C 1
ATOM 5146 O O . PHE A 1 656 ? -3.567 -5.520 13.505 1.00 98.94 656 PHE A O 1
ATOM 5153 N N . TYR A 1 657 ? -2.041 -6.867 12.562 1.00 98.88 657 TYR A N 1
ATOM 5154 C CA . TYR A 1 657 ? -1.515 -7.369 13.835 1.00 98.88 657 TYR A CA 1
ATOM 5155 C C . TYR A 1 657 ? -0.677 -6.296 14.536 1.00 98.88 657 TYR A C 1
ATOM 5157 O O . TYR A 1 657 ? -0.929 -6.012 15.705 1.00 98.88 657 TYR A O 1
ATOM 5165 N N . GLU A 1 658 ? 0.244 -5.642 13.826 1.00 98.88 658 GLU A N 1
ATOM 5166 C CA . GLU A 1 658 ? 1.083 -4.586 14.403 1.00 98.88 658 GLU A CA 1
ATOM 5167 C C . GLU A 1 658 ? 0.260 -3.371 14.861 1.00 98.88 658 GLU A C 1
ATOM 5169 O O . GLU A 1 658 ? 0.432 -2.878 15.979 1.00 98.88 658 GLU A O 1
ATOM 5174 N N . ALA A 1 659 ? -0.710 -2.931 14.054 1.00 98.75 659 ALA A N 1
ATOM 5175 C CA . ALA A 1 659 ? -1.631 -1.859 14.419 1.00 98.75 659 ALA A CA 1
ATOM 5176 C C . ALA A 1 659 ? -2.522 -2.240 15.615 1.00 98.75 659 ALA A C 1
ATOM 5178 O O . ALA A 1 659 ? -2.764 -1.422 16.503 1.00 98.75 659 ALA A O 1
ATOM 5179 N N . PHE A 1 660 ? -3.005 -3.485 15.678 1.00 98.75 660 PHE A N 1
ATOM 5180 C CA . PHE A 1 660 ? -3.875 -3.919 16.768 1.00 98.75 660 PHE A CA 1
ATOM 5181 C C . PHE A 1 660 ? -3.120 -4.163 18.077 1.00 98.75 660 PHE A C 1
ATOM 5183 O O . PHE A 1 660 ? -3.622 -3.775 19.131 1.00 98.75 660 PHE A O 1
ATOM 5190 N N . VAL A 1 661 ? -1.965 -4.830 18.034 1.00 98.25 661 VAL A N 1
ATOM 5191 C CA . VAL A 1 661 ? -1.223 -5.302 19.215 1.00 98.25 661 VAL A CA 1
ATOM 5192 C C . VAL A 1 661 ? -0.159 -4.299 19.660 1.00 98.25 661 VAL A C 1
ATOM 5194 O O . VAL A 1 661 ? -0.036 -4.062 20.860 1.00 98.25 661 VAL A O 1
ATOM 5197 N N . GLY A 1 662 ? 0.568 -3.689 18.720 1.00 97.50 662 GLY A N 1
ATOM 5198 C CA . GLY A 1 662 ? 1.575 -2.658 18.979 1.00 97.50 662 GLY A CA 1
ATOM 5199 C C . GLY A 1 662 ? 0.953 -1.280 19.206 1.00 97.50 662 GLY A C 1
ATOM 5200 O O . GLY A 1 662 ? 0.919 -0.802 20.340 1.00 97.50 662 GLY A O 1
ATOM 5201 N N . LEU A 1 663 ? 0.438 -0.658 18.139 1.00 98.19 663 LEU A N 1
ATOM 5202 C CA . LEU A 1 663 ? -0.030 0.740 18.157 1.00 98.19 663 LEU A CA 1
ATOM 5203 C C . LEU A 1 663 ? -1.251 0.930 19.073 1.00 98.19 663 LEU A C 1
ATOM 5205 O O . LEU A 1 663 ? -1.279 1.834 19.902 1.00 98.19 663 LEU A O 1
ATOM 5209 N N . GLY A 1 664 ? -2.261 0.068 18.941 1.00 97.00 664 GLY A N 1
ATOM 5210 C CA . GLY A 1 664 ? -3.502 0.135 19.717 1.00 97.00 664 GLY A CA 1
ATOM 5211 C C . GLY A 1 664 ? -3.387 -0.320 21.179 1.00 97.00 664 GLY A C 1
ATOM 5212 O O . GLY A 1 664 ? -4.394 -0.329 21.894 1.00 97.00 664 GLY A O 1
ATOM 5213 N N . GLY A 1 665 ? -2.198 -0.744 21.626 1.00 95.38 665 GLY A N 1
ATOM 5214 C CA . GLY A 1 665 ? -1.930 -1.192 22.994 1.00 95.38 665 GLY A CA 1
ATOM 5215 C C . GLY A 1 665 ? -2.907 -2.258 23.511 1.00 95.38 665 GLY A C 1
ATOM 5216 O O . GLY A 1 665 ? -3.525 -3.004 22.752 1.00 95.38 665 GLY A O 1
ATOM 5217 N N . LEU A 1 666 ? -3.096 -2.336 24.832 1.00 95.12 666 LEU A N 1
ATOM 5218 C CA . LEU A 1 666 ? -4.054 -3.275 25.438 1.00 95.12 666 LEU A CA 1
ATOM 5219 C C . LEU A 1 666 ? -5.508 -2.743 25.456 1.00 95.12 666 LEU A C 1
ATOM 5221 O O . LEU A 1 666 ? -6.402 -3.474 25.872 1.00 95.12 666 LEU A O 1
ATOM 5225 N N . SER A 1 667 ? -5.768 -1.503 25.020 1.00 94.25 667 SER A N 1
ATOM 5226 C CA . SER A 1 667 ? -7.120 -0.912 24.989 1.00 94.25 667 SER A CA 1
ATOM 5227 C C . SER A 1 667 ? -7.865 -1.145 23.670 1.00 94.25 667 SER A C 1
ATOM 5229 O O . SER A 1 667 ? -9.096 -1.219 23.681 1.00 94.25 667 SER A O 1
ATOM 5231 N N . ALA A 1 668 ? -7.153 -1.296 22.545 1.00 97.44 668 ALA A N 1
ATOM 5232 C CA . ALA A 1 668 ? -7.772 -1.617 21.262 1.00 97.44 668 ALA A CA 1
ATOM 5233 C C . ALA A 1 668 ? -8.456 -2.995 21.296 1.00 97.44 668 ALA A C 1
ATOM 5235 O O . ALA A 1 668 ? -7.874 -4.003 21.710 1.00 97.44 668 ALA A O 1
ATOM 5236 N N . HIS A 1 669 ? -9.694 -3.029 20.814 1.00 97.69 669 HIS A N 1
ATOM 5237 C CA . HIS A 1 669 ? -10.648 -4.131 20.970 1.00 97.69 669 HIS A CA 1
ATOM 5238 C C . HIS A 1 669 ? -11.314 -4.468 19.625 1.00 97.69 669 HIS A C 1
ATOM 5240 O O . HIS A 1 669 ? -10.947 -3.916 18.587 1.00 97.69 669 HIS A O 1
ATOM 5246 N N . LEU A 1 670 ? -12.308 -5.365 19.607 1.00 98.69 670 LEU A N 1
ATOM 5247 C CA . LEU A 1 670 ? -12.974 -5.751 18.355 1.00 98.69 670 LEU A CA 1
ATOM 5248 C C . LEU A 1 670 ? -13.644 -4.556 17.643 1.00 98.69 670 LEU A C 1
ATOM 5250 O O . LEU A 1 670 ? -13.702 -4.539 16.418 1.00 98.69 670 LEU A O 1
ATOM 5254 N N . GLY A 1 671 ? -14.079 -3.533 18.390 1.00 98.62 671 GLY A N 1
ATOM 5255 C CA . GLY A 1 671 ? -14.598 -2.281 17.827 1.00 98.62 671 GLY A CA 1
ATOM 5256 C C . GLY A 1 671 ? -13.543 -1.503 17.039 1.00 98.62 671 GLY A C 1
ATOM 5257 O O . GLY A 1 671 ? -13.847 -0.996 15.964 1.00 98.62 671 GLY A O 1
ATOM 5258 N N . THR A 1 672 ? -12.291 -1.480 17.507 1.00 98.88 672 THR A N 1
ATOM 5259 C CA . THR A 1 672 ? -11.152 -0.876 16.792 1.00 98.88 672 THR A CA 1
ATOM 5260 C C . THR A 1 672 ? -10.904 -1.566 15.454 1.00 98.88 672 THR A C 1
ATOM 5262 O O . THR A 1 672 ? -10.782 -0.903 14.429 1.00 98.88 672 THR A O 1
ATOM 5265 N N . LEU A 1 673 ? -10.898 -2.903 15.445 1.00 98.94 673 LEU A N 1
ATOM 5266 C CA . LEU A 1 673 ? -10.746 -3.696 14.221 1.00 98.94 673 LEU A CA 1
ATOM 5267 C C . LEU A 1 673 ? -11.907 -3.474 13.242 1.00 98.94 673 LEU A C 1
ATOM 5269 O O . LEU A 1 673 ? -11.680 -3.295 12.046 1.00 98.94 673 LEU A O 1
ATOM 5273 N N . LYS A 1 674 ? -13.141 -3.443 13.763 1.00 98.88 674 LYS A N 1
ATOM 5274 C CA . LYS A 1 674 ? -14.358 -3.184 12.986 1.00 98.88 674 LYS A CA 1
ATOM 5275 C C . LYS A 1 674 ? -14.314 -1.803 12.329 1.00 98.88 674 LYS A C 1
ATOM 5277 O O . LYS A 1 674 ? -14.581 -1.683 11.138 1.00 98.88 674 LYS A O 1
ATOM 5282 N N . GLU A 1 675 ? -13.922 -0.777 13.081 1.00 98.88 675 GLU A N 1
ATOM 5283 C CA . GLU A 1 675 ? -13.856 0.603 12.595 1.00 98.88 675 GLU A CA 1
ATOM 5284 C C . GLU A 1 675 ? -12.759 0.805 11.543 1.00 98.88 675 GLU A C 1
ATOM 5286 O O . GLU A 1 675 ? -13.019 1.431 10.519 1.00 98.88 675 GLU A O 1
ATOM 5291 N N . LEU A 1 676 ? -11.568 0.222 11.728 1.00 98.94 676 LEU A N 1
ATOM 5292 C CA . LEU A 1 676 ? -10.496 0.263 10.723 1.00 98.94 676 LEU A CA 1
ATOM 5293 C C . LEU A 1 676 ? -10.915 -0.424 9.411 1.00 98.94 676 LEU A C 1
ATOM 5295 O O . LEU A 1 676 ? -10.704 0.128 8.328 1.00 98.94 676 LEU A O 1
ATOM 5299 N N . ALA A 1 677 ? -11.579 -1.582 9.499 1.00 98.94 677 ALA A N 1
ATOM 5300 C CA . ALA A 1 677 ? -12.110 -2.276 8.328 1.00 98.94 677 ALA A CA 1
ATOM 5301 C C . ALA A 1 677 ? -13.208 -1.458 7.619 1.00 98.94 677 ALA A C 1
ATOM 5303 O O . ALA A 1 677 ? -13.176 -1.321 6.396 1.00 98.94 677 ALA A O 1
ATOM 5304 N N . MET A 1 678 ? -14.131 -0.828 8.356 1.00 98.81 678 MET A N 1
ATOM 5305 C CA . MET A 1 678 ? -15.131 0.074 7.765 1.00 98.81 678 MET A CA 1
ATOM 5306 C C . MET A 1 678 ? -14.495 1.333 7.153 1.00 98.81 678 MET A C 1
ATOM 5308 O O . MET A 1 678 ? -14.903 1.753 6.069 1.00 98.81 678 MET A O 1
ATOM 5312 N N . ASN A 1 679 ? -13.482 1.919 7.796 1.00 98.88 679 ASN A N 1
ATOM 5313 C CA . ASN A 1 679 ? -12.763 3.094 7.300 1.00 98.88 679 ASN A CA 1
ATOM 5314 C C . ASN A 1 679 ? -12.099 2.840 5.944 1.00 98.88 679 ASN A C 1
ATOM 5316 O O . ASN A 1 679 ? -12.188 3.696 5.065 1.00 98.88 679 ASN A O 1
ATOM 5320 N N . SER A 1 680 ? -11.522 1.653 5.730 1.00 98.94 680 SER A N 1
ATOM 5321 C CA . SER A 1 680 ? -10.954 1.267 4.428 1.00 98.94 680 SER A CA 1
ATOM 5322 C C . SER A 1 680 ? -11.974 1.334 3.276 1.00 98.94 680 SER A C 1
ATOM 5324 O O . SER A 1 680 ? -11.622 1.625 2.136 1.00 98.94 680 SER A O 1
ATOM 5326 N N . ILE A 1 681 ? -13.267 1.157 3.566 1.00 98.88 681 ILE A N 1
ATOM 5327 C CA . ILE A 1 681 ? -14.341 1.320 2.583 1.00 98.88 681 ILE A CA 1
ATOM 5328 C C . ILE A 1 681 ? -14.780 2.790 2.509 1.00 98.88 681 ILE A C 1
ATOM 5330 O O . ILE A 1 681 ? -14.879 3.342 1.410 1.00 98.88 681 ILE A O 1
ATOM 5334 N N . ARG A 1 682 ? -14.983 3.461 3.653 1.00 98.69 682 ARG A N 1
ATOM 5335 C CA . ARG A 1 682 ? -15.406 4.878 3.727 1.00 98.69 682 ARG A CA 1
ATOM 5336 C C . ARG A 1 682 ? -14.440 5.826 3.001 1.00 98.69 682 ARG A C 1
ATOM 5338 O O . ARG A 1 682 ? -14.904 6.712 2.283 1.0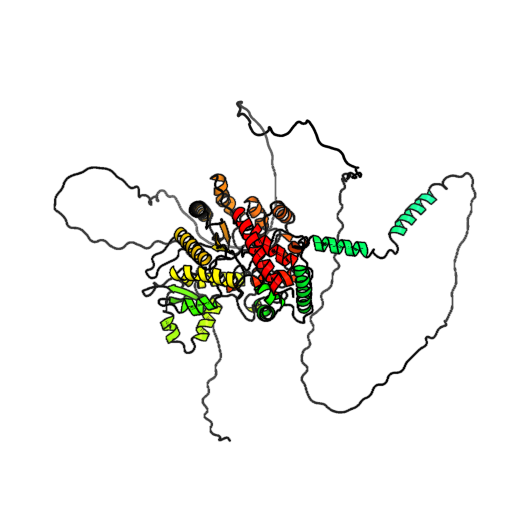0 98.69 682 ARG A O 1
ATOM 5345 N N . TYR A 1 683 ? -13.128 5.617 3.134 1.00 98.88 683 TYR A N 1
ATOM 5346 C CA . TYR A 1 683 ? -12.076 6.478 2.568 1.00 98.88 683 TYR A CA 1
ATOM 5347 C C . TYR A 1 683 ? -11.524 6.013 1.206 1.00 98.88 683 TYR A C 1
ATOM 5349 O O . TYR A 1 683 ? -10.653 6.672 0.641 1.00 98.88 683 TYR A O 1
ATOM 5357 N N . SER A 1 684 ? -12.047 4.924 0.633 1.00 98.81 684 SER A N 1
ATOM 5358 C CA . SER A 1 684 ? -11.733 4.512 -0.747 1.00 98.81 684 SER A CA 1
ATOM 5359 C C . SER A 1 684 ? -12.135 5.568 -1.796 1.00 98.81 684 SER A C 1
ATOM 5361 O O . SER A 1 684 ? -12.958 6.447 -1.531 1.00 98.81 684 SER A O 1
ATOM 5363 N N . SER A 1 685 ? -11.623 5.454 -3.021 1.00 98.50 685 SER A N 1
ATOM 5364 C CA . SER A 1 685 ? -12.060 6.227 -4.198 1.00 98.50 685 SER A CA 1
ATOM 5365 C C . SER A 1 685 ? -13.329 5.668 -4.875 1.00 98.50 685 SER A C 1
ATOM 5367 O O . SER A 1 685 ? -13.729 6.134 -5.945 1.00 98.50 685 SER A O 1
ATOM 5369 N N . LEU A 1 686 ? -13.988 4.664 -4.280 1.00 98.00 686 LEU A N 1
ATOM 5370 C CA . LEU A 1 686 ? -15.282 4.164 -4.754 1.00 98.00 686 LEU A CA 1
ATOM 5371 C C . LEU A 1 686 ? -16.345 5.279 -4.729 1.00 98.00 686 LEU A C 1
ATOM 5373 O O . LEU A 1 686 ? -16.364 6.123 -3.829 1.00 98.00 686 LEU A O 1
ATOM 5377 N N . SER A 1 687 ? -17.277 5.258 -5.688 1.00 96.44 687 SER A N 1
ATOM 5378 C CA . SER A 1 687 ? -18.447 6.147 -5.646 1.00 96.44 687 SER A CA 1
ATOM 5379 C C . SER A 1 687 ? -19.318 5.848 -4.414 1.00 96.44 687 SER A C 1
ATOM 5381 O O . SER A 1 687 ? -19.283 4.719 -3.915 1.00 96.44 687 SER A O 1
ATOM 5383 N N . PRO A 1 688 ? -20.136 6.800 -3.919 1.00 96.94 688 PRO A N 1
ATOM 5384 C CA . PRO A 1 688 ? -20.985 6.577 -2.744 1.00 96.94 688 PRO A CA 1
ATOM 5385 C C . PRO A 1 688 ? -21.837 5.303 -2.844 1.00 96.94 688 PRO A C 1
ATOM 5387 O O . PRO A 1 688 ? -21.835 4.483 -1.935 1.00 96.94 688 PRO A O 1
ATOM 5390 N N . GLN A 1 689 ? -22.443 5.054 -4.008 1.00 96.44 689 GLN A N 1
ATOM 5391 C CA . GLN A 1 689 ? -23.282 3.877 -4.258 1.00 96.44 689 GLN A CA 1
ATOM 5392 C C . GLN A 1 689 ? -22.482 2.562 -4.216 1.00 96.44 689 GLN A C 1
ATOM 5394 O O . GLN A 1 689 ? -23.004 1.519 -3.815 1.00 96.44 689 GLN A O 1
ATOM 5399 N N . LEU A 1 690 ? -21.205 2.594 -4.617 1.00 96.81 690 LEU A N 1
ATOM 5400 C CA . LEU A 1 690 ? -20.303 1.450 -4.486 1.00 96.81 690 LEU A CA 1
ATOM 5401 C C . LEU A 1 690 ? -19.804 1.282 -3.046 1.00 96.81 690 LEU A C 1
ATOM 5403 O O . LEU A 1 690 ? -19.661 0.141 -2.616 1.00 96.81 690 LEU A O 1
ATOM 5407 N N . LYS A 1 691 ? -19.619 2.365 -2.277 1.00 98.56 691 LYS A N 1
ATOM 5408 C CA . LYS A 1 691 ? -19.320 2.305 -0.834 1.00 98.56 691 LYS A CA 1
ATOM 5409 C C . LYS A 1 691 ? -20.475 1.701 -0.037 1.00 98.56 691 LYS A C 1
ATOM 5411 O O . LYS A 1 691 ? -20.229 0.838 0.800 1.00 98.56 691 LYS A O 1
ATOM 5416 N N . ASP A 1 692 ? -21.719 2.057 -0.348 1.00 98.12 692 ASP A N 1
ATOM 5417 C CA . ASP A 1 692 ? -22.906 1.467 0.285 1.00 98.12 692 ASP A CA 1
ATOM 5418 C C . ASP A 1 692 ? -23.003 -0.041 -0.010 1.00 98.12 692 ASP A C 1
ATOM 5420 O O . ASP A 1 692 ? -23.149 -0.860 0.904 1.00 98.12 692 ASP A O 1
ATOM 5424 N N . LYS A 1 693 ? -22.825 -0.437 -1.282 1.00 97.38 693 LYS A N 1
ATOM 5425 C CA . LYS A 1 693 ? -22.753 -1.851 -1.693 1.00 97.38 693 LYS A CA 1
ATOM 5426 C C . LYS A 1 693 ? -21.602 -2.589 -0.994 1.00 97.38 693 LYS A C 1
ATOM 5428 O O . LYS A 1 693 ? -21.782 -3.730 -0.566 1.00 97.38 693 LYS A O 1
ATOM 5433 N N . ALA A 1 694 ? -20.440 -1.948 -0.879 1.00 98.38 694 ALA A N 1
ATOM 5434 C CA . ALA A 1 694 ? -19.247 -2.491 -0.241 1.00 98.38 694 ALA A CA 1
ATOM 5435 C C . ALA A 1 694 ? -19.456 -2.723 1.258 1.00 98.38 694 ALA A C 1
ATOM 5437 O O . ALA A 1 694 ? -19.212 -3.832 1.725 1.00 98.38 694 ALA A O 1
ATOM 5438 N N . LEU A 1 695 ? -19.975 -1.734 1.994 1.00 98.69 695 LEU A N 1
ATOM 5439 C CA . LEU A 1 695 ? -20.299 -1.858 3.419 1.00 98.69 695 LEU A CA 1
ATOM 5440 C C . LEU A 1 695 ? -21.344 -2.956 3.660 1.00 98.69 695 LEU A C 1
ATOM 5442 O O . LEU A 1 695 ? -21.169 -3.774 4.559 1.00 98.69 695 LEU A O 1
ATOM 5446 N N . ALA A 1 696 ? -22.387 -3.040 2.828 1.00 98.38 696 ALA A N 1
ATOM 5447 C CA . ALA A 1 696 ? -23.409 -4.081 2.947 1.00 98.38 696 ALA A CA 1
ATOM 5448 C C . ALA A 1 696 ? -22.869 -5.499 2.668 1.00 98.38 696 ALA A C 1
ATOM 5450 O O . ALA A 1 696 ? -23.333 -6.466 3.274 1.00 98.38 696 ALA A O 1
ATOM 5451 N N . LEU A 1 697 ? -21.911 -5.648 1.746 1.00 98.31 697 LEU A N 1
ATOM 5452 C CA . LEU A 1 697 ? -21.236 -6.918 1.451 1.00 98.31 697 LEU A CA 1
ATOM 5453 C C . LEU A 1 697 ? -20.231 -7.298 2.547 1.00 98.31 697 LEU A C 1
ATOM 5455 O O . LEU A 1 697 ? -20.249 -8.431 3.029 1.00 98.31 697 LEU A O 1
ATOM 5459 N N . TRP A 1 698 ? -19.418 -6.337 2.982 1.00 98.75 698 TRP A N 1
ATOM 5460 C CA . TRP A 1 698 ? -18.481 -6.488 4.088 1.00 98.75 698 TRP A CA 1
ATOM 5461 C C . TRP A 1 698 ? -19.196 -6.882 5.385 1.00 98.75 698 TRP A C 1
ATOM 5463 O O . TRP A 1 698 ? -18.755 -7.819 6.043 1.00 98.75 698 TRP A O 1
ATOM 5473 N N . GLN A 1 699 ? -20.340 -6.264 5.710 1.00 98.69 699 GLN A N 1
ATOM 5474 C CA . GLN A 1 699 ? -21.101 -6.584 6.923 1.00 98.69 699 GLN A CA 1
ATOM 5475 C C . GLN A 1 699 ? -21.536 -8.057 6.944 1.00 98.69 699 GLN A C 1
ATOM 5477 O O . GLN A 1 699 ? -21.409 -8.700 7.977 1.00 98.69 699 GLN A O 1
ATOM 5482 N N . ARG A 1 700 ? -21.931 -8.646 5.802 1.00 98.44 700 ARG A N 1
ATOM 5483 C CA . ARG A 1 700 ? -22.252 -10.087 5.731 1.00 98.44 700 ARG A CA 1
ATOM 5484 C C . ARG A 1 700 ? -21.032 -10.975 5.989 1.00 98.44 700 ARG A C 1
ATOM 5486 O O . ARG A 1 700 ? -21.142 -11.952 6.725 1.00 98.44 700 ARG A O 1
ATOM 5493 N N . LYS A 1 701 ? -19.869 -10.630 5.422 1.00 98.56 701 LYS A N 1
ATOM 5494 C CA . LYS A 1 701 ? -18.602 -11.343 5.682 1.00 98.56 701 LYS A CA 1
ATOM 5495 C C . LYS A 1 701 ? -18.164 -11.175 7.146 1.00 98.56 701 LYS A C 1
ATOM 5497 O O . LYS A 1 701 ? -17.622 -12.109 7.731 1.00 98.56 701 LYS A O 1
ATOM 5502 N N . TRP A 1 702 ? -18.426 -10.013 7.751 1.00 98.81 702 TRP A N 1
ATOM 5503 C CA . TRP A 1 702 ? -18.178 -9.743 9.168 1.00 98.81 702 TRP A CA 1
ATOM 5504 C C . TRP A 1 702 ? -19.095 -10.582 10.062 1.00 98.81 702 TRP A C 1
ATOM 5506 O O . TRP A 1 702 ? -18.596 -11.293 10.926 1.00 98.81 702 TRP A O 1
ATOM 5516 N N . ASP A 1 703 ? -20.406 -10.583 9.820 1.00 98.56 703 ASP A N 1
ATOM 5517 C CA . ASP A 1 703 ? -21.380 -11.365 10.593 1.00 98.56 703 ASP A CA 1
ATOM 5518 C C . ASP A 1 703 ? -21.076 -12.871 10.538 1.00 98.56 703 ASP A C 1
ATOM 5520 O O . ASP A 1 703 ? -21.133 -13.553 11.565 1.00 98.56 703 ASP A O 1
ATOM 5524 N N . GLN A 1 704 ? -20.653 -13.378 9.372 1.00 98.38 704 GLN A N 1
ATOM 5525 C CA . GLN A 1 704 ? -20.124 -14.736 9.229 1.00 98.38 704 GLN A CA 1
ATOM 5526 C C . GLN A 1 704 ? -18.894 -14.956 10.127 1.00 98.38 704 GLN A C 1
ATOM 5528 O O . GLN A 1 704 ? -18.911 -15.857 10.969 1.00 98.38 704 GLN A O 1
ATOM 5533 N N . PHE A 1 705 ? -17.866 -14.108 10.016 1.00 98.62 705 PHE A N 1
ATOM 5534 C CA . PHE A 1 705 ? -16.656 -14.172 10.846 1.00 98.62 705 PHE A CA 1
ATOM 5535 C C . PHE A 1 705 ? -16.965 -14.128 12.356 1.00 98.62 705 PHE A C 1
ATOM 5537 O O . PHE A 1 705 ? -16.362 -14.879 13.126 1.00 98.62 705 PHE A O 1
ATOM 5544 N N . ILE A 1 706 ? -17.943 -13.328 12.793 1.00 98.69 706 ILE A N 1
ATOM 5545 C CA . ILE A 1 706 ? -18.425 -13.343 14.179 1.00 98.69 706 ILE A CA 1
ATOM 5546 C C . ILE A 1 706 ? -19.069 -14.695 14.513 1.00 98.69 706 ILE A C 1
ATOM 5548 O O . ILE A 1 706 ? -18.719 -15.294 15.530 1.00 98.69 706 ILE A O 1
ATOM 5552 N N . SER A 1 707 ? -19.974 -15.215 13.680 1.00 97.62 707 SER A N 1
ATOM 5553 C CA . SER A 1 707 ? -20.678 -16.484 13.947 1.00 97.62 707 SER A CA 1
ATOM 5554 C C . SER A 1 707 ? -19.745 -17.704 14.058 1.00 97.62 707 SER A C 1
ATOM 5556 O O . SER A 1 707 ? -19.989 -18.598 14.872 1.00 97.62 707 SER A O 1
ATOM 5558 N N . GLU A 1 708 ? -18.644 -17.702 13.302 1.00 97.12 708 GLU A N 1
ATOM 5559 C CA . GLU A 1 708 ? -17.638 -18.772 13.257 1.00 97.12 708 GLU A CA 1
ATOM 5560 C C . GLU A 1 708 ? -16.627 -18.734 14.415 1.00 97.12 708 GLU A C 1
ATOM 5562 O O . GLU A 1 708 ? -15.947 -19.730 14.659 1.00 97.12 708 GLU A O 1
ATOM 5567 N N . ASN A 1 709 ? -16.478 -17.596 15.108 1.00 96.38 709 ASN A N 1
ATOM 5568 C CA . ASN A 1 709 ? -15.416 -17.395 16.107 1.00 96.38 709 ASN A CA 1
ATOM 5569 C C . ASN A 1 709 ? -15.925 -16.895 17.483 1.00 96.38 709 ASN A C 1
ATOM 5571 O O . ASN A 1 709 ? -15.121 -16.734 18.396 1.00 96.38 709 ASN A O 1
ATOM 5575 N N . SER A 1 710 ? -17.233 -16.659 17.667 1.00 86.44 710 SER A N 1
ATOM 5576 C CA . SER A 1 710 ? -17.841 -16.145 18.921 1.00 86.44 710 SER A CA 1
ATOM 5577 C C . SER A 1 710 ? -18.562 -17.194 19.790 1.00 86.44 710 SER A C 1
ATOM 5579 O O . SER A 1 710 ? -19.429 -16.832 20.603 1.00 86.44 710 SER A O 1
ATOM 5581 N N . GLN A 1 711 ? -18.241 -18.476 19.599 1.00 69.75 711 GLN A N 1
ATOM 5582 C CA . GLN A 1 711 ? -18.769 -19.612 20.372 1.00 69.75 711 GLN A CA 1
ATOM 5583 C C . GLN A 1 711 ? -17.855 -19.946 21.558 1.00 69.75 711 GLN A C 1
ATOM 5585 O O . GLN A 1 711 ? -16.620 -19.929 21.364 1.00 69.75 711 GLN A O 1
#

Sequence (711 aa):
MSPQGSEGSGGSLLSPSPLPPEGPHCGPADSCKAGSPVKPAPLEPDGDRPDSPKEILDLDSHNAAARRSASGFPYDPRTAPHPHMMPRPPYSTHPYHGAHYAPQRPHPHLMEALQRPPHLPFPPGQPRMALYGHPQASGHFQGMQVQQRALAPEHYLHPGQQAMCTGSPRSTGKTPSCRASCCPKIHALAHILHRRSPPNTAYSMAPQPFLHGLQVTVLSVLLLCWAGVCGGSPDPRHRDSLIQQEASQQTGGTVLLTEAERRLSTHLHKLKRQEVEGPQFPPAMHFFKARPFIQRSPVFKLLQKMPKGAALHLHDFSVVGVDWLVKNVTYRRHCYICFTPTQSVRFVFSATQPRPLPCCSSWVLLETLRAKVDNTSDLDHSLMQNLTLFTDDPAAAYPSQDVVWSRFEETFLAALGLVTHAPVFKDYFYEALRQFYMDNVMYLELRALLVKTYELDGRLHDRAWSLEAYRDVARQFVTEHPDFLGARIIFTVHRGLNLSEAEAVVEEAMQLQKKFPEVMAGFDMVGREDRGRPLWYFREALSLPAERGVTLPYFFHAGETDWEGRDVDENLLDALLFNTSRIGHGFALTRHPLAKELSRKRGVAVEVCPISNQVLKLVSDLRTHPAASLMSEGHPMVVSSDDPATFGATGLSYDFYEAFVGLGGLSAHLGTLKELAMNSIRYSSLSPQLKDKALALWQRKWDQFISENSQ